Protein AF-A0A812IMM0-F1 (afdb_monomer_lite)

Structure (mmCIF, N/CA/C/O backbone):
data_AF-A0A812IMM0-F1
#
_entry.id   AF-A0A812IMM0-F1
#
loop_
_atom_site.group_PDB
_atom_site.id
_atom_site.type_symbol
_atom_site.label_atom_id
_atom_site.label_alt_id
_atom_site.label_comp_id
_atom_site.label_asym_id
_atom_site.label_entity_id
_atom_site.label_seq_id
_atom_site.pdbx_PDB_ins_code
_atom_site.Cartn_x
_atom_site.Cartn_y
_atom_site.Cartn_z
_atom_site.occupancy
_atom_site.B_iso_or_equiv
_atom_site.auth_seq_id
_atom_site.auth_comp_id
_atom_site.auth_asym_id
_atom_site.auth_atom_id
_atom_site.pdbx_PDB_model_num
ATOM 1 N N . MET A 1 1 ? 25.796 10.098 -51.592 1.00 72.19 1 MET A N 1
ATOM 2 C CA . MET A 1 1 ? 24.935 9.170 -50.837 1.00 72.19 1 MET A CA 1
ATOM 3 C C . MET A 1 1 ? 23.496 9.506 -51.171 1.00 72.19 1 MET A C 1
ATOM 5 O O . MET A 1 1 ? 23.123 10.668 -51.051 1.00 72.19 1 MET A O 1
ATOM 9 N N . THR A 1 2 ? 22.726 8.546 -51.673 1.00 90.00 2 THR A N 1
ATOM 10 C CA . THR A 1 2 ? 21.289 8.733 -51.929 1.00 90.00 2 THR A CA 1
ATOM 11 C C . THR A 1 2 ? 20.511 8.791 -50.611 1.00 90.00 2 THR A C 1
ATOM 13 O O . THR A 1 2 ? 21.016 8.389 -49.563 1.00 90.00 2 THR A O 1
ATOM 16 N N . PHE A 1 3 ? 19.274 9.298 -50.639 1.00 85.31 3 PHE A N 1
ATOM 17 C CA . PHE A 1 3 ? 18.427 9.367 -49.441 1.00 85.31 3 PHE A CA 1
ATOM 18 C C . PHE A 1 3 ? 18.219 7.990 -48.796 1.00 85.31 3 PHE A C 1
ATOM 20 O O . PHE A 1 3 ? 18.297 7.862 -47.579 1.00 85.31 3 PHE A O 1
ATOM 27 N N . THR A 1 4 ? 17.992 6.953 -49.602 1.00 87.56 4 THR A N 1
ATOM 28 C CA . THR A 1 4 ? 17.782 5.581 -49.124 1.00 87.56 4 THR A CA 1
ATOM 29 C C . THR A 1 4 ? 19.040 5.009 -48.475 1.00 87.56 4 THR A C 1
ATOM 31 O O . THR A 1 4 ? 18.956 4.405 -47.409 1.00 87.56 4 THR A O 1
ATOM 34 N N . GLU A 1 5 ? 20.214 5.256 -49.057 1.00 86.12 5 GLU A N 1
ATOM 35 C CA . GLU A 1 5 ? 21.495 4.875 -48.455 1.00 86.12 5 GLU A CA 1
ATOM 36 C C . GLU A 1 5 ? 21.733 5.622 -47.138 1.00 86.12 5 GLU A C 1
ATOM 38 O O . GLU A 1 5 ? 22.094 5.010 -46.134 1.00 86.12 5 GLU A O 1
ATOM 43 N N . ALA A 1 6 ? 21.472 6.930 -47.103 1.00 84.06 6 ALA A N 1
ATOM 44 C CA . ALA A 1 6 ? 21.613 7.728 -45.891 1.00 84.06 6 ALA A CA 1
ATOM 45 C C . ALA A 1 6 ? 20.651 7.255 -44.789 1.00 84.06 6 ALA A C 1
ATOM 47 O O . ALA A 1 6 ? 21.061 7.114 -43.641 1.00 84.06 6 ALA A O 1
ATOM 48 N N . ALA A 1 7 ? 19.395 6.958 -45.129 1.00 86.62 7 ALA A N 1
ATOM 49 C CA . ALA A 1 7 ? 18.362 6.576 -44.172 1.00 86.62 7 ALA A CA 1
ATOM 50 C C . ALA A 1 7 ? 18.505 5.139 -43.647 1.00 86.62 7 ALA A C 1
ATOM 52 O O . ALA A 1 7 ? 18.203 4.900 -42.483 1.00 86.62 7 ALA A O 1
ATOM 53 N N . PHE A 1 8 ? 18.953 4.185 -44.470 1.00 91.19 8 PHE A N 1
ATOM 54 C CA . PHE A 1 8 ? 18.904 2.760 -44.110 1.00 91.19 8 PHE A CA 1
ATOM 55 C C . PHE A 1 8 ? 20.266 2.070 -44.024 1.00 91.19 8 PHE A C 1
ATOM 57 O O . PHE A 1 8 ? 20.361 1.035 -43.369 1.00 91.19 8 PHE A O 1
ATOM 64 N N . LEU A 1 9 ? 21.319 2.624 -44.634 1.00 89.88 9 LEU A N 1
ATOM 65 C CA . LEU A 1 9 ? 22.666 2.036 -44.593 1.00 89.88 9 LEU A CA 1
ATOM 66 C C . LEU A 1 9 ? 23.604 2.752 -43.623 1.00 89.88 9 LEU A C 1
ATOM 68 O O . LEU A 1 9 ? 24.684 2.242 -43.334 1.00 89.88 9 LEU A O 1
ATOM 72 N N . THR A 1 10 ? 23.210 3.915 -43.097 1.00 91.31 10 THR A N 1
ATOM 73 C CA . THR A 1 10 ? 23.996 4.609 -42.074 1.00 91.31 10 THR A CA 1
ATOM 74 C C . THR A 1 10 ? 23.416 4.406 -40.695 1.00 91.31 10 THR A C 1
ATOM 76 O O . THR A 1 10 ? 22.202 4.309 -40.505 1.00 91.31 10 THR A O 1
ATOM 79 N N . MET A 1 11 ? 24.305 4.370 -39.707 1.00 89.81 11 MET A N 1
ATOM 80 C CA . MET A 1 11 ? 23.899 4.184 -38.326 1.00 89.81 11 MET A CA 1
ATOM 81 C C . MET A 1 11 ? 22.997 5.334 -37.823 1.00 89.81 11 MET A C 1
ATOM 83 O O . MET A 1 11 ? 21.943 5.016 -37.266 1.00 89.81 11 MET A O 1
ATOM 87 N N . PRO A 1 12 ? 23.286 6.633 -38.077 1.00 90.62 12 PRO A N 1
ATOM 88 C CA . PRO A 1 12 ? 22.371 7.720 -37.715 1.00 90.62 12 PRO A CA 1
ATOM 89 C C . PRO A 1 12 ? 21.009 7.619 -38.415 1.00 90.62 12 PRO A C 1
ATOM 91 O O . PRO A 1 12 ? 19.980 7.802 -37.767 1.00 90.62 12 PRO A O 1
ATOM 94 N N . GLY A 1 13 ? 20.972 7.265 -39.704 1.00 91.88 13 GLY A N 1
ATOM 95 C CA . GLY A 1 13 ? 19.716 7.090 -40.438 1.00 91.88 13 GLY A CA 1
ATOM 96 C C . GLY A 1 13 ? 18.840 5.985 -39.847 1.00 91.88 13 GLY A C 1
ATOM 97 O O . GLY A 1 13 ? 17.700 6.235 -39.449 1.00 91.88 13 GLY A O 1
ATOM 98 N N . LEU A 1 14 ? 19.402 4.780 -39.706 1.00 94.06 14 LEU A N 1
ATOM 99 C CA . LEU A 1 14 ? 18.666 3.607 -39.234 1.00 94.06 14 LEU A CA 1
ATOM 100 C C . LEU A 1 14 ? 18.152 3.807 -37.803 1.00 94.06 14 LEU A C 1
ATOM 102 O O . LEU A 1 14 ? 16.984 3.553 -37.506 1.00 94.06 14 LEU A O 1
ATOM 106 N N . THR A 1 15 ? 19.014 4.296 -36.909 1.00 94.38 15 THR A N 1
ATOM 107 C CA . THR A 1 15 ? 18.635 4.582 -35.516 1.00 94.38 15 THR A CA 1
ATOM 108 C C . THR A 1 15 ? 17.613 5.710 -35.415 1.00 94.38 15 THR A C 1
ATOM 110 O O . THR A 1 15 ? 16.742 5.643 -34.551 1.00 94.38 15 THR A O 1
ATOM 113 N N . GLY A 1 16 ? 17.652 6.694 -36.320 1.00 93.44 16 GLY A N 1
ATOM 114 C CA . GLY A 1 16 ? 16.647 7.751 -36.426 1.00 93.44 16 GLY A CA 1
ATOM 115 C C . GLY A 1 16 ? 15.261 7.199 -36.761 1.00 93.44 16 GLY A C 1
ATOM 116 O O . GLY A 1 16 ? 14.302 7.483 -36.046 1.00 93.44 16 GLY A O 1
ATOM 117 N N . VAL A 1 17 ? 15.161 6.331 -37.775 1.00 94.88 17 VAL A N 1
ATOM 118 C CA . VAL A 1 17 ? 13.898 5.656 -38.136 1.00 94.88 17 VAL A CA 1
ATOM 119 C C . VAL A 1 17 ? 13.365 4.831 -36.961 1.00 94.88 17 VAL A C 1
ATOM 121 O O . VAL A 1 17 ? 12.186 4.927 -36.613 1.00 94.88 17 VAL A O 1
ATOM 124 N N . LEU A 1 18 ? 14.231 4.059 -36.298 1.00 95.56 18 LEU A N 1
ATOM 125 C CA . LEU A 1 18 ? 13.850 3.260 -35.130 1.00 95.56 18 LEU A CA 1
ATOM 126 C C . LEU A 1 18 ? 13.381 4.130 -33.952 1.00 95.56 18 LEU A C 1
ATOM 128 O O . LEU A 1 18 ? 12.381 3.801 -33.314 1.00 95.56 18 LEU A O 1
ATOM 132 N N . LEU A 1 19 ? 14.050 5.255 -33.678 1.00 94.81 19 LEU A N 1
ATOM 133 C CA . LEU A 1 19 ? 13.628 6.222 -32.658 1.00 94.81 19 LEU A CA 1
ATOM 134 C C . LEU A 1 19 ? 12.232 6.770 -32.947 1.00 94.81 19 LEU A C 1
ATOM 136 O O . LEU A 1 19 ? 11.401 6.825 -32.039 1.00 94.81 19 LEU A O 1
ATOM 140 N N . THR A 1 20 ? 11.953 7.137 -34.200 1.00 95.00 20 THR A N 1
ATOM 141 C CA . THR A 1 20 ? 10.629 7.617 -34.606 1.00 95.00 20 THR A CA 1
ATOM 142 C C . THR A 1 20 ? 9.564 6.547 -34.382 1.00 95.00 20 THR A C 1
ATOM 144 O O . THR A 1 20 ? 8.519 6.847 -33.807 1.00 95.00 20 THR A O 1
ATOM 147 N N . LEU A 1 21 ? 9.832 5.289 -34.746 1.00 95.69 21 LEU A N 1
ATOM 148 C CA . LEU A 1 21 ? 8.899 4.181 -34.510 1.00 95.69 21 LEU A CA 1
ATOM 149 C C . LEU A 1 21 ? 8.618 3.964 -33.017 1.00 95.69 21 LEU A C 1
ATOM 151 O O . LEU A 1 21 ? 7.460 3.800 -32.626 1.00 95.69 21 LEU A O 1
ATOM 155 N N . VAL A 1 22 ? 9.652 4.017 -32.170 1.00 95.69 22 VAL A N 1
ATOM 156 C CA . VAL A 1 22 ? 9.496 3.919 -30.710 1.00 95.69 22 VAL A CA 1
ATOM 157 C C . VAL A 1 22 ? 8.637 5.068 -30.178 1.00 95.69 22 VAL A C 1
ATOM 159 O O . VAL A 1 22 ? 7.705 4.826 -29.411 1.00 95.69 22 VAL A O 1
ATOM 162 N N . LEU A 1 23 ? 8.895 6.308 -30.604 1.00 94.88 23 LEU A N 1
ATOM 163 C CA . LEU A 1 23 ? 8.112 7.474 -30.180 1.00 94.88 23 LEU A CA 1
ATOM 164 C C . LEU A 1 23 ? 6.647 7.381 -30.617 1.00 94.88 23 LEU A C 1
ATOM 166 O O . LEU A 1 23 ? 5.758 7.670 -29.817 1.00 94.88 23 LEU A O 1
ATOM 170 N N . VAL A 1 24 ? 6.378 6.922 -31.842 1.00 96.31 24 VAL A N 1
ATOM 171 C CA . VAL A 1 24 ? 5.010 6.695 -32.331 1.00 96.31 24 VAL A CA 1
ATOM 172 C C . VAL A 1 24 ? 4.304 5.638 -31.478 1.00 96.31 24 VAL A C 1
ATOM 174 O O . VAL A 1 24 ? 3.179 5.864 -31.033 1.00 96.31 24 VAL A O 1
ATOM 177 N N . ALA A 1 25 ? 4.961 4.517 -31.172 1.00 95.62 25 ALA A N 1
ATOM 178 C CA . ALA A 1 25 ? 4.384 3.478 -30.320 1.00 95.62 25 ALA A CA 1
ATOM 179 C C . ALA A 1 25 ? 4.062 3.991 -28.902 1.00 95.62 25 ALA A C 1
ATOM 181 O O . ALA A 1 25 ? 2.980 3.715 -28.371 1.00 95.62 25 ALA A O 1
ATOM 182 N N . LEU A 1 26 ? 4.962 4.776 -28.299 1.00 95.62 26 LEU A N 1
ATOM 183 C CA . LEU A 1 26 ? 4.739 5.406 -26.993 1.00 95.62 26 LEU A CA 1
ATOM 184 C C . LEU A 1 26 ? 3.573 6.402 -27.038 1.00 95.62 26 LEU A C 1
ATOM 186 O O . LEU A 1 26 ? 2.707 6.374 -26.162 1.00 95.62 26 LEU A O 1
ATOM 190 N N . ALA A 1 27 ? 3.496 7.232 -28.080 1.00 95.31 27 ALA A N 1
ATOM 191 C CA . ALA A 1 27 ? 2.439 8.227 -28.241 1.00 95.31 27 ALA A CA 1
ATOM 192 C C . ALA A 1 27 ? 1.053 7.588 -28.432 1.00 95.31 27 ALA A C 1
ATOM 194 O O . ALA A 1 27 ? 0.083 8.007 -27.798 1.00 95.31 27 ALA A O 1
ATOM 195 N N . LEU A 1 28 ? 0.952 6.548 -29.266 1.00 95.19 28 LEU A N 1
ATOM 196 C CA . LEU A 1 28 ? -0.305 5.835 -29.515 1.00 95.19 28 LEU A CA 1
ATOM 197 C C . LEU A 1 28 ? -0.809 5.124 -28.256 1.00 95.19 28 LEU A C 1
ATOM 199 O O . LEU A 1 28 ? -1.995 5.183 -27.932 1.00 95.19 28 LEU A O 1
ATOM 203 N N . THR A 1 29 ? 0.092 4.478 -27.518 1.00 94.31 29 THR A N 1
ATOM 204 C CA . THR A 1 29 ? -0.278 3.735 -26.306 1.00 94.31 29 THR A CA 1
ATOM 205 C C . THR A 1 29 ? -0.533 4.645 -25.103 1.00 94.31 29 THR A C 1
ATOM 207 O O . THR A 1 29 ? -1.302 4.267 -24.220 1.00 94.31 29 THR A O 1
ATOM 210 N N . SER A 1 30 ? 0.029 5.859 -25.092 1.00 93.81 30 SER A N 1
ATOM 211 C CA . SER A 1 30 ? -0.238 6.902 -24.086 1.00 93.81 30 SER A CA 1
ATOM 212 C C . SER A 1 30 ? -1.626 7.535 -24.191 1.00 93.81 30 SER A C 1
ATOM 214 O O . SER A 1 30 ? -2.047 8.236 -23.270 1.00 93.81 30 SER A O 1
ATOM 216 N N . GLN A 1 31 ? -2.355 7.309 -25.290 1.00 94.12 31 GLN A N 1
ATOM 217 C CA . GLN A 1 31 ? -3.682 7.890 -25.479 1.00 94.12 31 GLN A CA 1
ATOM 218 C C . GLN A 1 31 ? -4.621 7.491 -24.325 1.00 94.12 31 GLN A C 1
ATOM 220 O O . GLN A 1 31 ? -4.726 6.298 -24.020 1.00 94.12 31 GLN A O 1
ATOM 225 N N . PRO A 1 32 ? -5.370 8.434 -23.713 1.00 91.12 32 PRO A N 1
ATOM 226 C CA . PRO A 1 32 ? -6.188 8.153 -22.530 1.00 91.12 32 PRO A CA 1
ATOM 227 C C . PRO A 1 32 ? -7.165 6.986 -22.720 1.00 91.12 32 PRO A C 1
ATOM 229 O O . PRO A 1 32 ? -7.335 6.163 -21.822 1.00 91.12 32 PRO A O 1
ATOM 232 N N . LYS A 1 33 ? -7.758 6.877 -23.918 1.00 90.81 33 LYS A N 1
ATOM 233 C CA . LYS A 1 33 ? -8.651 5.771 -24.293 1.00 90.81 33 LYS A CA 1
ATOM 234 C C . LYS A 1 33 ? -7.920 4.427 -24.296 1.00 90.81 33 LYS A C 1
ATOM 236 O O . LYS A 1 33 ? -8.429 3.454 -23.747 1.00 90.81 33 LYS A O 1
ATOM 241 N N . PHE A 1 34 ? -6.723 4.374 -24.882 1.00 89.44 34 PHE A N 1
ATOM 242 C CA . PHE A 1 34 ? -5.936 3.146 -24.970 1.00 89.44 34 PHE A CA 1
ATOM 243 C C . PHE A 1 34 ? -5.452 2.702 -23.590 1.00 89.44 34 PHE A C 1
ATOM 245 O O . PHE A 1 34 ? -5.649 1.549 -23.215 1.00 89.44 34 PHE A O 1
ATOM 252 N N . ARG A 1 35 ? -4.897 3.627 -22.799 1.00 86.06 35 ARG A N 1
ATOM 253 C CA . ARG A 1 35 ? -4.417 3.350 -21.441 1.00 86.06 35 ARG A CA 1
ATOM 254 C C . ARG A 1 35 ? -5.528 2.843 -20.518 1.00 86.06 35 ARG A C 1
ATOM 256 O O . ARG A 1 35 ? -5.285 1.933 -19.733 1.00 86.06 35 ARG A O 1
ATOM 263 N N . ALA A 1 36 ? -6.740 3.388 -20.637 1.00 79.81 36 ALA A N 1
ATOM 264 C CA . ALA A 1 36 ? -7.890 2.944 -19.850 1.00 79.81 36 ALA A CA 1
ATOM 265 C C . ALA A 1 36 ? -8.386 1.539 -20.238 1.00 79.81 36 ALA A C 1
ATOM 267 O O . ALA A 1 36 ? -8.867 0.807 -19.378 1.00 79.81 36 ALA A O 1
ATOM 268 N N . LEU A 1 37 ? -8.273 1.160 -21.517 1.00 85.31 37 LEU A N 1
ATOM 269 C CA . LEU A 1 37 ? -8.747 -0.131 -22.030 1.00 85.31 37 LEU A CA 1
ATOM 270 C C . LEU A 1 37 ? -7.700 -1.248 -21.920 1.00 85.31 37 LEU A C 1
ATOM 272 O O . LEU A 1 37 ? -8.049 -2.398 -21.673 1.00 85.31 37 LEU A O 1
ATOM 276 N N . ARG A 1 38 ? -6.422 -0.934 -22.158 1.00 86.88 38 ARG A N 1
ATOM 277 C CA . ARG A 1 38 ? -5.325 -1.905 -22.305 1.00 86.88 38 ARG A CA 1
ATOM 278 C C . ARG A 1 38 ? -4.072 -1.460 -21.550 1.00 86.88 38 ARG A C 1
ATOM 280 O O . ARG A 1 38 ? -2.991 -1.324 -22.128 1.00 86.88 38 ARG A O 1
ATOM 287 N N . PHE A 1 39 ? -4.220 -1.263 -20.242 1.00 81.69 39 PHE A N 1
ATOM 288 C CA . PHE A 1 39 ? -3.143 -0.792 -19.368 1.00 81.69 39 PHE A CA 1
ATOM 289 C C . PHE A 1 39 ? -1.893 -1.691 -19.395 1.00 81.69 39 PHE A C 1
ATOM 291 O O . PHE A 1 39 ? -0.775 -1.187 -19.434 1.00 81.69 39 PHE A O 1
ATOM 298 N N . GLU A 1 40 ? -2.064 -3.013 -19.459 1.00 83.38 40 GLU A N 1
ATOM 299 C CA . GLU A 1 40 ? -0.945 -3.968 -19.512 1.00 83.38 40 GLU A CA 1
ATOM 300 C C . GLU A 1 40 ? -0.052 -3.769 -20.746 1.00 83.38 40 GLU A C 1
ATOM 302 O O . GLU A 1 40 ? 1.176 -3.778 -20.647 1.00 83.38 40 GLU A O 1
ATOM 307 N N . ILE A 1 41 ? -0.656 -3.541 -21.917 1.00 88.38 41 ILE A N 1
ATOM 308 C CA . ILE A 1 41 ? 0.090 -3.286 -23.158 1.00 88.38 41 ILE A CA 1
ATOM 309 C C . ILE A 1 41 ? 0.809 -1.941 -23.067 1.00 88.38 41 ILE A C 1
ATOM 311 O O . ILE A 1 41 ? 1.996 -1.860 -23.381 1.00 88.38 41 ILE A O 1
ATOM 315 N N . PHE A 1 42 ? 0.107 -0.909 -22.587 1.00 89.38 42 PHE A N 1
ATOM 316 C CA . PHE A 1 42 ? 0.691 0.402 -22.315 1.00 89.38 42 PHE A CA 1
ATOM 317 C C . PHE A 1 42 ? 1.938 0.278 -21.425 1.00 89.38 42 PHE A C 1
ATOM 319 O O . PHE A 1 42 ? 3.014 0.732 -21.815 1.00 89.38 42 PHE A O 1
ATOM 326 N N . SER A 1 43 ? 1.824 -0.408 -20.284 1.00 85.56 43 SER A N 1
ATOM 327 C CA . SER A 1 43 ? 2.911 -0.564 -19.316 1.00 85.56 43 SER A CA 1
ATOM 328 C C . SER A 1 43 ? 4.111 -1.303 -19.908 1.00 85.56 43 SER A C 1
ATOM 330 O O . SER A 1 43 ? 5.252 -0.893 -19.688 1.00 85.56 43 SER A O 1
ATOM 332 N N . LYS A 1 44 ? 3.881 -2.376 -20.677 1.00 89.12 44 LYS A N 1
ATOM 333 C CA . LYS A 1 44 ? 4.956 -3.147 -21.323 1.00 89.12 44 LYS A CA 1
ATOM 334 C C . LYS A 1 44 ? 5.697 -2.312 -22.366 1.00 89.12 44 LYS A C 1
ATOM 336 O O . LYS A 1 44 ? 6.920 -2.225 -22.300 1.00 89.12 44 LYS A O 1
ATOM 341 N N . ILE A 1 45 ? 4.974 -1.644 -23.269 1.00 93.00 45 ILE A N 1
ATOM 342 C CA . ILE A 1 45 ? 5.581 -0.821 -24.330 1.00 93.00 45 ILE A CA 1
ATOM 343 C C . ILE A 1 45 ? 6.374 0.348 -23.733 1.00 93.00 45 ILE A C 1
ATOM 345 O O . ILE A 1 45 ? 7.495 0.603 -24.164 1.00 93.00 45 ILE A O 1
ATOM 349 N N . HIS A 1 46 ? 5.864 0.996 -22.684 1.00 91.62 46 HIS A N 1
ATOM 350 C CA . HIS A 1 46 ? 6.574 2.086 -22.006 1.00 91.62 46 HIS A CA 1
ATOM 351 C C . HIS A 1 46 ? 7.807 1.613 -21.232 1.00 91.62 46 HIS A C 1
ATOM 353 O O . HIS A 1 46 ? 8.829 2.297 -21.223 1.00 91.62 46 HIS A O 1
ATOM 359 N N . THR A 1 47 ? 7.740 0.431 -20.614 1.00 88.06 47 THR A N 1
ATOM 360 C CA . THR A 1 47 ? 8.890 -0.164 -19.913 1.00 88.06 47 THR A CA 1
ATOM 361 C C . THR A 1 47 ? 9.991 -0.579 -20.886 1.00 88.06 47 THR A C 1
ATOM 363 O O . THR A 1 47 ? 11.166 -0.452 -20.562 1.00 88.06 47 THR A O 1
ATOM 366 N N . VAL A 1 48 ? 9.646 -1.044 -22.088 1.00 91.38 48 VAL A N 1
ATOM 367 C CA . VAL A 1 48 ? 10.645 -1.280 -23.139 1.00 91.38 48 VAL A CA 1
ATOM 368 C C . VAL A 1 48 ? 11.189 0.057 -23.646 1.00 91.38 48 VAL A C 1
ATOM 370 O O . VAL A 1 48 ? 12.402 0.242 -23.685 1.00 91.38 48 VAL A O 1
ATOM 373 N N . GLY A 1 49 ? 10.309 1.022 -23.930 1.00 92.00 49 GLY A N 1
ATOM 374 C CA . GLY A 1 49 ? 10.676 2.336 -24.459 1.00 92.00 49 GLY A CA 1
ATOM 375 C C . GLY A 1 49 ? 11.646 3.120 -23.574 1.00 92.00 49 GLY A C 1
ATOM 376 O O . GLY A 1 49 ? 12.590 3.703 -24.095 1.00 92.00 49 GLY A O 1
ATOM 377 N N . ILE A 1 50 ? 11.484 3.089 -22.245 1.00 87.81 50 ILE A N 1
ATOM 378 C CA . ILE A 1 50 ? 12.396 3.793 -21.322 1.00 87.81 50 ILE A CA 1
ATOM 379 C C . ILE A 1 50 ? 13.831 3.244 -21.362 1.00 87.81 50 ILE A C 1
ATOM 381 O O . ILE A 1 50 ? 14.762 3.954 -20.992 1.00 87.81 50 ILE A O 1
ATOM 385 N N . VAL A 1 51 ? 14.017 1.996 -21.806 1.00 88.50 51 VAL A N 1
ATOM 386 C CA . VAL A 1 51 ? 15.334 1.362 -21.961 1.00 88.50 51 VAL A CA 1
ATOM 387 C C . VAL A 1 51 ? 15.846 1.520 -23.389 1.00 88.50 51 VAL A C 1
ATOM 389 O O . VAL A 1 51 ? 16.994 1.907 -23.589 1.00 88.50 51 VAL A O 1
ATOM 392 N N . THR A 1 52 ? 15.011 1.250 -24.393 1.00 91.94 52 THR A N 1
ATOM 393 C CA . THR A 1 52 ? 15.436 1.260 -25.799 1.00 91.94 52 THR A CA 1
ATOM 394 C C . THR A 1 52 ? 15.660 2.670 -26.336 1.00 91.94 52 THR A C 1
ATOM 396 O O . THR A 1 52 ? 16.580 2.869 -27.124 1.00 91.94 52 THR A O 1
ATOM 399 N N . TRP A 1 53 ? 14.865 3.661 -25.913 1.00 91.25 53 TRP A N 1
ATOM 400 C CA . TRP A 1 53 ? 14.961 5.030 -26.429 1.00 91.25 53 TRP A CA 1
ATOM 401 C C . TRP A 1 53 ? 16.307 5.706 -26.102 1.00 91.25 53 TRP A C 1
ATOM 403 O O . TRP A 1 53 ? 16.944 6.179 -27.043 1.00 91.25 53 TRP A O 1
ATOM 413 N N . PRO A 1 54 ? 16.827 5.694 -24.852 1.00 88.75 54 PRO A N 1
ATOM 414 C CA . PRO A 1 54 ? 18.150 6.255 -24.566 1.00 88.75 54 PRO A CA 1
ATOM 415 C C . PRO A 1 54 ? 19.291 5.561 -25.319 1.00 88.75 54 PRO A C 1
ATOM 417 O O . PRO A 1 54 ? 20.227 6.227 -25.756 1.00 88.75 54 PRO A O 1
ATOM 420 N N . ILE A 1 55 ? 19.211 4.235 -25.496 1.00 90.19 55 ILE A N 1
ATOM 421 C CA . ILE A 1 55 ? 20.224 3.454 -26.224 1.00 90.19 55 ILE A CA 1
ATOM 422 C C . ILE A 1 55 ? 20.247 3.861 -27.698 1.00 90.19 55 ILE A C 1
ATOM 424 O O . ILE A 1 55 ? 21.308 4.168 -28.238 1.00 90.19 55 ILE A O 1
ATOM 428 N N . LEU A 1 56 ? 19.080 3.908 -28.348 1.00 92.50 56 LEU A N 1
ATOM 429 C CA . LEU A 1 56 ? 18.985 4.320 -29.747 1.00 92.50 56 LEU A CA 1
ATOM 430 C C . LEU A 1 56 ? 19.406 5.780 -29.938 1.00 92.50 56 LEU A C 1
ATOM 432 O O . LEU A 1 56 ? 20.050 6.086 -30.934 1.00 92.50 56 LEU A O 1
ATOM 436 N N . LEU A 1 57 ? 19.100 6.663 -28.983 1.00 89.94 57 LEU A N 1
ATOM 437 C CA . LEU A 1 57 ? 19.511 8.066 -29.027 1.00 89.94 57 LEU A CA 1
ATOM 438 C C . LEU A 1 57 ? 21.031 8.231 -28.881 1.00 89.94 57 LEU A C 1
ATOM 440 O O . LEU A 1 57 ? 21.627 9.066 -29.561 1.00 89.94 57 LEU A O 1
ATOM 444 N N . PHE A 1 58 ? 21.667 7.411 -28.038 1.00 89.69 58 PHE A N 1
ATOM 445 C CA . PHE A 1 58 ? 23.126 7.336 -27.939 1.00 89.69 58 PHE A CA 1
ATOM 446 C C . PHE A 1 58 ? 23.769 6.890 -29.245 1.00 89.69 58 PHE A C 1
ATOM 448 O O . PHE A 1 58 ? 24.684 7.560 -29.722 1.00 89.69 58 PHE A O 1
ATOM 455 N N . LEU A 1 59 ? 23.264 5.809 -29.844 1.00 90.88 59 LEU A N 1
ATOM 456 C CA . LEU A 1 59 ? 23.749 5.340 -31.136 1.00 90.88 59 LEU A CA 1
ATOM 457 C C . LEU A 1 59 ? 23.541 6.424 -32.202 1.00 90.88 59 LEU A C 1
ATOM 459 O O . LEU A 1 59 ? 24.506 6.841 -32.823 1.00 90.88 59 LEU A O 1
ATOM 463 N N . HIS A 1 60 ? 22.343 6.993 -32.327 1.00 90.19 60 HIS A N 1
ATOM 464 C CA . HIS A 1 60 ? 22.035 8.027 -33.320 1.00 90.19 60 HIS A CA 1
ATOM 465 C C . HIS A 1 60 ? 23.039 9.191 -33.348 1.00 90.19 60 HIS A C 1
ATOM 467 O O . HIS A 1 60 ? 23.461 9.622 -34.421 1.00 90.19 60 HIS A O 1
ATOM 473 N N . GLY A 1 61 ? 23.477 9.663 -32.176 1.00 87.56 61 GLY A N 1
ATOM 474 C CA . GLY A 1 61 ? 24.467 10.737 -32.052 1.00 87.56 61 GLY A CA 1
ATOM 475 C C . GLY A 1 61 ? 25.937 10.297 -32.072 1.00 87.56 61 GLY A C 1
ATOM 476 O O . GLY A 1 61 ? 26.816 11.156 -32.023 1.00 87.56 61 GLY A O 1
ATOM 477 N N . SER A 1 62 ? 26.240 8.995 -32.122 1.00 86.81 62 SER A N 1
ATOM 478 C CA . SER A 1 62 ? 27.590 8.475 -31.859 1.00 86.81 62 SER A CA 1
ATOM 479 C C . SER A 1 62 ? 28.602 8.726 -32.980 1.00 86.81 62 SER A C 1
ATOM 481 O O . SER A 1 62 ? 29.800 8.687 -32.722 1.00 86.81 62 SER A O 1
ATOM 483 N N . GLN A 1 63 ? 28.140 8.960 -34.213 1.00 85.69 63 GLN A N 1
ATOM 484 C CA . GLN A 1 63 ? 29.011 9.207 -35.373 1.00 85.69 63 GLN A CA 1
ATOM 485 C C . GLN A 1 63 ? 29.398 10.684 -35.535 1.00 85.69 63 GLN A C 1
ATOM 487 O O . GLN A 1 63 ? 30.169 11.013 -36.429 1.00 85.69 63 GLN A O 1
ATOM 492 N N . GLY A 1 64 ? 28.848 11.586 -34.714 1.00 81.69 64 GLY A N 1
ATOM 493 C CA . GLY A 1 64 ? 29.291 12.981 -34.658 1.00 81.69 64 GLY A CA 1
ATOM 494 C C . GLY A 1 64 ? 29.085 13.810 -35.932 1.00 81.69 64 GLY A C 1
ATOM 495 O O . GLY A 1 64 ? 29.699 14.863 -36.041 1.00 81.69 64 GLY A O 1
ATOM 496 N N . TRP A 1 65 ? 28.217 13.396 -36.867 1.00 81.88 65 TRP A N 1
ATOM 497 C CA . TRP A 1 65 ? 28.032 14.057 -38.176 1.00 81.88 65 TRP A CA 1
ATOM 498 C C . TRP A 1 65 ? 27.776 15.572 -38.102 1.00 81.88 65 TRP A C 1
ATOM 500 O O . TRP A 1 65 ? 28.160 16.301 -39.008 1.00 81.88 65 TRP A O 1
ATOM 510 N N . VAL A 1 66 ? 27.111 16.036 -37.039 1.00 77.62 66 VAL A N 1
ATOM 511 C CA . VAL A 1 66 ? 26.725 17.447 -36.836 1.00 77.62 66 VAL A CA 1
ATOM 512 C C . VAL A 1 66 ? 27.162 17.945 -35.439 1.00 77.62 66 VAL A C 1
ATOM 514 O O . VAL A 1 66 ? 26.675 18.958 -34.953 1.00 77.62 66 VAL A O 1
ATOM 517 N N . GLY A 1 67 ? 28.054 17.224 -34.738 1.00 67.94 67 GLY A N 1
ATOM 518 C CA . GLY A 1 67 ? 28.328 17.433 -33.305 1.00 67.94 67 GLY A CA 1
ATOM 519 C C . GLY A 1 67 ? 29.802 17.624 -32.929 1.00 67.94 67 GLY A C 1
ATOM 520 O O . GLY A 1 67 ? 30.707 17.351 -33.707 1.00 67.94 67 GLY A O 1
ATOM 521 N N . ILE A 1 68 ? 30.044 18.046 -31.683 1.00 67.12 68 ILE A N 1
ATOM 522 C CA . ILE A 1 68 ? 31.364 18.389 -31.103 1.00 67.12 68 ILE A CA 1
ATOM 523 C C . ILE A 1 68 ? 32.147 17.118 -30.678 1.00 67.12 68 ILE A C 1
ATOM 525 O O . ILE A 1 68 ? 32.783 17.070 -29.631 1.00 67.12 68 ILE A O 1
ATOM 529 N N . GLY A 1 69 ? 32.039 16.022 -31.433 1.00 67.50 69 GLY A N 1
ATOM 530 C CA . GLY A 1 69 ? 32.730 14.748 -31.159 1.00 67.50 69 GLY A CA 1
ATOM 531 C C . GLY A 1 69 ? 32.206 13.912 -29.975 1.00 67.50 69 GLY A C 1
ATOM 532 O O . GLY A 1 69 ? 32.387 12.698 -29.980 1.00 67.50 69 GLY A O 1
ATOM 533 N N . ILE A 1 70 ? 31.510 14.503 -28.994 1.00 75.12 70 ILE A N 1
ATOM 534 C CA . ILE A 1 70 ? 30.845 13.779 -27.893 1.00 75.12 70 ILE A CA 1
ATOM 535 C C . ILE A 1 70 ? 29.330 13.723 -28.152 1.00 75.12 70 ILE A C 1
ATOM 537 O O . ILE A 1 70 ? 28.728 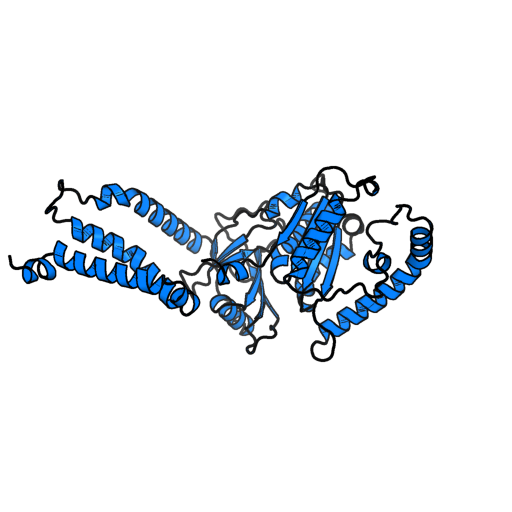14.763 -28.438 1.00 75.12 70 ILE A O 1
ATOM 541 N N . PRO A 1 71 ? 28.669 12.556 -28.005 1.00 79.12 71 PRO A N 1
ATOM 542 C CA . PRO A 1 71 ? 27.216 12.467 -28.121 1.00 79.12 71 PRO A CA 1
ATOM 543 C C . PRO A 1 71 ? 26.527 13.352 -27.074 1.00 79.12 71 PRO A C 1
ATOM 545 O O . PRO A 1 71 ? 26.600 13.077 -25.875 1.00 79.12 71 PRO A O 1
ATOM 548 N N . LEU A 1 72 ? 25.817 14.395 -27.520 1.00 80.31 72 LEU A N 1
ATOM 549 C CA . LEU A 1 72 ? 25.154 15.388 -26.655 1.00 80.31 72 LEU A CA 1
ATOM 550 C C . LEU A 1 72 ? 24.221 14.752 -25.608 1.00 80.31 72 LEU A C 1
ATOM 552 O O . LEU A 1 72 ? 24.069 15.265 -24.501 1.00 80.31 72 LEU A O 1
ATOM 556 N N . VAL A 1 73 ? 23.639 13.595 -25.931 1.00 81.25 73 VAL A N 1
ATOM 557 C CA . VAL A 1 73 ? 22.793 12.816 -25.018 1.00 81.25 73 VAL A CA 1
ATOM 558 C C . VAL A 1 73 ? 23.512 12.407 -23.729 1.00 81.25 73 VAL A C 1
ATOM 560 O O . VAL A 1 73 ? 22.873 12.358 -22.682 1.00 81.25 73 VAL A O 1
ATOM 563 N N . LEU A 1 74 ? 24.829 12.169 -23.751 1.00 82.00 74 LEU A N 1
ATOM 564 C CA . LEU A 1 74 ? 25.581 11.859 -22.531 1.00 82.00 74 LEU A CA 1
ATOM 565 C C . LEU A 1 74 ? 25.637 13.061 -21.586 1.00 82.00 74 LEU A C 1
ATOM 567 O O . LEU A 1 74 ? 25.524 12.892 -20.376 1.00 82.00 74 LEU A O 1
ATOM 571 N N . VAL A 1 75 ? 25.763 14.269 -22.134 1.00 83.12 75 VAL A N 1
ATOM 572 C CA . VAL A 1 75 ? 25.830 15.506 -21.347 1.00 83.12 75 VAL A CA 1
ATOM 573 C C . VAL A 1 75 ? 24.449 15.869 -20.801 1.00 83.12 75 VAL A C 1
ATOM 575 O O . VAL A 1 75 ? 24.305 16.140 -19.613 1.00 83.12 75 VAL A O 1
ATOM 578 N N . VAL A 1 76 ? 23.418 15.833 -21.650 1.00 84.44 76 VAL A N 1
ATOM 579 C CA . VAL A 1 76 ? 22.067 16.294 -21.286 1.00 84.44 76 VAL A CA 1
ATOM 580 C C . VAL A 1 76 ? 21.290 15.237 -20.497 1.00 84.44 76 VAL A C 1
ATOM 582 O O . VAL A 1 76 ? 20.626 15.553 -19.511 1.00 84.44 76 VAL A O 1
ATOM 585 N N . CYS A 1 77 ? 21.360 13.971 -20.910 1.00 85.44 77 CYS A N 1
ATOM 586 C CA . CYS A 1 77 ? 20.567 12.892 -20.321 1.00 85.44 77 CYS A CA 1
ATOM 587 C C . CYS A 1 77 ? 21.365 12.010 -19.352 1.00 85.44 77 CYS A C 1
ATOM 589 O O . CYS A 1 77 ? 20.749 11.233 -18.623 1.00 85.44 77 CYS A O 1
ATOM 591 N N . GLY A 1 78 ? 22.697 12.131 -19.293 1.00 87.50 78 GLY A N 1
ATOM 592 C CA . GLY A 1 78 ? 23.548 11.276 -18.459 1.00 87.50 78 GLY A CA 1
ATOM 593 C C . GLY A 1 78 ? 23.182 11.312 -16.977 1.00 87.50 78 GLY A C 1
ATOM 594 O O . GLY A 1 78 ? 22.937 10.261 -16.387 1.00 87.50 78 GLY A O 1
ATOM 595 N N . LEU A 1 79 ? 23.064 12.505 -16.382 1.00 90.69 79 LEU A N 1
ATOM 596 C CA . LEU A 1 79 ? 22.684 12.647 -14.971 1.00 90.69 79 LEU A CA 1
ATOM 597 C C . LEU A 1 79 ? 21.262 12.108 -14.688 1.00 90.69 79 LEU A C 1
ATOM 599 O O . LEU A 1 79 ? 21.130 11.278 -13.785 1.00 90.69 79 LEU A O 1
ATOM 603 N N . PRO A 1 80 ? 20.204 12.480 -15.445 1.00 90.38 80 PRO A N 1
ATOM 604 C CA . PRO A 1 80 ? 18.879 11.877 -15.284 1.00 90.38 80 PRO A CA 1
ATOM 605 C C . PRO A 1 80 ? 18.865 10.347 -15.401 1.00 90.38 80 PRO A C 1
ATOM 607 O O . PRO A 1 80 ? 18.232 9.676 -14.584 1.00 90.38 80 PRO A O 1
ATOM 610 N N . ILE A 1 81 ? 19.579 9.781 -16.382 1.00 88.81 81 ILE A N 1
ATOM 611 C CA . ILE A 1 81 ? 19.667 8.327 -16.579 1.00 88.81 81 ILE A CA 1
ATOM 612 C C . ILE A 1 81 ? 20.381 7.678 -15.392 1.00 88.81 81 ILE A C 1
ATOM 614 O O . ILE A 1 81 ? 19.884 6.689 -14.858 1.00 88.81 81 ILE A O 1
ATOM 618 N N . LEU A 1 82 ? 21.495 8.246 -14.927 1.00 90.69 82 LEU A N 1
ATOM 619 C CA . LEU A 1 82 ? 22.235 7.740 -13.771 1.00 90.69 82 LEU A CA 1
ATOM 620 C C . LEU A 1 82 ? 21.376 7.755 -12.497 1.00 90.69 82 LEU A C 1
ATOM 622 O O . LEU A 1 82 ? 21.318 6.757 -11.775 1.00 90.69 82 LEU A O 1
ATOM 626 N N . LEU A 1 83 ? 20.657 8.850 -12.234 1.00 92.19 83 LEU A N 1
ATOM 627 C CA . LEU A 1 83 ? 19.726 8.957 -11.104 1.00 92.19 83 LEU A CA 1
ATOM 628 C C . LEU A 1 83 ? 18.579 7.942 -11.209 1.00 92.19 83 LEU A C 1
ATOM 630 O O . LEU A 1 83 ? 18.212 7.299 -10.225 1.00 92.19 83 LEU A O 1
ATOM 634 N N . TYR A 1 84 ? 18.031 7.738 -12.407 1.00 89.06 84 TYR A N 1
ATOM 635 C CA . TYR A 1 84 ? 17.001 6.729 -12.630 1.00 89.06 84 TYR A CA 1
ATOM 636 C C . TYR A 1 84 ? 17.528 5.304 -12.402 1.00 89.06 84 TYR A C 1
ATOM 638 O O . TYR A 1 84 ? 16.920 4.535 -11.653 1.00 89.06 84 TYR A O 1
ATOM 646 N N . VAL A 1 85 ? 18.667 4.952 -13.007 1.00 88.44 85 VAL A N 1
ATOM 647 C CA . VAL A 1 85 ? 19.288 3.623 -12.901 1.00 88.44 85 VAL A CA 1
ATOM 648 C C . VAL A 1 85 ? 19.687 3.326 -11.460 1.00 88.44 85 VAL A C 1
ATOM 650 O O . VAL A 1 85 ? 19.345 2.260 -10.953 1.00 88.44 85 VAL A O 1
ATOM 653 N N . SER A 1 86 ? 20.317 4.269 -10.758 1.00 90.81 86 SER A N 1
ATOM 654 C CA . SER A 1 86 ? 20.651 4.123 -9.334 1.00 90.81 86 SER A CA 1
ATOM 655 C C . SER A 1 86 ? 19.406 3.915 -8.465 1.00 90.81 86 SER A C 1
ATOM 657 O O . SER A 1 86 ? 19.385 3.005 -7.636 1.00 90.81 86 SER A O 1
ATOM 659 N N . ALA A 1 87 ? 18.317 4.654 -8.700 1.00 86.62 87 ALA A N 1
ATOM 660 C CA . ALA A 1 87 ? 17.054 4.447 -7.990 1.00 86.62 87 ALA A CA 1
ATOM 661 C C . ALA A 1 87 ? 16.401 3.085 -8.300 1.00 86.62 87 ALA A C 1
ATOM 663 O O . ALA A 1 87 ? 15.700 2.518 -7.453 1.00 86.62 87 ALA A O 1
ATOM 664 N N . ARG A 1 88 ? 16.586 2.548 -9.514 1.00 84.69 88 ARG A N 1
ATOM 665 C CA . ARG A 1 88 ? 16.122 1.201 -9.889 1.00 84.69 88 ARG A CA 1
ATOM 666 C C . ARG A 1 88 ? 16.990 0.108 -9.275 1.00 84.69 88 ARG A C 1
ATOM 668 O O . ARG A 1 88 ? 16.435 -0.828 -8.705 1.00 84.69 88 ARG A O 1
ATOM 675 N N . LEU A 1 89 ? 18.310 0.265 -9.298 1.00 86.69 89 LEU A N 1
ATOM 676 C CA . LEU A 1 89 ? 19.251 -0.655 -8.667 1.00 86.69 89 LEU A CA 1
ATOM 677 C C . LEU A 1 89 ? 19.044 -0.705 -7.151 1.00 86.69 89 LEU A C 1
ATOM 679 O O . LEU A 1 89 ? 18.983 -1.787 -6.579 1.00 86.69 89 LEU A O 1
ATOM 683 N N . ALA A 1 90 ? 18.827 0.443 -6.505 1.00 83.88 90 ALA A N 1
ATOM 684 C CA . ALA A 1 90 ? 18.519 0.504 -5.080 1.00 83.88 90 ALA A CA 1
ATOM 685 C C . ALA A 1 90 ? 17.220 -0.248 -4.734 1.00 83.88 90 ALA A C 1
ATOM 687 O O . ALA A 1 90 ? 17.158 -0.925 -3.709 1.00 83.88 90 ALA A O 1
ATOM 688 N N . ARG A 1 91 ? 16.191 -0.179 -5.593 1.00 79.75 91 ARG A N 1
ATOM 689 C CA . ARG A 1 91 ? 14.958 -0.975 -5.442 1.00 79.75 91 ARG A CA 1
ATOM 690 C C . ARG A 1 91 ? 15.206 -2.472 -5.620 1.00 79.75 91 ARG A C 1
ATOM 692 O O . ARG A 1 91 ? 14.698 -3.260 -4.830 1.00 79.75 91 ARG A O 1
ATOM 699 N N . LEU A 1 92 ? 16.007 -2.860 -6.613 1.00 81.44 92 LEU A N 1
ATOM 700 C CA . LEU A 1 92 ? 16.387 -4.258 -6.832 1.00 81.44 92 LEU A CA 1
ATOM 701 C C . LEU A 1 92 ? 17.206 -4.817 -5.657 1.00 81.44 92 LEU A C 1
ATOM 703 O O . LEU A 1 92 ? 16.986 -5.943 -5.226 1.00 81.44 92 LEU A O 1
ATOM 707 N N . LEU A 1 93 ? 18.111 -4.021 -5.093 1.00 82.56 93 LEU A N 1
ATOM 708 C CA . LEU A 1 93 ? 18.872 -4.406 -3.910 1.00 82.56 93 LEU A CA 1
ATOM 709 C C . LEU A 1 93 ? 17.940 -4.615 -2.709 1.00 82.56 93 LEU A C 1
ATOM 711 O O . LEU A 1 93 ? 17.996 -5.656 -2.058 1.00 82.56 93 LEU A O 1
ATOM 715 N N . ARG A 1 94 ? 17.027 -3.667 -2.451 1.00 75.94 94 ARG A N 1
ATOM 716 C CA . ARG A 1 94 ? 16.029 -3.804 -1.377 1.00 75.94 94 ARG A CA 1
ATOM 717 C C . ARG A 1 94 ? 15.125 -5.017 -1.573 1.00 75.94 94 ARG A C 1
ATOM 719 O O . ARG A 1 94 ? 14.809 -5.671 -0.590 1.00 75.94 94 ARG A O 1
ATOM 726 N N . TYR A 1 95 ? 14.779 -5.373 -2.810 1.00 75.00 95 TYR A N 1
ATOM 727 C CA . TYR A 1 95 ? 14.054 -6.610 -3.112 1.00 75.00 95 TYR A CA 1
ATOM 728 C C . TYR A 1 95 ? 14.761 -7.860 -2.573 1.00 75.00 95 TYR A C 1
ATOM 730 O O . TYR A 1 95 ? 14.146 -8.634 -1.839 1.00 75.00 95 TYR A O 1
ATOM 738 N N . TYR A 1 96 ? 16.045 -8.046 -2.897 1.00 73.50 96 TYR A N 1
ATOM 739 C CA . TYR A 1 96 ? 16.791 -9.230 -2.458 1.00 73.50 96 TYR A CA 1
ATOM 740 C C . TYR A 1 96 ? 17.021 -9.241 -0.945 1.00 73.50 96 TYR A C 1
ATOM 742 O O . TYR A 1 96 ? 16.963 -10.299 -0.317 1.00 73.50 96 TYR A O 1
ATOM 750 N N . LEU A 1 97 ? 17.233 -8.068 -0.347 1.00 77.44 97 LEU A N 1
ATOM 751 C CA . LEU A 1 97 ? 17.479 -7.938 1.089 1.00 77.44 97 LEU A CA 1
ATOM 752 C C . LEU A 1 97 ? 16.201 -8.077 1.939 1.00 77.44 97 LEU A C 1
ATOM 754 O O . LEU A 1 97 ? 16.273 -8.558 3.070 1.00 77.44 97 LEU A O 1
ATOM 758 N N . ASN A 1 98 ? 15.034 -7.707 1.398 1.00 79.19 98 ASN A N 1
ATOM 759 C CA . ASN A 1 98 ? 13.763 -7.619 2.130 1.00 79.19 98 ASN A CA 1
ATOM 760 C C . ASN A 1 98 ? 12.704 -8.600 1.612 1.00 79.19 98 ASN A C 1
ATOM 762 O O . ASN A 1 98 ? 11.506 -8.294 1.588 1.00 79.19 98 ASN A O 1
ATOM 766 N N . SER A 1 99 ? 13.134 -9.795 1.209 1.00 85.19 99 SER A N 1
ATOM 767 C CA . SER A 1 99 ? 12.199 -10.898 0.992 1.00 85.19 99 SER A CA 1
ATOM 768 C C . SER A 1 99 ? 11.559 -11.316 2.321 1.00 85.19 99 SER A C 1
ATOM 770 O O . SER A 1 99 ? 12.226 -11.443 3.352 1.00 85.19 99 SER A O 1
ATOM 772 N N . VAL A 1 100 ? 10.243 -11.503 2.308 1.00 89.31 100 VAL A N 1
ATOM 773 C CA . VAL A 1 100 ? 9.444 -11.864 3.479 1.00 89.31 100 VAL A CA 1
ATOM 774 C C . VAL A 1 100 ? 8.614 -13.108 3.204 1.00 89.31 100 VAL A C 1
ATOM 776 O O . VAL A 1 100 ? 8.172 -13.378 2.083 1.00 89.31 100 VAL A O 1
ATOM 779 N N . ARG A 1 101 ? 8.395 -13.889 4.261 1.00 91.06 101 ARG A N 1
ATOM 780 C CA . ARG A 1 101 ? 7.533 -15.065 4.227 1.00 91.06 101 ARG A CA 1
ATOM 781 C C . ARG A 1 101 ? 6.142 -14.683 4.713 1.00 91.06 101 ARG A C 1
ATOM 783 O O . ARG A 1 101 ? 6.007 -14.007 5.732 1.00 91.06 101 ARG A O 1
ATOM 790 N N . VAL A 1 102 ? 5.119 -15.166 4.016 1.00 93.81 102 VAL A N 1
ATOM 791 C CA . VAL A 1 102 ? 3.744 -15.134 4.516 1.00 93.81 102 VAL A CA 1
ATOM 792 C C . VAL A 1 102 ? 3.629 -16.183 5.621 1.00 93.81 102 VAL A C 1
ATOM 794 O O . VAL A 1 102 ? 3.814 -17.371 5.368 1.00 93.81 102 VAL A O 1
ATOM 797 N N . LEU A 1 103 ? 3.387 -15.739 6.851 1.00 93.25 103 LEU A N 1
ATOM 798 C CA . LEU A 1 103 ? 3.190 -16.609 8.012 1.00 93.25 103 LEU A CA 1
ATOM 799 C C . LEU A 1 103 ? 1.758 -17.136 8.047 1.00 93.25 103 LEU A C 1
ATOM 801 O O . LEU A 1 103 ? 1.532 -18.314 8.305 1.00 93.25 103 LEU A O 1
ATOM 805 N N . ARG A 1 104 ? 0.795 -16.256 7.762 1.00 92.75 104 ARG A N 1
ATOM 806 C CA . ARG A 1 104 ? -0.627 -16.587 7.732 1.00 92.75 104 ARG A CA 1
ATOM 807 C C . ARG A 1 104 ? -1.338 -15.732 6.693 1.00 92.75 104 ARG A C 1
ATOM 809 O O . ARG A 1 104 ? -1.038 -14.550 6.543 1.00 92.75 104 ARG A O 1
ATOM 816 N N . ALA A 1 105 ? -2.291 -16.330 5.988 1.00 93.06 105 ALA A N 1
ATOM 817 C CA . ALA A 1 105 ? -3.204 -15.613 5.112 1.00 93.06 105 ALA A CA 1
ATOM 818 C C . ALA A 1 105 ? -4.635 -16.028 5.444 1.00 93.06 105 ALA A C 1
ATOM 820 O O . ALA A 1 105 ? -4.940 -17.217 5.508 1.00 93.06 105 ALA A O 1
ATOM 821 N N . VAL A 1 106 ? -5.508 -15.050 5.670 1.00 90.50 106 VAL A N 1
ATOM 822 C CA . VAL A 1 106 ? -6.944 -15.278 5.846 1.00 90.50 106 VAL A CA 1
ATOM 823 C C . VAL A 1 106 ? -7.651 -14.602 4.688 1.00 90.50 106 VAL A C 1
ATOM 825 O O . VAL A 1 106 ? -7.607 -13.379 4.565 1.00 90.50 106 VAL A O 1
ATOM 828 N N . VAL A 1 10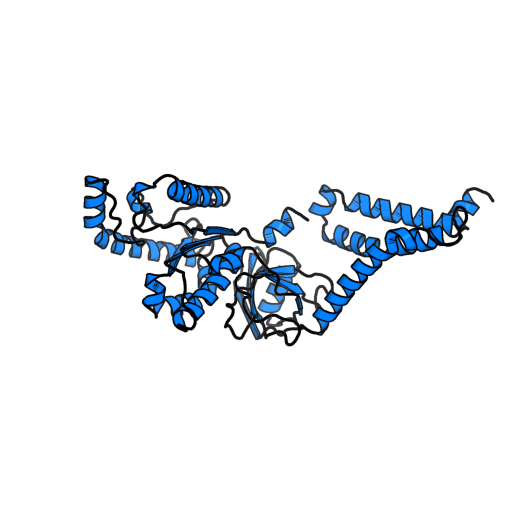7 ? -8.292 -15.399 3.838 1.00 90.31 107 VAL A N 1
ATOM 829 C CA . VAL A 1 107 ? -9.062 -14.892 2.703 1.00 90.31 107 VAL A CA 1
ATOM 830 C C . VAL A 1 107 ? -10.541 -14.916 3.052 1.00 90.31 107 VAL A C 1
ATOM 832 O O . VAL A 1 107 ? -11.061 -15.905 3.568 1.00 90.31 107 VAL A O 1
ATOM 835 N N . ARG A 1 108 ? -11.223 -13.811 2.770 1.00 86.00 108 ARG A N 1
ATOM 836 C CA . ARG A 1 108 ? -12.679 -13.717 2.788 1.00 86.00 108 ARG A CA 1
ATOM 837 C C . ARG A 1 108 ? -13.162 -13.557 1.348 1.00 86.00 108 ARG A C 1
ATOM 839 O O . ARG A 1 108 ? -12.757 -12.578 0.718 1.00 86.00 108 ARG A O 1
ATOM 846 N N . PRO A 1 109 ? -13.972 -14.495 0.825 1.00 81.44 109 PRO A N 1
ATOM 847 C CA . PRO A 1 109 ? -14.532 -14.379 -0.515 1.00 81.44 109 PRO A CA 1
ATOM 848 C C . PRO A 1 109 ? -15.340 -13.090 -0.654 1.00 81.44 109 PRO A C 1
ATOM 850 O O . PRO A 1 109 ? -16.049 -12.691 0.271 1.00 81.44 109 PRO A O 1
ATOM 853 N N . GLY A 1 110 ? -15.197 -12.432 -1.799 1.00 76.25 110 GLY A N 1
ATOM 854 C CA . GLY A 1 110 ? -15.956 -11.232 -2.124 1.00 76.25 110 GLY A CA 1
ATOM 855 C C . GLY A 1 110 ? -17.281 -11.550 -2.817 1.00 76.25 110 GLY A C 1
ATOM 856 O O . GLY A 1 110 ? -17.535 -12.694 -3.182 1.00 76.25 110 GLY A O 1
ATOM 857 N N . PRO A 1 111 ? -18.110 -10.528 -3.082 1.00 68.50 111 PRO A N 1
ATOM 858 C CA . PRO A 1 111 ? -19.348 -10.670 -3.852 1.00 68.50 111 PRO A CA 1
ATOM 859 C C . PRO A 1 111 ? -19.118 -10.819 -5.372 1.00 68.50 111 PRO A C 1
ATOM 861 O O . PRO A 1 111 ? -20.065 -10.684 -6.145 1.00 68.50 111 PRO A O 1
ATOM 864 N N . GLY A 1 112 ? -17.870 -10.993 -5.824 1.00 67.81 112 GLY A N 1
ATOM 865 C CA . GLY A 1 112 ? -17.529 -11.126 -7.240 1.00 67.81 112 GLY A CA 1
ATOM 866 C C . GLY A 1 112 ? -17.986 -12.454 -7.846 1.00 67.81 112 GLY A C 1
ATOM 867 O O . GLY A 1 112 ? -18.439 -13.358 -7.149 1.00 67.81 112 GLY A O 1
ATOM 868 N N . LYS A 1 113 ? -17.859 -12.586 -9.173 1.00 64.88 113 LYS A N 1
ATOM 869 C CA . LYS A 1 113 ? -18.255 -13.819 -9.883 1.00 64.88 113 LYS A CA 1
ATOM 870 C C . LYS A 1 113 ? -17.301 -14.980 -9.611 1.00 64.88 113 LYS A C 1
ATOM 872 O O . LYS A 1 113 ? -17.671 -16.135 -9.787 1.00 64.88 113 LYS A O 1
ATOM 877 N N . THR A 1 114 ? -16.068 -14.665 -9.226 1.00 74.50 114 THR A N 1
ATOM 878 C CA . THR A 1 114 ? -15.047 -15.640 -8.835 1.00 74.50 114 THR A CA 1
ATOM 879 C C . THR A 1 114 ? -14.695 -15.451 -7.366 1.00 74.50 114 THR A C 1
ATOM 881 O O . THR A 1 114 ? -14.747 -14.330 -6.865 1.00 74.50 114 THR A O 1
ATOM 884 N N . GLU A 1 115 ? -14.265 -16.517 -6.689 1.00 75.25 115 GLU A N 1
ATOM 885 C CA . GLU A 1 115 ? -13.898 -16.474 -5.261 1.00 75.25 115 GLU A CA 1
ATOM 886 C C . GLU A 1 115 ? -12.793 -15.455 -4.934 1.00 75.25 115 GLU A C 1
ATOM 888 O O . GLU A 1 115 ? -12.686 -15.000 -3.798 1.00 75.25 115 GLU A O 1
ATOM 893 N N . ALA A 1 116 ? -11.984 -15.080 -5.928 1.00 78.00 116 ALA A N 1
ATOM 894 C CA . ALA A 1 116 ? -10.909 -14.103 -5.801 1.00 78.00 116 ALA A CA 1
ATOM 895 C C . ALA A 1 116 ? -11.344 -12.658 -6.096 1.00 78.00 116 ALA A C 1
ATOM 897 O O . ALA A 1 116 ? -10.690 -11.710 -5.655 1.00 78.00 116 ALA A O 1
ATOM 898 N N . GLU A 1 117 ? -12.424 -12.465 -6.852 1.00 82.00 117 GLU A N 1
ATOM 899 C CA . GLU A 1 117 ? -12.893 -11.141 -7.245 1.00 82.00 117 GLU A CA 1
ATOM 900 C C . GLU A 1 117 ? -13.615 -10.462 -6.077 1.00 82.00 117 GLU A C 1
ATOM 902 O O . GLU A 1 117 ? -14.603 -10.953 -5.533 1.00 82.00 117 GLU A O 1
ATOM 907 N N . GLY A 1 118 ? -13.098 -9.305 -5.667 1.00 80.06 118 GLY A N 1
ATOM 908 C CA . GLY A 1 118 ? -13.589 -8.588 -4.493 1.00 80.06 118 GLY A CA 1
ATOM 909 C C . GLY A 1 118 ? -13.232 -9.254 -3.162 1.00 80.06 118 GLY A C 1
ATOM 910 O O . GLY A 1 118 ? -13.693 -8.779 -2.127 1.00 80.06 118 GLY A O 1
ATOM 911 N N . ALA A 1 119 ? -12.427 -10.322 -3.170 1.00 87.00 119 ALA A N 1
ATOM 912 C CA . ALA A 1 119 ? -11.982 -10.988 -1.954 1.00 87.00 119 ALA A CA 1
ATOM 913 C C . ALA A 1 119 ? -11.101 -10.072 -1.103 1.00 87.00 119 ALA A C 1
ATOM 915 O O . ALA A 1 119 ? -10.331 -9.265 -1.627 1.00 87.00 119 ALA A O 1
ATOM 916 N N . LEU A 1 120 ? -11.175 -10.225 0.214 1.00 89.62 120 LEU A N 1
ATOM 917 C CA . LEU A 1 120 ? -10.308 -9.527 1.156 1.00 89.62 120 LEU A CA 1
ATOM 918 C C . LEU A 1 120 ? -9.308 -10.506 1.750 1.00 89.62 120 LEU A C 1
ATOM 920 O O . LEU A 1 120 ? -9.678 -11.474 2.411 1.00 89.62 120 LEU A O 1
ATOM 924 N N . VAL A 1 121 ? -8.031 -10.238 1.510 1.00 92.44 121 VAL A N 1
ATOM 925 C CA . VAL A 1 121 ? -6.907 -11.052 1.958 1.00 92.44 121 VAL A CA 1
ATOM 926 C C . VAL A 1 121 ? -6.209 -10.320 3.092 1.00 92.44 121 VAL A C 1
ATOM 928 O O . VAL A 1 121 ? -5.570 -9.289 2.878 1.00 92.44 121 VAL A O 1
ATOM 931 N N . GLN A 1 122 ? -6.311 -10.858 4.303 1.00 92.69 122 GLN A N 1
ATOM 932 C CA . GLN A 1 122 ? -5.471 -10.446 5.418 1.00 92.69 122 GLN A CA 1
ATOM 933 C C . GLN A 1 122 ? -4.175 -11.251 5.371 1.00 92.69 122 GLN A C 1
ATOM 935 O O . GLN A 1 122 ? -4.187 -12.467 5.565 1.00 92.69 122 GLN A O 1
ATOM 940 N N . LEU A 1 123 ? -3.066 -10.569 5.112 1.00 94.56 123 LEU A N 1
ATOM 941 C CA . LEU A 1 123 ? -1.727 -11.137 5.114 1.00 94.56 123 LEU A CA 1
ATOM 942 C C . LEU A 1 123 ? -1.024 -10.814 6.423 1.00 94.56 123 LEU A C 1
ATOM 944 O O . LEU A 1 123 ? -1.018 -9.665 6.859 1.00 94.56 123 LEU A O 1
ATOM 948 N N . GLU A 1 124 ? -0.376 -11.820 6.988 1.00 93.94 124 GLU A N 1
ATOM 949 C CA . GLU A 1 124 ? 0.517 -11.705 8.129 1.00 93.94 124 GLU A CA 1
ATOM 950 C C . GLU A 1 124 ? 1.914 -12.129 7.690 1.00 93.94 124 GLU A C 1
ATOM 952 O O . GLU A 1 124 ? 2.151 -13.294 7.357 1.00 93.94 124 GLU A O 1
ATOM 957 N N . LEU A 1 125 ? 2.829 -11.162 7.610 1.00 93.19 125 LEU A N 1
ATOM 958 C CA . LEU A 1 125 ? 4.167 -11.361 7.062 1.00 93.19 125 LEU A CA 1
ATOM 959 C C . LEU A 1 125 ? 5.221 -11.344 8.165 1.00 93.19 125 LEU A C 1
ATOM 961 O O . LEU A 1 125 ? 5.138 -10.590 9.139 1.00 93.19 125 LEU A O 1
ATOM 965 N N . SER A 1 126 ? 6.261 -12.151 7.971 1.00 91.31 126 SER A N 1
ATOM 966 C CA . SER A 1 126 ? 7.458 -12.108 8.803 1.00 91.31 126 SER A CA 1
ATOM 967 C C . SER A 1 126 ? 8.150 -10.753 8.690 1.00 91.31 126 SER A C 1
ATOM 969 O O . SER A 1 126 ? 8.168 -10.145 7.618 1.00 91.31 126 SER A O 1
ATOM 971 N N . ARG A 1 127 ? 8.819 -10.333 9.760 1.00 85.69 127 ARG A N 1
ATOM 972 C CA . ARG A 1 127 ? 9.605 -9.102 9.768 1.00 85.69 127 ARG A CA 1
ATOM 973 C C . ARG A 1 127 ? 10.731 -9.115 8.713 1.00 85.69 127 ARG A C 1
ATOM 975 O O . ARG A 1 127 ? 11.535 -10.050 8.741 1.00 85.69 127 ARG A O 1
ATOM 982 N N . PRO A 1 128 ? 10.840 -8.114 7.810 1.00 81.88 128 PRO A N 1
ATOM 983 C CA . PRO A 1 128 ? 12.032 -7.948 6.980 1.00 81.88 128 PRO A CA 1
ATOM 984 C C . PRO A 1 128 ? 13.280 -7.742 7.847 1.00 81.88 128 PRO A C 1
ATOM 986 O O . PRO A 1 128 ? 13.239 -7.082 8.887 1.00 81.88 128 PRO A O 1
ATOM 989 N N . ARG A 1 129 ? 14.394 -8.344 7.425 1.00 72.38 129 ARG A N 1
ATOM 990 C CA . ARG A 1 129 ? 15.628 -8.427 8.223 1.00 72.38 129 ARG A CA 1
ATOM 991 C C . ARG A 1 129 ? 16.491 -7.168 8.147 1.00 72.38 129 ARG A C 1
ATOM 993 O O . ARG A 1 129 ? 17.153 -6.836 9.124 1.00 72.38 129 ARG A O 1
ATOM 1000 N N . CYS A 1 130 ? 16.489 -6.473 7.012 1.00 70.69 130 CYS A N 1
ATOM 1001 C CA . CYS A 1 130 ? 17.382 -5.348 6.738 1.00 70.69 130 CYS A CA 1
ATOM 1002 C C . CYS A 1 130 ? 16.585 -4.095 6.346 1.00 70.69 130 CYS A C 1
ATOM 1004 O O . CYS A 1 130 ? 15.461 -4.192 5.869 1.00 70.69 130 CYS A O 1
ATOM 1006 N N . LEU A 1 131 ? 17.163 -2.903 6.549 1.00 68.75 131 LEU A N 1
ATOM 1007 C CA . LEU A 1 131 ? 16.688 -1.615 6.000 1.00 68.75 131 LEU A CA 1
ATOM 1008 C C . LEU A 1 131 ? 15.234 -1.199 6.322 1.00 68.75 131 LEU A C 1
ATOM 1010 O O . LEU A 1 131 ? 14.764 -0.188 5.806 1.00 68.75 131 LEU A O 1
ATOM 1014 N N . TRP A 1 132 ? 14.531 -1.927 7.191 1.00 74.56 132 TRP A N 1
ATOM 1015 C CA . TRP A 1 132 ? 13.161 -1.629 7.593 1.00 74.56 132 TRP A CA 1
ATOM 1016 C C . TRP A 1 132 ? 13.132 -0.926 8.947 1.00 74.56 132 TRP A C 1
ATOM 1018 O O . TRP A 1 132 ? 13.612 -1.451 9.956 1.00 74.56 132 TRP A O 1
ATOM 1028 N N . ARG A 1 133 ? 12.533 0.267 8.992 1.00 73.50 133 ARG A N 1
ATOM 1029 C CA . ARG A 1 133 ? 12.371 1.015 10.242 1.00 73.50 133 ARG A CA 1
ATOM 1030 C C . ARG A 1 133 ? 11.156 0.500 11.015 1.00 73.50 133 ARG A C 1
ATOM 1032 O O . ARG A 1 133 ? 10.017 0.769 10.658 1.00 73.50 133 ARG A O 1
ATOM 1039 N N . TRP A 1 134 ? 11.421 -0.202 12.113 1.00 71.00 134 TRP A N 1
ATOM 1040 C CA . TRP A 1 134 ? 10.399 -0.823 12.966 1.00 71.00 134 TRP A CA 1
ATOM 1041 C C . TRP A 1 134 ? 9.620 0.145 13.852 1.00 71.00 134 TRP A C 1
ATOM 1043 O O . TRP A 1 134 ? 8.478 -0.118 14.203 1.00 71.00 134 TRP A O 1
ATOM 1053 N N . LYS A 1 135 ? 10.216 1.276 14.228 1.00 69.06 135 LYS A N 1
ATOM 1054 C CA . LYS A 1 135 ? 9.554 2.237 15.115 1.00 69.06 135 LYS A CA 1
ATOM 1055 C C . LYS A 1 135 ? 8.767 3.267 14.311 1.00 69.06 135 LYS A C 1
ATOM 1057 O O . LYS A 1 135 ? 9.336 3.910 13.428 1.00 69.06 135 LYS A O 1
ATOM 1062 N N . GLY A 1 136 ? 7.503 3.469 14.688 1.00 67.19 136 GLY A N 1
ATOM 1063 C CA . GLY A 1 136 ? 6.664 4.563 14.196 1.00 67.19 136 GLY A CA 1
ATOM 1064 C C . GLY A 1 136 ? 6.017 4.318 12.834 1.00 67.19 136 GLY A C 1
ATOM 1065 O O . GLY A 1 136 ? 5.655 5.279 12.167 1.00 67.19 136 GLY A O 1
ATOM 1066 N N . HIS A 1 137 ? 5.856 3.063 12.403 1.00 75.25 137 HIS A N 1
ATOM 1067 C CA . HIS A 1 137 ? 5.230 2.745 11.113 1.00 75.25 137 HIS A CA 1
ATOM 1068 C C . HIS A 1 137 ? 3.691 2.784 11.133 1.00 75.25 137 HIS A C 1
ATOM 1070 O O . HIS A 1 137 ? 3.041 2.338 10.186 1.00 75.25 137 HIS A O 1
ATOM 1076 N N . ALA A 1 138 ? 3.087 3.286 12.209 1.00 81.25 138 ALA A N 1
ATOM 1077 C CA . ALA A 1 138 ? 1.642 3.370 12.339 1.00 81.25 138 ALA A CA 1
ATOM 1078 C C . ALA A 1 138 ? 1.039 4.235 11.220 1.00 81.25 138 ALA A C 1
ATOM 1080 O O . ALA A 1 138 ? 1.441 5.381 11.012 1.00 81.25 138 ALA A O 1
ATOM 1081 N N . GLY A 1 139 ? 0.095 3.674 10.467 1.00 80.50 139 GLY A N 1
ATOM 1082 C CA . GLY A 1 139 ? -0.523 4.351 9.326 1.00 80.50 139 GLY A CA 1
ATOM 1083 C C . GLY A 1 139 ? 0.397 4.557 8.113 1.00 80.50 139 GLY A C 1
ATOM 1084 O O . GLY A 1 139 ? -0.021 5.218 7.165 1.00 80.50 139 GLY A O 1
ATOM 1085 N N . MET A 1 140 ? 1.623 4.012 8.109 1.00 89.50 140 MET A N 1
ATOM 1086 C CA . MET A 1 140 ? 2.491 3.961 6.923 1.00 89.50 140 MET A CA 1
ATOM 1087 C C . MET A 1 140 ? 1.959 2.985 5.874 1.00 89.50 140 MET A C 1
ATOM 1089 O O . MET A 1 140 ? 1.151 2.098 6.151 1.00 89.50 140 MET A O 1
ATOM 1093 N N . TYR A 1 141 ? 2.467 3.116 4.655 1.00 91.25 141 TYR A N 1
ATOM 1094 C CA . TYR A 1 141 ? 2.267 2.128 3.603 1.00 91.25 141 TYR A CA 1
ATOM 1095 C C . TYR A 1 141 ? 3.608 1.562 3.145 1.00 91.25 141 TYR A C 1
ATOM 1097 O O . TYR A 1 141 ? 4.666 2.125 3.411 1.00 91.25 141 TYR A O 1
ATOM 1105 N N . ALA A 1 142 ? 3.574 0.430 2.464 1.00 91.38 142 ALA A N 1
ATOM 1106 C CA . ALA A 1 142 ? 4.737 -0.190 1.858 1.00 91.38 142 ALA A CA 1
ATOM 1107 C C . ALA A 1 142 ? 4.364 -0.720 0.482 1.00 91.38 142 ALA A C 1
ATOM 1109 O O . ALA A 1 142 ? 3.197 -1.001 0.208 1.00 91.38 142 ALA A O 1
ATOM 1110 N N . PHE A 1 143 ? 5.346 -0.852 -0.395 1.00 91.25 143 PHE A N 1
ATOM 1111 C CA . PHE A 1 143 ? 5.137 -1.528 -1.660 1.00 91.25 143 PHE A CA 1
ATOM 1112 C C . PHE A 1 143 ? 5.371 -3.023 -1.485 1.00 91.25 143 PHE A C 1
ATOM 1114 O O . PHE A 1 143 ? 6.385 -3.441 -0.928 1.00 91.25 143 PHE A O 1
ATOM 1121 N N . ILE A 1 144 ? 4.435 -3.816 -1.994 1.00 91.56 144 ILE A N 1
ATOM 1122 C CA . ILE A 1 144 ? 4.505 -5.274 -2.007 1.00 91.56 144 ILE A CA 1
ATOM 1123 C C . ILE A 1 144 ? 4.752 -5.735 -3.440 1.00 91.56 144 ILE A C 1
ATOM 1125 O O . ILE A 1 144 ? 4.108 -5.251 -4.373 1.00 91.56 144 ILE A O 1
ATOM 1129 N N . CYS A 1 145 ? 5.663 -6.689 -3.603 1.00 90.25 145 CYS A N 1
ATOM 1130 C CA . CYS A 1 145 ? 5.909 -7.388 -4.859 1.00 90.25 145 CYS A CA 1
ATOM 1131 C C . CYS A 1 145 ? 5.727 -8.902 -4.672 1.00 90.25 145 CYS A C 1
ATOM 1133 O O . CYS A 1 145 ? 6.125 -9.460 -3.647 1.00 90.25 145 CYS A O 1
ATOM 1135 N N . MET A 1 146 ? 5.128 -9.554 -5.674 1.00 91.31 146 MET A N 1
ATOM 1136 C CA . MET A 1 146 ? 4.962 -11.008 -5.767 1.00 91.31 146 MET A CA 1
ATOM 1137 C C . MET A 1 146 ? 5.770 -11.504 -6.974 1.00 91.31 146 MET A C 1
ATOM 1139 O O . MET A 1 146 ? 5.230 -11.589 -8.083 1.00 91.31 146 MET A O 1
ATOM 1143 N N . PRO A 1 147 ? 7.068 -11.807 -6.791 1.00 84.38 147 PRO A N 1
ATOM 1144 C CA . PRO A 1 147 ? 7.985 -12.095 -7.893 1.00 84.38 147 PRO A CA 1
ATOM 1145 C C . PRO A 1 147 ? 7.593 -13.328 -8.712 1.00 84.38 147 PRO A C 1
ATOM 1147 O O . PRO A 1 147 ? 7.810 -13.355 -9.917 1.00 84.38 147 PRO A O 1
ATOM 1150 N N . GLU A 1 148 ? 6.957 -14.319 -8.084 1.00 87.44 148 GLU A N 1
ATOM 1151 C CA . GLU A 1 148 ? 6.465 -15.532 -8.753 1.00 87.44 148 GLU A CA 1
ATOM 1152 C C . GLU A 1 148 ? 5.339 -15.278 -9.775 1.00 87.44 148 GLU A C 1
ATOM 1154 O O . GLU A 1 148 ? 4.924 -16.206 -10.468 1.00 87.44 148 GLU A O 1
ATOM 1159 N N . TYR A 1 149 ? 4.781 -14.068 -9.816 1.00 87.75 149 TYR A N 1
ATOM 1160 C CA . TYR A 1 149 ? 3.766 -13.669 -10.791 1.00 87.75 149 TYR A CA 1
ATOM 1161 C C . TYR A 1 149 ? 4.237 -12.482 -11.628 1.00 87.75 149 TYR A C 1
ATOM 1163 O O . TYR A 1 149 ? 4.194 -12.534 -12.854 1.00 87.75 149 TYR A O 1
ATOM 1171 N N . ALA A 1 150 ? 4.727 -11.426 -10.974 1.00 84.50 150 ALA A N 1
ATOM 1172 C CA . ALA A 1 150 ? 5.170 -10.213 -11.644 1.00 84.50 150 ALA A CA 1
ATOM 1173 C C . ALA A 1 150 ? 6.386 -9.598 -10.934 1.00 84.50 150 ALA A C 1
ATOM 1175 O O . ALA A 1 150 ? 6.249 -8.831 -9.984 1.00 84.50 150 ALA A O 1
ATOM 1176 N N . LEU A 1 151 ? 7.586 -9.903 -11.442 1.00 80.50 151 LEU A N 1
ATOM 1177 C CA . LEU A 1 151 ? 8.881 -9.466 -10.887 1.00 80.50 151 LEU A CA 1
ATOM 1178 C C . LEU A 1 151 ? 9.027 -7.943 -10.743 1.00 80.50 151 LEU A C 1
ATOM 1180 O O . LEU A 1 151 ? 9.690 -7.458 -9.828 1.00 80.50 151 LEU A O 1
ATOM 1184 N N . TRP A 1 152 ? 8.418 -7.187 -11.655 1.00 74.94 152 TRP A N 1
ATOM 1185 C CA . TRP A 1 152 ? 8.615 -5.740 -11.767 1.00 74.94 152 TRP A CA 1
ATOM 1186 C C . TRP A 1 152 ? 7.431 -4.916 -11.251 1.00 74.94 152 TRP A C 1
ATOM 1188 O O . TRP A 1 152 ? 7.503 -3.686 -11.249 1.00 74.94 152 TRP A O 1
ATOM 1198 N N . GLN A 1 153 ? 6.347 -5.567 -10.815 1.00 82.81 153 GLN A N 1
ATOM 1199 C CA . GLN A 1 153 ? 5.138 -4.888 -10.356 1.00 82.81 153 GLN A CA 1
ATOM 1200 C C . GLN A 1 153 ? 5.151 -4.738 -8.833 1.00 82.81 153 GLN A C 1
ATOM 1202 O O . GLN A 1 153 ? 5.083 -5.709 -8.081 1.00 82.81 153 GLN A O 1
ATOM 1207 N N . TRP A 1 154 ? 5.236 -3.485 -8.393 1.00 86.88 154 TRP A N 1
ATOM 1208 C CA . TRP A 1 154 ? 5.208 -3.093 -6.989 1.00 86.88 154 TRP A CA 1
ATOM 1209 C C . TRP A 1 154 ? 3.896 -2.378 -6.698 1.00 86.88 154 TRP A C 1
ATOM 1211 O O . TRP A 1 154 ? 3.591 -1.365 -7.328 1.00 86.88 154 TRP A O 1
ATOM 1221 N N . HIS A 1 155 ? 3.140 -2.873 -5.722 1.00 88.88 155 HIS A N 1
ATOM 1222 C CA . HIS A 1 155 ? 1.831 -2.328 -5.382 1.00 88.88 155 HIS A CA 1
ATOM 1223 C C . HIS A 1 155 ? 1.852 -1.670 -4.002 1.00 88.88 155 HIS A C 1
ATOM 1225 O O . HIS A 1 155 ? 2.209 -2.338 -3.029 1.00 88.88 155 HIS A O 1
ATOM 1231 N N . PRO A 1 156 ? 1.467 -0.387 -3.882 1.00 91.88 156 PRO A N 1
ATOM 1232 C CA . PRO A 1 156 ? 1.406 0.283 -2.593 1.00 91.88 156 PRO A CA 1
ATOM 1233 C C . PRO A 1 156 ? 0.230 -0.257 -1.779 1.00 91.88 156 PRO A C 1
ATOM 1235 O O . PRO A 1 156 ? -0.913 -0.255 -2.239 1.00 91.88 156 PRO A O 1
ATOM 1238 N N . MET A 1 157 ? 0.515 -0.695 -0.558 1.00 92.69 157 MET A N 1
ATOM 1239 C CA . MET A 1 157 ? -0.454 -1.246 0.381 1.00 92.69 157 MET A CA 1
ATOM 1240 C C . MET A 1 157 ? -0.211 -0.664 1.767 1.00 92.69 157 MET A C 1
ATOM 1242 O O . MET A 1 157 ? 0.924 -0.560 2.231 1.00 92.69 157 MET A O 1
ATOM 1246 N N . THR A 1 158 ? -1.284 -0.273 2.443 1.00 91.62 158 THR A N 1
ATOM 1247 C CA . THR A 1 158 ? -1.193 0.278 3.794 1.00 91.62 158 THR A CA 1
ATOM 1248 C C . THR A 1 158 ? -0.929 -0.830 4.805 1.00 91.62 158 THR A C 1
ATOM 1250 O O . THR A 1 158 ? -1.593 -1.868 4.784 1.00 91.62 158 THR A O 1
ATOM 1253 N N . ILE A 1 159 ? 0.033 -0.597 5.695 1.00 92.25 159 ILE A N 1
ATOM 1254 C CA . ILE A 1 159 ? 0.348 -1.514 6.788 1.00 92.25 159 ILE A CA 1
ATOM 1255 C C . ILE A 1 159 ? -0.800 -1.438 7.794 1.00 92.25 159 ILE A C 1
ATOM 1257 O O . ILE A 1 159 ? -1.216 -0.347 8.177 1.00 92.25 159 ILE A O 1
ATOM 1261 N N . THR A 1 160 ? -1.319 -2.588 8.217 1.00 91.50 160 THR A N 1
ATOM 1262 C CA . THR A 1 160 ? -2.408 -2.683 9.200 1.00 91.50 160 THR A CA 1
ATOM 1263 C C . THR A 1 160 ? -1.920 -3.061 10.594 1.00 91.50 160 THR A C 1
ATOM 1265 O O . THR A 1 160 ? -2.679 -2.915 11.547 1.00 91.50 160 THR A O 1
ATOM 1268 N N . SER A 1 161 ? -0.687 -3.553 10.737 1.00 90.12 161 SER A N 1
ATOM 1269 C CA . SER A 1 161 ? -0.098 -3.824 12.052 1.00 90.12 161 SER A CA 1
ATOM 1270 C C . SER A 1 161 ? 0.313 -2.535 12.772 1.00 90.12 161 SER A C 1
ATOM 1272 O O . SER A 1 161 ? 0.620 -1.513 12.147 1.00 90.12 161 SER A O 1
ATOM 1274 N N . GLY A 1 162 ? 0.274 -2.574 14.101 1.00 85.19 162 GLY A N 1
ATOM 1275 C CA . GLY A 1 162 ? 0.753 -1.510 14.979 1.00 85.19 162 GLY A CA 1
ATOM 1276 C C . GLY A 1 162 ? 2.268 -1.559 15.171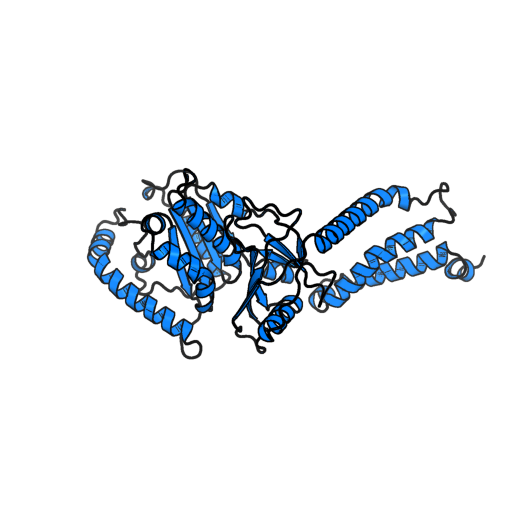 1.00 85.19 162 GLY A C 1
ATOM 1277 O O . GLY A 1 162 ? 2.910 -2.557 14.855 1.00 85.19 162 GLY A O 1
ATOM 1278 N N . SER A 1 163 ? 2.844 -0.480 15.709 1.00 78.94 163 SER A N 1
ATOM 1279 C CA . SER A 1 163 ? 4.310 -0.332 15.843 1.00 78.94 163 SER A CA 1
ATOM 1280 C C . SER A 1 163 ? 4.980 -1.371 16.757 1.00 78.94 163 SER A C 1
ATOM 1282 O O . SER A 1 163 ? 6.190 -1.571 16.675 1.00 78.94 163 SER A O 1
ATOM 1284 N N . GLU A 1 164 ? 4.217 -2.015 17.641 1.00 80.06 164 GLU A N 1
ATOM 1285 C CA . GLU A 1 164 ? 4.725 -3.016 18.588 1.00 80.06 164 GLU A CA 1
ATOM 1286 C C . GLU A 1 164 ? 4.477 -4.463 18.134 1.00 80.06 164 GLU A C 1
ATOM 1288 O O . GLU A 1 164 ? 4.998 -5.402 18.736 1.00 80.06 164 GLU A O 1
ATOM 1293 N N . ASP A 1 165 ? 3.728 -4.664 17.048 1.00 83.88 165 ASP A N 1
ATOM 1294 C CA . ASP A 1 165 ? 3.344 -5.997 16.589 1.00 83.88 165 ASP A CA 1
ATOM 1295 C C . ASP A 1 165 ? 4.552 -6.762 16.026 1.00 83.88 165 ASP A C 1
ATOM 1297 O O . ASP A 1 165 ? 5.392 -6.219 15.302 1.00 83.88 165 ASP A O 1
ATOM 1301 N N . SER A 1 166 ? 4.644 -8.061 16.329 1.00 85.31 166 SER A N 1
ATOM 1302 C CA . SER A 1 166 ? 5.736 -8.945 15.887 1.00 85.31 166 SER A CA 1
ATOM 1303 C C . SER A 1 166 ? 5.735 -9.240 14.384 1.00 85.31 166 SER A C 1
ATOM 1305 O O . SER A 1 166 ? 6.715 -9.783 13.877 1.00 85.31 166 SER A O 1
ATOM 1307 N N . THR A 1 167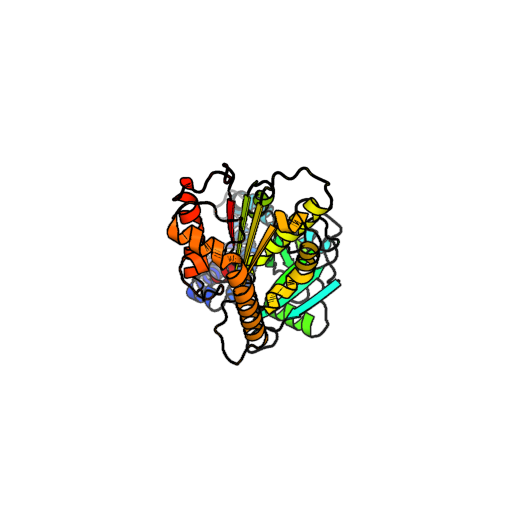 ? 4.686 -8.855 13.658 1.00 90.44 167 THR A N 1
ATOM 1308 C CA . THR A 1 167 ? 4.469 -9.146 12.236 1.00 90.44 167 THR A CA 1
ATOM 1309 C C . THR A 1 167 ? 4.091 -7.888 11.451 1.00 90.44 167 THR A C 1
ATOM 1311 O O . THR A 1 167 ? 3.640 -6.883 12.010 1.00 90.44 167 THR A O 1
ATOM 1314 N N . VAL A 1 168 ? 4.311 -7.915 10.132 1.00 91.19 168 VAL A N 1
ATOM 1315 C CA . VAL A 1 168 ? 3.861 -6.844 9.229 1.00 91.19 168 VAL A CA 1
ATOM 1316 C C . VAL A 1 168 ? 2.603 -7.316 8.529 1.00 91.19 168 VAL A C 1
ATOM 1318 O O . VAL A 1 168 ? 2.651 -8.230 7.705 1.00 91.19 168 VAL A O 1
ATOM 1321 N N . ASN A 1 169 ? 1.481 -6.688 8.868 1.00 92.81 169 ASN A N 1
ATOM 1322 C CA . ASN A 1 169 ? 0.179 -7.122 8.387 1.00 92.81 169 ASN A CA 1
ATOM 1323 C C . ASN A 1 169 ? -0.332 -6.199 7.287 1.00 92.81 169 ASN A C 1
ATOM 1325 O O . ASN A 1 169 ? -0.120 -4.986 7.337 1.00 92.81 169 ASN A O 1
ATOM 1329 N N . PHE A 1 170 ? -1.036 -6.779 6.321 1.00 93.94 170 PHE A N 1
ATOM 1330 C CA . PHE A 1 170 ? -1.701 -6.054 5.244 1.00 93.94 170 PHE A CA 1
ATOM 1331 C C . PHE A 1 170 ? -3.116 -6.585 5.053 1.00 93.94 170 PHE A C 1
ATOM 1333 O O . PHE A 1 170 ? -3.369 -7.776 5.223 1.00 93.94 170 PHE A O 1
ATOM 1340 N N . LEU A 1 171 ? -4.028 -5.710 4.640 1.00 92.19 171 LEU A N 1
ATOM 1341 C CA . LEU A 1 171 ? -5.361 -6.090 4.183 1.00 92.19 171 LEU A CA 1
ATOM 1342 C C . LEU A 1 171 ? -5.505 -5.661 2.723 1.00 92.19 171 LEU A C 1
ATOM 1344 O O . LEU A 1 171 ? -5.561 -4.470 2.417 1.00 92.19 171 LEU A O 1
ATOM 1348 N N . VAL A 1 172 ? -5.527 -6.643 1.826 1.00 92.19 172 VAL A N 1
ATOM 1349 C CA . VAL A 1 172 ? -5.496 -6.445 0.374 1.00 92.19 172 VAL A CA 1
ATOM 1350 C C . VAL A 1 172 ? -6.832 -6.862 -0.228 1.00 92.19 172 VAL A C 1
ATOM 1352 O O . VAL A 1 172 ? -7.333 -7.944 0.057 1.00 92.19 172 VAL A O 1
ATOM 1355 N N . ALA A 1 173 ? -7.400 -6.015 -1.083 1.00 89.81 173 ALA A N 1
ATOM 1356 C CA . ALA A 1 173 ? -8.641 -6.311 -1.792 1.00 89.81 173 ALA A CA 1
ATOM 1357 C C . ALA A 1 173 ? -8.379 -6.770 -3.229 1.00 89.81 173 ALA A C 1
ATOM 1359 O O . ALA A 1 173 ? -7.652 -6.101 -3.965 1.00 89.81 173 ALA A O 1
ATOM 1360 N N . GLY A 1 174 ? -9.023 -7.865 -3.633 1.00 88.12 174 GLY A N 1
ATOM 1361 C CA . GLY A 1 174 ? -8.952 -8.501 -4.951 1.00 88.12 174 GLY A CA 1
ATOM 1362 C C . GLY A 1 174 ? -9.665 -7.712 -6.052 1.00 88.12 174 GLY A C 1
ATOM 1363 O O . GLY A 1 174 ? -10.641 -8.182 -6.630 1.00 88.12 174 GLY A O 1
ATOM 1364 N N . ILE A 1 175 ? -9.210 -6.490 -6.337 1.00 85.50 175 ILE A N 1
ATOM 1365 C CA . ILE A 1 175 ? -9.849 -5.573 -7.302 1.00 85.50 175 ILE A CA 1
ATOM 1366 C C . ILE A 1 175 ? -9.197 -5.642 -8.692 1.00 85.50 175 ILE A C 1
ATOM 1368 O O . ILE A 1 175 ? -9.870 -5.406 -9.696 1.00 85.50 175 ILE A O 1
ATOM 1372 N N . GLY A 1 176 ? -7.897 -5.928 -8.757 1.00 84.75 176 GLY A N 1
ATOM 1373 C CA . GLY A 1 176 ? -7.134 -6.047 -10.004 1.00 84.75 176 GLY A CA 1
ATOM 1374 C C . GLY A 1 176 ? -6.404 -7.380 -10.123 1.00 84.75 176 GLY A C 1
ATOM 1375 O O . GLY A 1 176 ? -6.296 -8.117 -9.142 1.00 84.75 176 GLY A O 1
ATOM 1376 N N . ASP A 1 177 ? -5.868 -7.652 -11.308 1.00 86.25 177 ASP A N 1
ATOM 1377 C CA . ASP A 1 177 ? -5.308 -8.952 -11.698 1.00 86.25 177 ASP A CA 1
ATOM 1378 C C . ASP A 1 177 ? -4.262 -9.467 -10.702 1.00 86.25 177 ASP A C 1
ATOM 1380 O O . ASP A 1 177 ? -4.381 -10.581 -10.199 1.00 86.25 177 ASP A O 1
ATOM 1384 N N . TRP A 1 178 ? -3.301 -8.619 -10.314 1.00 90.25 178 TRP A N 1
ATOM 1385 C CA . TRP A 1 178 ? -2.276 -8.969 -9.322 1.00 90.25 178 TRP A CA 1
ATOM 1386 C C . TRP A 1 178 ? -2.872 -9.331 -7.952 1.00 90.25 178 TRP A C 1
ATOM 1388 O O . TRP A 1 178 ? -2.502 -10.330 -7.340 1.00 90.25 178 TRP A O 1
ATOM 1398 N N . THR A 1 179 ? -3.830 -8.535 -7.462 1.00 91.81 179 THR A N 1
ATOM 1399 C CA . THR A 1 179 ? -4.462 -8.756 -6.148 1.00 91.81 179 THR A CA 1
ATOM 1400 C C . THR A 1 179 ? -5.403 -9.959 -6.141 1.00 91.81 179 THR A C 1
ATOM 1402 O O . THR A 1 179 ? -5.528 -10.630 -5.120 1.00 91.81 179 THR A O 1
ATOM 1405 N N . GLN A 1 180 ? -6.054 -10.246 -7.270 1.00 91.56 180 GLN A N 1
ATOM 1406 C CA . GLN A 1 180 ? -6.885 -11.435 -7.426 1.00 91.56 180 GLN A CA 1
ATOM 1407 C C . GLN A 1 180 ? -6.016 -12.687 -7.503 1.00 91.56 180 GLN A C 1
ATOM 1409 O O . GLN A 1 180 ? -6.341 -13.682 -6.870 1.00 91.56 180 GLN A O 1
ATOM 1414 N N . GLU A 1 181 ? -4.890 -12.639 -8.212 1.00 91.56 181 GLU A N 1
ATOM 1415 C CA . GLU A 1 181 ? -3.938 -13.748 -8.248 1.00 91.56 181 GLU A CA 1
ATOM 1416 C C . GLU A 1 181 ? -3.366 -14.052 -6.858 1.00 91.56 181 GLU A C 1
ATOM 1418 O O . GLU A 1 181 ? -3.311 -15.211 -6.445 1.00 91.56 181 GLU A O 1
ATOM 1423 N N . LEU A 1 182 ? -3.020 -13.015 -6.090 1.00 92.94 182 LEU A N 1
ATOM 1424 C CA . LEU A 1 182 ? -2.637 -13.167 -4.687 1.00 92.94 182 LEU A CA 1
ATOM 1425 C C . LEU A 1 182 ? -3.739 -13.882 -3.884 1.00 92.94 182 LEU A C 1
ATOM 1427 O O . LEU A 1 182 ? -3.447 -14.834 -3.161 1.00 92.94 182 LEU A O 1
ATOM 1431 N N . ALA A 1 183 ? -5.002 -13.467 -4.038 1.00 92.81 183 ALA A N 1
ATOM 1432 C CA . ALA A 1 183 ? -6.132 -14.110 -3.370 1.00 92.81 183 ALA A CA 1
ATOM 1433 C C . ALA A 1 183 ? -6.299 -15.581 -3.785 1.00 92.81 183 ALA A C 1
ATOM 1435 O O . ALA A 1 183 ? -6.449 -16.433 -2.913 1.00 92.81 183 ALA A O 1
ATOM 1436 N N . LYS A 1 184 ? -6.197 -15.898 -5.084 1.00 92.81 184 LYS A N 1
ATOM 1437 C CA . LYS A 1 184 ? -6.272 -17.275 -5.609 1.00 92.81 184 LYS A CA 1
ATOM 1438 C C . LYS A 1 184 ? -5.207 -18.176 -4.993 1.00 92.81 184 LYS A C 1
ATOM 1440 O O . LYS A 1 184 ? -5.529 -19.262 -4.521 1.00 92.81 184 LYS A O 1
ATOM 1445 N N . ARG A 1 185 ? -3.953 -17.719 -4.947 1.00 92.75 185 ARG A N 1
ATOM 1446 C CA . ARG A 1 185 ? -2.839 -18.486 -4.363 1.00 92.75 185 ARG A CA 1
ATOM 1447 C C . ARG A 1 185 ? -3.014 -18.716 -2.864 1.00 92.75 185 ARG A C 1
ATOM 1449 O O . ARG A 1 185 ? -2.739 -19.806 -2.365 1.00 92.75 185 ARG A O 1
ATOM 1456 N N . CYS A 1 186 ? -3.513 -17.712 -2.144 1.00 92.00 186 CYS A N 1
ATOM 1457 C CA . CYS A 1 186 ? -3.843 -17.863 -0.730 1.00 92.00 186 CYS A CA 1
ATOM 1458 C C . CYS A 1 186 ? -5.007 -18.844 -0.507 1.00 92.00 186 CYS A C 1
ATOM 1460 O O . CYS A 1 186 ? -4.922 -19.659 0.409 1.00 92.00 186 CYS A O 1
ATOM 1462 N N . LEU A 1 187 ? -6.050 -18.812 -1.345 1.00 90.44 187 LEU A N 1
ATOM 1463 C CA . LEU A 1 187 ? -7.172 -19.762 -1.293 1.00 90.44 187 LEU A CA 1
ATOM 1464 C C . LEU A 1 187 ? -6.727 -21.196 -1.598 1.00 90.44 187 LEU A C 1
ATOM 1466 O O . LEU A 1 187 ? -7.175 -22.128 -0.940 1.00 90.44 187 LEU A O 1
ATOM 1470 N N . SER A 1 188 ? -5.793 -21.378 -2.533 1.00 90.31 188 SER A N 1
ATOM 1471 C CA . SER A 1 188 ? -5.250 -22.695 -2.882 1.00 90.31 188 SER A CA 1
ATOM 1472 C C . SER A 1 188 ? -4.239 -23.242 -1.861 1.00 90.31 188 SER A C 1
ATOM 1474 O O . SER A 1 188 ? -3.593 -24.253 -2.129 1.00 90.31 188 SER A O 1
ATOM 1476 N N . GLY A 1 189 ? -4.005 -22.545 -0.742 1.00 87.75 189 GLY A N 1
ATOM 1477 C CA . GLY A 1 189 ? -3.015 -22.918 0.275 1.00 87.75 189 GLY A CA 1
ATOM 1478 C C . GLY A 1 189 ? -1.550 -22.719 -0.140 1.00 87.75 189 GLY A C 1
ATOM 1479 O O . GLY A 1 189 ? -0.643 -23.002 0.642 1.00 87.75 189 GLY A O 1
ATOM 1480 N N . ARG A 1 190 ? -1.284 -22.194 -1.343 1.00 89.81 190 ARG A N 1
ATOM 1481 C CA . ARG A 1 190 ? 0.072 -21.939 -1.843 1.00 89.81 190 ARG A CA 1
ATOM 1482 C C . ARG A 1 190 ? 0.482 -20.510 -1.507 1.00 89.81 190 ARG A C 1
ATOM 1484 O O . ARG A 1 190 ? 0.376 -19.607 -2.332 1.00 89.81 190 ARG A O 1
ATOM 1491 N N . LEU A 1 191 ? 0.973 -20.304 -0.290 1.00 92.06 191 LEU A N 1
ATOM 1492 C CA . LEU A 1 191 ? 1.427 -18.988 0.161 1.00 92.06 191 LEU A CA 1
ATOM 1493 C C . LEU A 1 191 ? 2.647 -18.512 -0.658 1.00 92.06 191 LEU A C 1
ATOM 1495 O O . LEU A 1 191 ? 3.703 -19.147 -0.583 1.00 92.06 191 LEU A O 1
ATOM 1499 N N . PRO A 1 192 ? 2.536 -17.416 -1.436 1.00 90.81 192 PRO A N 1
ATOM 1500 C CA . PRO A 1 192 ? 3.631 -16.948 -2.278 1.00 90.81 192 PRO A CA 1
ATOM 1501 C C . PRO A 1 192 ? 4.731 -16.289 -1.443 1.00 90.81 192 PRO A C 1
ATOM 1503 O O . PRO A 1 192 ? 4.478 -15.735 -0.368 1.00 90.81 192 PRO A O 1
ATOM 1506 N N . ARG A 1 193 ? 5.963 -16.279 -1.960 1.00 90.06 193 ARG A N 1
ATOM 1507 C CA . ARG A 1 193 ? 6.999 -15.387 -1.421 1.00 90.06 193 ARG A CA 1
ATOM 1508 C C . ARG A 1 193 ? 6.701 -13.952 -1.835 1.00 90.06 193 ARG A C 1
ATOM 1510 O O . ARG A 1 193 ? 6.380 -13.696 -2.994 1.00 90.06 193 ARG A O 1
ATOM 1517 N N . LEU A 1 194 ? 6.840 -13.022 -0.894 1.00 91.88 194 LEU A N 1
ATOM 1518 C CA . LEU A 1 194 ? 6.629 -11.598 -1.135 1.00 91.88 194 LEU A CA 1
ATOM 1519 C C . LEU A 1 194 ? 7.909 -10.820 -0.834 1.00 91.88 194 LEU A C 1
ATOM 1521 O O . LEU A 1 194 ? 8.749 -11.260 -0.051 1.00 91.88 194 LEU A O 1
ATOM 1525 N N . ALA A 1 195 ? 8.056 -9.653 -1.444 1.00 89.81 195 ALA A N 1
ATOM 1526 C CA . ALA A 1 195 ? 9.098 -8.689 -1.109 1.00 89.81 195 ALA A CA 1
ATOM 1527 C C . ALA A 1 195 ? 8.462 -7.363 -0.691 1.00 89.81 195 ALA A C 1
ATOM 1529 O O . ALA A 1 195 ? 7.436 -6.968 -1.254 1.00 89.81 195 ALA A O 1
ATOM 1530 N N . LEU A 1 196 ? 9.071 -6.689 0.288 1.00 89.69 196 LEU A N 1
ATOM 1531 C CA . LEU A 1 196 ? 8.596 -5.406 0.808 1.00 89.69 196 LEU A CA 1
ATOM 1532 C C . LEU A 1 196 ? 9.607 -4.289 0.535 1.00 89.69 196 LEU A C 1
ATOM 1534 O O . LEU A 1 196 ? 10.791 -4.422 0.841 1.00 89.69 196 LEU A O 1
ATOM 1538 N N . ASP A 1 197 ? 9.116 -3.161 0.028 1.00 87.44 197 ASP A N 1
ATOM 1539 C CA . ASP A 1 197 ? 9.849 -1.893 -0.019 1.00 87.44 197 ASP A CA 1
ATOM 1540 C C . ASP A 1 197 ? 9.124 -0.873 0.865 1.00 87.44 197 ASP A C 1
ATOM 1542 O O . ASP A 1 197 ? 7.918 -0.661 0.723 1.00 87.44 197 ASP A O 1
ATOM 1546 N N . GLY A 1 198 ? 9.841 -0.258 1.801 1.00 85.31 198 GLY A N 1
ATOM 1547 C CA . GLY A 1 198 ? 9.271 0.650 2.791 1.00 85.31 198 GLY A CA 1
ATOM 1548 C C . GLY A 1 198 ? 9.902 0.502 4.180 1.00 85.31 198 GLY A C 1
ATOM 1549 O O . GLY A 1 198 ? 10.996 -0.055 4.302 1.00 85.31 198 GLY A O 1
ATOM 1550 N N . PRO A 1 199 ? 9.228 1.002 5.230 1.00 89.12 199 PRO A N 1
ATOM 1551 C CA . PRO A 1 199 ? 7.910 1.641 5.203 1.00 89.12 199 PRO A CA 1
ATOM 1552 C C . PRO A 1 199 ? 7.986 3.104 4.719 1.00 89.12 199 PRO A C 1
ATOM 1554 O O . PRO A 1 199 ? 8.949 3.815 4.998 1.00 89.12 199 PRO A O 1
ATOM 1557 N N . PHE A 1 200 ? 6.968 3.556 3.984 1.00 88.31 200 PHE A N 1
ATOM 1558 C CA . PHE A 1 200 ? 6.849 4.915 3.450 1.00 88.31 200 PHE A CA 1
ATOM 1559 C C . PHE A 1 200 ? 5.878 5.756 4.271 1.00 88.31 200 PHE A C 1
ATOM 1561 O O . PHE A 1 200 ? 4.840 5.279 4.744 1.00 88.31 200 PHE A O 1
ATOM 1568 N N . THR A 1 201 ? 6.216 7.035 4.430 1.00 87.19 201 THR A N 1
ATOM 1569 C CA . THR A 1 201 ? 5.448 7.950 5.266 1.00 87.19 201 THR A CA 1
ATOM 1570 C C . THR A 1 201 ? 4.083 8.271 4.668 1.00 87.19 201 THR A C 1
ATOM 1572 O O . THR A 1 201 ? 3.914 8.355 3.453 1.00 87.19 201 THR A O 1
ATOM 1575 N N . ALA A 1 202 ? 3.096 8.465 5.540 1.00 82.12 202 ALA A N 1
ATOM 1576 C CA . ALA A 1 202 ? 1.751 8.872 5.161 1.00 82.12 202 ALA A CA 1
ATOM 1577 C C . ALA A 1 202 ? 1.261 9.991 6.091 1.00 82.12 202 ALA A C 1
ATOM 1579 O O . ALA A 1 202 ? 1.648 10.010 7.265 1.00 82.12 202 ALA A O 1
ATOM 1580 N N . PRO A 1 203 ? 0.362 10.879 5.623 1.00 75.25 203 PRO A N 1
ATOM 1581 C CA . PRO A 1 203 ? -0.181 11.970 6.440 1.00 75.25 203 PRO A CA 1
ATOM 1582 C C . PRO A 1 203 ? -0.802 11.495 7.761 1.00 75.25 203 PRO A C 1
ATOM 1584 O O . PRO A 1 203 ? -0.777 12.206 8.765 1.00 75.25 203 PRO A O 1
ATOM 1587 N N . THR A 1 204 ? -1.312 10.263 7.772 1.00 76.75 204 THR A N 1
ATOM 1588 C CA . THR A 1 204 ? -1.976 9.614 8.902 1.00 76.75 204 THR A CA 1
ATOM 1589 C C . THR A 1 204 ? -1.082 9.439 10.136 1.00 76.75 204 THR A C 1
ATOM 1591 O O . THR A 1 204 ? -1.611 9.312 11.231 1.00 76.75 204 THR A O 1
ATOM 1594 N N . GLN A 1 205 ? 0.248 9.508 10.015 1.00 77.88 205 GLN A N 1
ATOM 1595 C CA . GLN A 1 205 ? 1.152 9.458 11.179 1.00 77.88 205 GLN A CA 1
ATOM 1596 C C . GLN A 1 205 ? 0.990 10.640 12.123 1.00 77.88 205 GLN A C 1
ATOM 1598 O O . GLN A 1 205 ? 1.020 10.469 13.338 1.00 77.88 205 GLN A O 1
ATOM 1603 N N . SER A 1 206 ? 0.769 11.832 11.565 1.00 77.00 206 SER A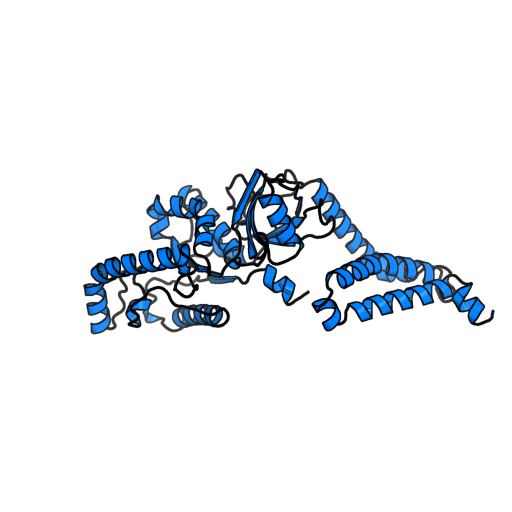 N 1
ATOM 1604 C CA . SER A 1 206 ? 0.600 13.060 12.352 1.00 77.00 206 SER A CA 1
ATOM 1605 C C . SER A 1 206 ? -0.630 13.026 13.269 1.00 77.00 206 SER A C 1
ATOM 1607 O O . SER A 1 206 ? -0.780 13.886 14.135 1.00 77.00 206 SER A O 1
ATOM 1609 N N . ALA A 1 207 ? -1.508 12.034 13.084 1.00 77.31 207 ALA A N 1
ATOM 1610 C CA . ALA A 1 207 ? -2.690 11.788 13.894 1.00 77.31 207 ALA A CA 1
ATOM 1611 C C . ALA A 1 207 ? -2.364 11.375 15.335 1.00 77.31 207 ALA A C 1
ATOM 1613 O O . ALA A 1 207 ? -3.134 11.697 16.235 1.00 77.31 207 ALA A O 1
ATOM 1614 N N . LEU A 1 208 ? -1.247 10.668 15.552 1.00 76.44 208 LEU A N 1
ATOM 1615 C CA . LEU A 1 208 ? -0.876 10.145 16.873 1.00 76.44 208 LEU A CA 1
ATOM 1616 C C . LEU A 1 208 ? -0.514 11.255 17.868 1.00 76.44 208 LEU A C 1
ATOM 1618 O O . LEU A 1 208 ? -0.717 11.097 19.068 1.00 76.44 208 LEU A O 1
ATOM 1622 N N . ASP A 1 209 ? -0.043 12.399 17.372 1.00 77.56 209 ASP A N 1
ATOM 1623 C CA . ASP A 1 209 ? 0.360 13.535 18.208 1.00 77.56 209 ASP A CA 1
ATOM 1624 C C . ASP A 1 209 ? -0.818 14.440 18.613 1.00 77.56 209 ASP A C 1
ATOM 1626 O O . ASP A 1 209 ? -0.638 15.444 19.314 1.00 77.56 209 ASP A O 1
ATOM 1630 N N . LYS A 1 210 ? -2.035 14.134 18.145 1.00 79.19 210 LYS A N 1
ATOM 1631 C CA . LYS A 1 210 ? -3.223 14.970 18.357 1.00 79.19 210 LYS A CA 1
ATOM 1632 C C . LYS A 1 210 ? -3.909 14.640 19.677 1.00 79.19 210 LYS A C 1
ATOM 1634 O O . LYS A 1 210 ? -3.940 13.498 20.122 1.00 79.19 210 LYS A O 1
ATOM 1639 N N . ARG A 1 211 ? -4.489 15.672 20.301 1.00 78.38 211 ARG A N 1
ATOM 1640 C CA . ARG A 1 211 ? -5.260 15.518 21.546 1.00 78.38 211 ARG A CA 1
ATOM 1641 C C . ARG A 1 211 ? -6.622 14.888 21.299 1.00 78.38 211 ARG A C 1
ATOM 1643 O O . ARG A 1 211 ? -7.076 14.111 22.127 1.00 78.38 211 ARG A O 1
ATOM 1650 N N . VAL A 1 212 ? -7.249 15.221 20.174 1.00 77.69 212 VAL A N 1
ATOM 1651 C CA . VAL A 1 212 ? -8.510 14.617 19.754 1.00 77.69 212 VAL A CA 1
ATOM 1652 C C . VAL A 1 212 ? -8.384 14.121 18.323 1.00 77.69 212 VAL A C 1
ATOM 1654 O O . VAL A 1 212 ? -7.977 14.876 17.433 1.00 77.69 212 VAL A O 1
ATOM 1657 N N . LEU A 1 213 ? -8.725 12.851 18.113 1.00 78.31 213 LEU A N 1
ATOM 1658 C CA . LEU A 1 213 ? -8.627 12.174 16.824 1.00 78.31 213 LEU A CA 1
ATOM 1659 C C . LEU A 1 213 ? -10.014 11.771 16.325 1.00 78.31 213 LEU A C 1
ATOM 1661 O O . LEU A 1 213 ? -10.732 11.058 17.014 1.00 78.31 213 LEU A O 1
ATOM 1665 N N . VAL A 1 214 ? -10.364 12.141 15.092 1.00 78.56 214 VAL A N 1
ATOM 1666 C CA . VAL A 1 214 ? -11.537 11.580 14.406 1.00 78.56 214 VAL A CA 1
ATOM 1667 C C . VAL A 1 214 ? -11.094 10.914 13.112 1.00 78.56 214 VAL A C 1
ATOM 1669 O O . VAL A 1 214 ? -10.632 11.568 12.177 1.00 78.56 214 VAL A O 1
ATOM 1672 N N . ALA A 1 215 ? -11.236 9.596 13.060 1.00 78.62 215 ALA A N 1
ATOM 1673 C CA . ALA A 1 215 ? -10.867 8.760 11.932 1.00 78.62 215 ALA A CA 1
ATOM 1674 C C . ALA A 1 215 ? -12.124 8.224 11.244 1.00 78.62 215 ALA A C 1
ATOM 1676 O O . ALA A 1 215 ? -12.946 7.571 11.879 1.00 78.62 215 ALA A O 1
ATOM 1677 N N . VAL A 1 216 ? -12.270 8.472 9.942 1.00 80.12 216 VAL A N 1
ATOM 1678 C CA . VAL A 1 216 ? -13.415 8.013 9.144 1.00 80.12 216 VAL A CA 1
ATOM 1679 C C . VAL A 1 216 ? -12.917 7.135 7.999 1.00 80.12 216 VAL A C 1
ATOM 1681 O O . VAL A 1 216 ? -12.324 7.620 7.032 1.00 80.12 216 VAL A O 1
ATOM 1684 N N . GLY A 1 217 ? -13.157 5.829 8.109 1.00 80.69 217 GLY A N 1
ATOM 1685 C CA . GLY A 1 217 ? -12.750 4.810 7.145 1.00 80.69 217 GLY A CA 1
ATOM 1686 C C . GLY A 1 217 ? -13.941 4.152 6.455 1.00 80.69 217 GLY A C 1
ATOM 1687 O O . GLY A 1 217 ? -14.908 3.762 7.107 1.00 80.69 217 GLY A O 1
ATOM 1688 N N . ALA A 1 218 ? -13.852 3.994 5.132 1.00 80.81 218 ALA A N 1
ATOM 1689 C CA . ALA A 1 218 ? -14.847 3.279 4.336 1.00 80.81 218 ALA A CA 1
ATOM 1690 C C . ALA A 1 218 ? -14.212 2.109 3.566 1.00 80.81 218 ALA A C 1
ATOM 1692 O O . ALA A 1 218 ? -13.261 2.310 2.801 1.00 80.81 218 ALA A O 1
ATOM 1693 N N . GLY A 1 219 ? -14.746 0.896 3.753 1.00 79.88 219 GLY A N 1
ATOM 1694 C CA . GLY A 1 219 ? -14.196 -0.343 3.187 1.00 79.88 219 GLY A CA 1
ATOM 1695 C C . GLY A 1 219 ? -12.696 -0.488 3.477 1.00 79.88 219 GLY A C 1
ATOM 1696 O O . GLY A 1 219 ? -12.237 -0.183 4.574 1.00 79.88 219 GLY A O 1
ATOM 1697 N N . VAL A 1 220 ? -11.899 -0.839 2.462 1.00 80.88 220 VAL A N 1
ATOM 1698 C CA . VAL A 1 220 ? -10.425 -0.989 2.558 1.00 80.88 220 VAL A CA 1
ATOM 1699 C C . VAL A 1 220 ? -9.710 0.307 2.973 1.00 80.88 220 VAL A C 1
ATOM 1701 O O . VAL A 1 220 ? -8.601 0.263 3.504 1.00 80.88 220 VAL A O 1
ATOM 1704 N N . GLY A 1 221 ? -10.342 1.473 2.798 1.00 81.56 221 GLY A N 1
ATOM 1705 C CA . GLY A 1 221 ? -9.814 2.754 3.280 1.00 81.56 221 GLY A CA 1
ATOM 1706 C C . GLY A 1 221 ? -9.687 2.840 4.807 1.00 81.56 221 GLY A C 1
ATOM 1707 O O . GLY A 1 221 ? -9.111 3.796 5.311 1.00 81.56 221 GLY A O 1
ATOM 1708 N N . VAL A 1 222 ? -10.189 1.853 5.557 1.00 84.62 222 VAL A N 1
ATOM 1709 C CA . VAL A 1 222 ? -10.001 1.754 7.012 1.00 84.62 222 VAL A CA 1
ATOM 1710 C C . VAL A 1 222 ? -8.597 1.289 7.425 1.00 84.62 222 VAL A C 1
ATOM 1712 O O . VAL A 1 222 ? -8.183 1.499 8.561 1.00 84.62 222 VAL A O 1
ATOM 1715 N N . THR A 1 223 ? -7.836 0.676 6.517 1.00 89.62 223 THR A N 1
ATOM 1716 C CA . THR A 1 223 ? -6.528 0.059 6.804 1.00 89.62 223 THR A CA 1
ATOM 1717 C C . THR A 1 223 ? -5.526 0.924 7.586 1.00 89.62 223 THR A C 1
ATOM 1719 O O . THR A 1 223 ? -4.994 0.412 8.575 1.00 89.62 223 THR A O 1
ATOM 1722 N N . PRO A 1 224 ? -5.289 2.216 7.267 1.00 87.38 224 PRO A N 1
ATOM 1723 C CA . PRO A 1 224 ? -4.378 3.036 8.070 1.00 87.38 224 PRO A CA 1
ATOM 1724 C C . PRO A 1 224 ? -4.906 3.271 9.489 1.00 87.38 224 PRO A C 1
ATOM 1726 O O . PRO A 1 224 ? -4.122 3.378 10.430 1.00 87.38 224 PRO A O 1
ATOM 1729 N N . PHE A 1 225 ? -6.228 3.318 9.663 1.00 87.25 225 PHE A N 1
ATOM 1730 C CA . PHE A 1 225 ? -6.860 3.508 10.965 1.00 87.25 225 PHE A CA 1
ATOM 1731 C C . PHE A 1 225 ? -6.791 2.254 11.828 1.00 87.25 225 PHE A C 1
ATOM 1733 O O . PHE A 1 225 ? -6.665 2.384 13.037 1.00 87.25 225 PHE A O 1
ATOM 1740 N N . ILE A 1 226 ? -6.790 1.057 11.231 1.00 89.69 226 ILE A N 1
ATOM 1741 C CA . ILE A 1 226 ? -6.526 -0.191 11.965 1.00 89.69 226 ILE A CA 1
ATOM 1742 C C . ILE A 1 226 ? -5.112 -0.163 12.563 1.00 89.69 226 ILE A C 1
ATOM 1744 O O . ILE A 1 226 ? -4.940 -0.475 13.739 1.00 89.69 226 ILE A O 1
ATOM 1748 N N . SER A 1 227 ? -4.112 0.273 11.790 1.00 90.69 227 SER A N 1
ATOM 1749 C CA . SER A 1 227 ? -2.727 0.397 12.271 1.00 90.69 227 SER A CA 1
ATOM 1750 C C . SER A 1 227 ? -2.566 1.471 13.352 1.00 90.69 227 SER A C 1
ATOM 1752 O O . SER A 1 227 ? -1.887 1.242 14.360 1.00 90.69 227 SER A O 1
ATOM 1754 N N . LEU A 1 228 ? -3.230 2.622 13.185 1.00 88.25 228 LEU A N 1
ATOM 1755 C CA . LEU A 1 228 ? -3.289 3.653 14.222 1.00 88.25 228 LEU A CA 1
ATOM 1756 C C . LEU A 1 228 ? -3.955 3.137 15.496 1.00 88.25 228 LEU A C 1
ATOM 1758 O O . LEU A 1 228 ? -3.400 3.313 16.573 1.00 88.25 228 LEU A O 1
ATOM 1762 N N . LEU A 1 229 ? -5.110 2.481 15.377 1.00 89.12 229 LEU A N 1
ATOM 1763 C CA . LEU A 1 229 ? -5.846 1.934 16.510 1.00 89.12 229 LEU A CA 1
ATOM 1764 C C . LEU A 1 229 ? -5.015 0.881 17.249 1.00 89.12 229 LEU A C 1
ATOM 1766 O O . LEU A 1 229 ? -4.936 0.939 18.469 1.00 89.12 229 LEU A O 1
ATOM 1770 N N . SER A 1 230 ? -4.355 -0.035 16.528 1.00 90.12 230 SER A N 1
ATOM 1771 C CA . SER A 1 230 ? -3.456 -1.027 17.136 1.00 90.12 230 SER A CA 1
ATOM 1772 C C . SER A 1 230 ? -2.334 -0.346 17.926 1.00 90.12 230 SER A C 1
ATOM 1774 O O . SER A 1 230 ? -2.089 -0.687 19.079 1.00 90.12 230 SER A O 1
ATOM 1776 N N . THR A 1 231 ? -1.708 0.682 17.341 1.00 89.25 231 THR A N 1
ATOM 1777 C CA . THR A 1 231 ? -0.634 1.437 18.003 1.00 89.25 231 THR A CA 1
ATOM 1778 C C . THR A 1 231 ? -1.148 2.178 19.239 1.00 89.25 231 THR A C 1
ATOM 1780 O O . THR A 1 231 ? -0.580 2.009 20.308 1.00 89.25 231 THR A O 1
ATOM 1783 N N . LEU A 1 232 ? -2.256 2.918 19.136 1.00 87.75 232 LEU A N 1
ATOM 1784 C CA . LEU A 1 232 ? -2.847 3.639 20.269 1.00 87.75 232 LEU A CA 1
ATOM 1785 C C . LEU A 1 232 ? -3.260 2.701 21.405 1.00 87.75 232 LEU A C 1
ATOM 1787 O O . LEU A 1 232 ? -3.034 3.017 22.566 1.00 87.75 232 LEU A O 1
ATOM 1791 N N . VAL A 1 233 ? -3.848 1.547 21.083 1.00 89.00 233 VAL A N 1
ATOM 1792 C CA . VAL A 1 233 ? -4.224 0.542 22.083 1.00 89.00 233 VAL A CA 1
ATOM 1793 C C . VAL A 1 233 ? -2.988 0.029 22.819 1.00 89.00 233 VAL A C 1
ATOM 1795 O O . VAL A 1 233 ? -3.005 -0.031 24.044 1.00 89.00 233 VAL A O 1
ATOM 1798 N N . SER A 1 234 ? -1.913 -0.305 22.105 1.00 87.19 234 SER A N 1
ATOM 1799 C CA . SER A 1 234 ? -0.681 -0.791 22.734 1.00 87.19 234 SER A CA 1
ATOM 1800 C C . SER A 1 234 ? 0.027 0.286 23.562 1.00 87.19 234 SER A C 1
ATOM 1802 O O . SER A 1 234 ? 0.451 0.015 24.685 1.00 87.19 234 SER A O 1
ATOM 1804 N N . GLU A 1 235 ? 0.110 1.523 23.067 1.00 85.50 235 GLU A N 1
ATOM 1805 C CA . GLU A 1 235 ? 0.769 2.603 23.808 1.00 85.50 235 GLU A CA 1
ATOM 1806 C C . GLU A 1 235 ? -0.035 3.025 25.060 1.00 85.50 235 GLU A C 1
ATOM 1808 O O . GLU A 1 235 ? 0.553 3.283 26.109 1.00 85.50 235 GLU A O 1
ATOM 1813 N N . LEU A 1 236 ? -1.376 3.006 25.005 1.00 85.69 236 LEU A N 1
ATOM 1814 C CA . LEU A 1 236 ? -2.227 3.283 26.172 1.00 85.69 236 LEU A CA 1
ATOM 1815 C C . LEU A 1 236 ? -2.204 2.161 27.219 1.00 85.69 236 LEU A C 1
ATOM 1817 O O . LEU A 1 236 ? -2.303 2.458 28.404 1.00 85.69 236 LEU A O 1
ATOM 1821 N N . VAL A 1 237 ? -2.099 0.894 26.803 1.00 85.00 237 VAL A N 1
ATOM 1822 C CA . VAL A 1 237 ? -2.033 -0.254 27.731 1.00 85.00 237 VAL A CA 1
ATOM 1823 C C . VAL A 1 237 ? -0.655 -0.390 28.368 1.00 85.00 237 VAL A C 1
ATOM 1825 O O . VAL A 1 237 ? -0.557 -0.780 29.525 1.00 85.00 237 VAL A O 1
ATOM 1828 N N . SER A 1 238 ? 0.413 -0.088 27.628 1.00 80.62 238 SER A N 1
ATOM 1829 C CA . SER A 1 238 ? 1.782 -0.206 28.142 1.00 80.62 238 SER A CA 1
ATOM 1830 C C . SER A 1 238 ? 2.163 0.890 29.141 1.00 80.62 238 SER A C 1
ATOM 1832 O O . SER A 1 238 ? 3.248 0.804 29.709 1.00 80.62 238 SER A O 1
ATOM 1834 N N . GLU A 1 239 ? 1.332 1.932 29.308 1.00 68.50 239 GLU A N 1
ATOM 1835 C CA . GLU A 1 239 ? 1.618 3.164 30.075 1.00 68.50 239 GLU A CA 1
ATOM 1836 C C . GLU A 1 239 ? 2.996 3.785 29.769 1.00 68.50 239 GLU A C 1
ATOM 1838 O O . GLU A 1 239 ? 3.502 4.642 30.491 1.00 68.50 239 GLU A O 1
ATOM 1843 N N . SER A 1 240 ? 3.613 3.379 28.657 1.00 59.88 240 SER A N 1
ATOM 1844 C CA . SER A 1 240 ? 5.023 3.632 28.371 1.00 59.88 240 SER A CA 1
ATOM 1845 C C . SER A 1 240 ? 5.285 5.086 27.982 1.00 59.88 240 SER A C 1
ATOM 1847 O O . SER A 1 240 ? 6.427 5.550 28.016 1.00 59.88 240 SER A O 1
ATOM 1849 N N . LYS A 1 241 ? 4.228 5.818 27.610 1.00 61.91 241 LYS A N 1
ATOM 1850 C CA . LYS A 1 241 ? 4.275 7.222 27.208 1.00 61.91 241 LYS A CA 1
ATOM 1851 C C . LYS A 1 241 ? 3.108 8.005 27.788 1.00 61.91 241 LYS A C 1
ATOM 1853 O O . LYS A 1 241 ? 1.958 7.571 27.791 1.00 61.91 241 LYS A O 1
ATOM 1858 N N . GLN A 1 242 ? 3.393 9.242 28.181 1.00 58.16 242 GLN A N 1
ATOM 1859 C CA . GLN A 1 242 ? 2.364 10.194 28.569 1.00 58.16 242 GLN A CA 1
ATOM 1860 C C . GLN A 1 242 ? 1.614 10.675 27.319 1.00 58.16 242 GLN A C 1
ATOM 1862 O O . GLN A 1 242 ? 2.062 11.566 26.593 1.00 58.16 242 GLN A O 1
ATOM 1867 N N . HIS A 1 243 ? 0.474 10.046 27.035 1.00 67.19 243 HIS A N 1
ATOM 1868 C CA . HIS A 1 243 ? -0.331 10.379 25.866 1.00 67.19 243 HIS A CA 1
ATOM 1869 C C . HIS A 1 243 ? -1.083 11.690 26.053 1.00 67.19 243 HIS A C 1
ATOM 1871 O O . HIS A 1 243 ? -1.860 11.861 26.989 1.00 67.19 243 HIS A O 1
ATOM 1877 N N . ARG A 1 244 ? -0.912 12.593 25.083 1.00 72.06 244 ARG A N 1
ATOM 1878 C CA . ARG A 1 244 ? -1.710 13.821 24.957 1.00 72.06 244 ARG A CA 1
ATOM 1879 C C . ARG A 1 244 ? -3.145 13.553 24.493 1.00 72.06 244 ARG A C 1
ATOM 1881 O O . ARG A 1 244 ? -3.949 14.482 24.496 1.00 72.06 244 ARG A O 1
ATOM 1888 N N . LEU A 1 245 ? -3.441 12.320 24.072 1.00 79.62 245 LEU A N 1
ATOM 1889 C CA . LEU A 1 245 ? -4.754 11.908 23.598 1.00 79.62 245 LEU A CA 1
ATOM 1890 C C . LEU A 1 245 ? -5.773 11.968 24.743 1.00 79.62 245 LEU A C 1
ATOM 1892 O O . LEU A 1 245 ? -5.659 11.257 25.747 1.00 79.62 245 LEU A O 1
ATOM 1896 N N . VAL A 1 246 ? -6.765 12.827 24.548 1.00 76.81 246 VAL A N 1
ATOM 1897 C CA . VAL A 1 246 ? -7.961 12.972 25.371 1.00 76.81 246 VAL A CA 1
ATOM 1898 C C . VAL A 1 246 ? -9.005 11.969 24.894 1.00 76.81 246 VAL A C 1
ATOM 1900 O O . VAL A 1 246 ? -9.447 11.142 25.684 1.00 76.81 246 VAL A O 1
ATOM 1903 N N . GLU A 1 247 ? -9.330 11.989 23.598 1.00 78.25 247 GLU A N 1
ATOM 1904 C CA . GLU A 1 247 ? -10.331 11.100 23.005 1.00 78.25 247 GLU A CA 1
ATOM 1905 C C . GLU A 1 247 ? -10.042 10.790 21.523 1.00 78.25 247 GLU A C 1
ATOM 1907 O O . GLU A 1 247 ? -9.451 11.594 20.796 1.00 78.25 247 GLU A O 1
ATOM 1912 N N . ALA A 1 248 ? -10.462 9.615 21.060 1.00 80.00 248 ALA A N 1
ATOM 1913 C CA . ALA A 1 248 ? -10.351 9.186 19.673 1.00 80.00 248 ALA A CA 1
ATOM 1914 C C . ALA A 1 248 ? -11.640 8.511 19.198 1.00 80.00 248 ALA A C 1
ATOM 1916 O O . ALA A 1 248 ? -12.074 7.527 19.787 1.00 80.00 248 ALA A O 1
ATOM 1917 N N . HIS A 1 249 ? -12.209 8.980 18.092 1.00 79.25 249 HIS A N 1
ATOM 1918 C CA . HIS A 1 249 ? -13.410 8.421 17.480 1.00 79.25 249 HIS A CA 1
ATOM 1919 C C . HIS A 1 249 ? -13.082 7.762 16.142 1.00 79.25 249 HIS A C 1
ATOM 1921 O O . HIS A 1 249 ? -12.627 8.418 15.205 1.00 79.25 249 HIS A O 1
ATOM 1927 N N . PHE A 1 250 ? -13.360 6.467 16.032 1.00 82.06 250 PHE A N 1
ATOM 1928 C CA . PHE A 1 250 ? -13.157 5.670 14.829 1.00 82.06 250 PHE A CA 1
ATOM 1929 C C . PHE A 1 250 ? -14.501 5.312 14.208 1.00 82.06 250 PHE A C 1
ATOM 1931 O O . PHE A 1 250 ? -15.232 4.477 14.727 1.00 82.06 250 PHE A O 1
ATOM 1938 N N . TYR A 1 251 ? -14.813 5.917 13.072 1.00 80.50 251 TYR A N 1
ATOM 1939 C CA . TYR A 1 251 ? -15.990 5.622 12.269 1.00 80.50 251 TYR A CA 1
ATOM 1940 C C . TYR A 1 251 ? -15.597 4.660 11.150 1.00 80.50 251 TYR A C 1
ATOM 1942 O O . TYR A 1 251 ? -14.919 5.053 10.199 1.00 80.50 251 TYR A O 1
ATOM 1950 N N . TRP A 1 252 ? -16.021 3.402 11.248 1.00 83.75 252 TRP A N 1
ATOM 1951 C CA . TRP A 1 252 ? -15.800 2.400 10.208 1.00 83.75 252 TRP A CA 1
ATOM 1952 C C . TRP A 1 252 ? -17.112 2.063 9.519 1.00 83.75 252 TRP A C 1
ATOM 1954 O O . TRP A 1 252 ? -18.025 1.492 10.110 1.00 83.75 252 TRP A O 1
ATOM 1964 N N . MET A 1 253 ? -17.185 2.407 8.239 1.00 81.25 253 MET A N 1
ATOM 1965 C CA . MET A 1 253 ? -18.318 2.116 7.374 1.00 81.25 253 MET A CA 1
ATOM 1966 C C . MET A 1 253 ? -17.950 1.032 6.362 1.00 81.25 253 MET A C 1
ATOM 1968 O O . MET A 1 253 ? -16.939 1.129 5.666 1.00 81.25 253 MET A O 1
ATOM 1972 N N . THR A 1 254 ? -18.777 0.004 6.233 1.00 80.06 254 THR A N 1
ATOM 1973 C CA . THR A 1 254 ? -18.578 -1.047 5.227 1.00 80.06 254 THR A CA 1
ATOM 1974 C C . THR A 1 254 ? -19.903 -1.536 4.653 1.00 80.06 254 THR A C 1
ATOM 1976 O O . THR A 1 254 ? -20.974 -1.227 5.169 1.00 80.06 254 THR A O 1
ATOM 1979 N N . ARG A 1 255 ? -19.853 -2.252 3.530 1.00 76.75 255 ARG A N 1
ATOM 1980 C CA . ARG A 1 255 ? -21.005 -2.987 2.997 1.00 76.75 255 ARG A CA 1
ATOM 1981 C C . ARG A 1 255 ? -21.088 -4.385 3.599 1.00 76.75 255 ARG A C 1
ATOM 1983 O O . ARG A 1 255 ? -22.192 -4.865 3.804 1.00 76.75 255 ARG A O 1
ATOM 1990 N N . ASP A 1 256 ? -19.960 -5.006 3.931 1.00 79.31 256 ASP A N 1
ATOM 1991 C CA . ASP A 1 256 ? -19.930 -6.344 4.516 1.00 79.31 256 ASP A CA 1
ATOM 1992 C C . ASP A 1 256 ? -19.467 -6.287 5.982 1.00 79.31 256 ASP A C 1
ATOM 1994 O O . ASP A 1 256 ? -18.293 -6.015 6.242 1.00 79.31 256 ASP A O 1
ATOM 1998 N N . PRO A 1 257 ? -20.348 -6.546 6.968 1.00 79.19 257 PRO A N 1
ATOM 1999 C CA . PRO A 1 257 ? -19.955 -6.536 8.376 1.00 79.19 257 PRO A CA 1
ATOM 2000 C C . PRO A 1 257 ? -18.882 -7.561 8.736 1.00 79.19 257 PRO A C 1
ATOM 2002 O O . PRO A 1 257 ? -18.234 -7.413 9.772 1.00 79.19 257 PRO A O 1
ATOM 2005 N N . MET A 1 258 ? -18.663 -8.588 7.909 1.00 81.31 258 MET A N 1
ATOM 2006 C CA . MET A 1 258 ? -17.584 -9.548 8.142 1.00 81.31 258 MET A CA 1
ATOM 2007 C C . MET A 1 258 ? -16.198 -8.902 8.075 1.00 81.31 258 MET A C 1
ATOM 2009 O O . MET A 1 258 ? -15.259 -9.422 8.678 1.00 81.31 258 MET A O 1
ATOM 2013 N N . GLU A 1 259 ? -16.062 -7.736 7.437 1.00 83.06 259 GLU A N 1
ATOM 2014 C CA . GLU A 1 259 ? -14.820 -6.964 7.453 1.00 83.06 259 GLU A CA 1
ATOM 2015 C C . GLU A 1 259 ? -14.422 -6.521 8.871 1.00 83.06 259 GLU A C 1
ATOM 2017 O O . GLU A 1 259 ? -13.231 -6.468 9.182 1.00 83.06 259 GLU A O 1
ATOM 2022 N N . PHE A 1 260 ? -15.384 -6.279 9.771 1.00 84.88 260 PHE A N 1
ATOM 2023 C CA . PHE A 1 260 ? -15.096 -5.884 11.157 1.00 84.88 260 PHE A CA 1
ATOM 2024 C C . PHE A 1 260 ? -14.313 -6.953 11.927 1.00 84.88 260 PHE A C 1
ATOM 2026 O O . PHE A 1 260 ? -13.558 -6.640 12.851 1.00 84.88 260 PHE A O 1
ATOM 2033 N N . VAL A 1 261 ? -14.426 -8.218 11.510 1.00 84.75 261 VAL A N 1
ATOM 2034 C CA . VAL A 1 261 ? -13.708 -9.343 12.119 1.00 84.75 261 VAL A CA 1
ATOM 2035 C C . VAL A 1 261 ? -12.191 -9.192 11.962 1.00 84.75 261 VAL A C 1
ATOM 2037 O O . VAL A 1 261 ? -11.443 -9.673 12.813 1.00 84.75 261 VAL A O 1
ATOM 2040 N N . PHE A 1 262 ? -11.705 -8.471 10.947 1.00 83.56 262 PHE A N 1
ATOM 2041 C CA . PHE A 1 262 ? -10.267 -8.234 10.779 1.00 83.56 262 PHE A CA 1
ATOM 2042 C C . PHE A 1 262 ? -9.651 -7.432 11.932 1.00 83.56 262 PHE A C 1
ATOM 2044 O O . PHE A 1 262 ? -8.480 -7.630 12.250 1.00 83.56 262 PHE A O 1
ATOM 2051 N N . ALA A 1 263 ? -10.437 -6.585 12.604 1.00 84.62 263 ALA A N 1
ATOM 2052 C CA . ALA A 1 263 ? -10.000 -5.867 13.799 1.00 84.62 263 ALA A CA 1
ATOM 2053 C C . ALA A 1 263 ? -10.394 -6.574 15.105 1.00 84.62 263 ALA A C 1
ATOM 2055 O O . ALA A 1 263 ? -10.181 -6.018 16.180 1.00 84.62 263 ALA A O 1
ATOM 2056 N N . TRP A 1 264 ? -10.939 -7.795 15.056 1.00 86.12 264 TRP A N 1
ATOM 2057 C CA . TRP A 1 264 ? -11.477 -8.482 16.235 1.00 86.12 264 TRP A CA 1
ATOM 2058 C C . TRP A 1 264 ? -10.468 -8.606 17.378 1.00 86.12 264 TRP A C 1
ATOM 2060 O O . TRP A 1 264 ? -10.818 -8.410 18.537 1.00 86.12 264 TRP A O 1
ATOM 2070 N N . GLN A 1 265 ? -9.197 -8.876 17.071 1.00 85.19 265 GLN A N 1
ATOM 2071 C CA . GLN A 1 265 ? -8.150 -8.950 18.095 1.00 85.19 265 GLN A CA 1
ATOM 2072 C C . GLN A 1 265 ? -7.964 -7.615 18.831 1.00 85.19 265 GLN A C 1
ATOM 2074 O O . GLN A 1 265 ? -7.793 -7.606 20.048 1.00 85.19 265 GLN A O 1
ATOM 2079 N N . ILE A 1 266 ? -8.051 -6.496 18.110 1.00 88.12 266 ILE A N 1
ATOM 2080 C CA . ILE A 1 266 ? -7.947 -5.145 18.669 1.00 88.12 266 ILE A CA 1
ATOM 2081 C C . ILE A 1 266 ? -9.215 -4.812 19.465 1.00 88.12 266 ILE A C 1
ATOM 2083 O O . ILE A 1 266 ? -9.122 -4.357 20.601 1.00 88.12 266 ILE A O 1
ATOM 2087 N N . LEU A 1 267 ? -10.395 -5.127 18.918 1.00 86.31 267 LEU A N 1
ATOM 2088 C CA . LEU A 1 267 ? -11.685 -4.924 19.585 1.00 86.31 267 LEU A CA 1
ATOM 2089 C C . LEU A 1 267 ? -11.784 -5.708 20.898 1.00 86.31 267 LEU A C 1
ATOM 2091 O O . LEU A 1 267 ? -12.256 -5.174 21.894 1.00 86.31 267 LEU A O 1
ATOM 2095 N N . ARG A 1 268 ? -11.289 -6.951 20.945 1.00 88.25 268 ARG A N 1
ATOM 2096 C CA . ARG A 1 268 ? -11.238 -7.740 22.186 1.00 88.25 268 ARG A CA 1
ATOM 2097 C C . ARG A 1 268 ? -10.327 -7.121 23.239 1.00 88.25 268 ARG A C 1
ATOM 2099 O O . ARG A 1 268 ? -10.666 -7.189 24.414 1.00 88.25 268 ARG A O 1
ATOM 2106 N N . LYS A 1 269 ? -9.177 -6.564 22.841 1.00 87.25 269 LYS A N 1
ATOM 2107 C CA . LYS A 1 269 ? -8.297 -5.833 23.766 1.00 87.25 269 LYS A CA 1
ATOM 2108 C C . LYS A 1 269 ? -9.015 -4.593 24.299 1.00 87.25 269 LYS A C 1
ATOM 2110 O O . LYS A 1 269 ? -9.072 -4.403 25.506 1.00 87.25 269 LYS A O 1
ATOM 2115 N N . TRP A 1 270 ? -9.641 -3.819 23.415 1.00 87.00 270 TRP A N 1
ATOM 2116 C CA . TRP A 1 270 ? -10.443 -2.648 23.776 1.00 87.00 270 TRP A CA 1
ATOM 2117 C C . TRP A 1 270 ? -11.584 -2.983 24.757 1.00 87.00 270 TRP A C 1
ATOM 2119 O O . TRP A 1 270 ? -11.723 -2.327 25.782 1.00 87.00 270 TRP A O 1
ATOM 2129 N N . LEU A 1 271 ? -12.325 -4.072 24.525 1.00 83.56 271 LEU A N 1
ATOM 2130 C CA . LEU A 1 271 ? -13.408 -4.533 25.408 1.00 83.56 271 LEU A CA 1
ATOM 2131 C C . LEU A 1 271 ? -12.949 -4.954 26.814 1.00 83.56 271 LEU A C 1
ATOM 2133 O O . LEU A 1 271 ? -13.774 -5.024 27.716 1.00 83.56 271 LEU A O 1
ATOM 2137 N N . ARG A 1 272 ? -11.666 -5.273 27.011 1.00 86.69 272 ARG A N 1
ATOM 2138 C CA . ARG A 1 272 ? -11.138 -5.759 28.299 1.00 86.69 272 ARG A CA 1
ATOM 2139 C C . ARG A 1 272 ? -10.551 -4.666 29.187 1.00 86.69 272 ARG A C 1
ATOM 2141 O O . ARG A 1 272 ? -10.290 -4.943 30.350 1.00 86.69 272 ARG A O 1
ATOM 2148 N N . HIS A 1 273 ? -10.294 -3.477 28.647 1.00 83.62 273 HIS A N 1
ATOM 2149 C CA . HIS A 1 273 ? -9.628 -2.402 29.379 1.00 83.62 273 HIS A CA 1
ATOM 2150 C C . HIS A 1 273 ? -10.506 -1.154 29.431 1.00 83.62 273 HIS A C 1
ATOM 2152 O O . HIS A 1 273 ? -10.701 -0.480 28.418 1.00 83.62 273 HIS A O 1
ATOM 2158 N N . ASP A 1 274 ? -10.949 -0.789 30.631 1.00 81.38 274 ASP A N 1
ATOM 2159 C CA . ASP A 1 274 ? -11.825 0.369 30.858 1.00 81.38 274 ASP A CA 1
ATOM 2160 C C . ASP A 1 274 ? -11.165 1.693 30.442 1.00 81.38 274 ASP A C 1
ATOM 2162 O O . ASP A 1 274 ? -11.812 2.584 29.888 1.00 81.38 274 ASP A O 1
ATOM 2166 N N . ILE A 1 275 ? -9.839 1.798 30.604 1.00 83.38 275 ILE A N 1
ATOM 2167 C CA . ILE A 1 275 ? -9.053 2.960 30.160 1.00 83.38 275 ILE A CA 1
ATOM 2168 C C . ILE A 1 275 ? -9.226 3.176 28.651 1.00 83.38 275 ILE A C 1
ATOM 2170 O O . ILE A 1 275 ? -9.430 4.308 28.207 1.00 83.38 275 ILE A O 1
ATOM 2174 N N . LEU A 1 276 ? -9.204 2.099 27.858 1.00 84.38 276 LEU A N 1
ATOM 2175 C CA . LEU A 1 276 ? -9.377 2.185 26.409 1.00 84.38 276 LEU A CA 1
ATOM 2176 C C . LEU A 1 276 ? -10.805 2.585 26.040 1.00 84.38 276 LEU A C 1
ATOM 2178 O O . LEU A 1 276 ? -10.985 3.363 25.109 1.00 84.38 276 LEU A O 1
ATOM 2182 N N . GLN A 1 277 ? -11.806 2.108 26.778 1.00 78.81 277 GLN A N 1
ATOM 2183 C CA . GLN A 1 277 ? -13.209 2.462 26.545 1.00 78.81 277 GLN A CA 1
ATOM 2184 C C . GLN A 1 277 ? -13.514 3.921 26.894 1.00 78.81 277 GLN A C 1
ATOM 2186 O O . GLN A 1 277 ? -14.353 4.542 26.247 1.00 78.81 277 GLN A O 1
ATOM 2191 N N . SER A 1 278 ? -12.809 4.490 27.876 1.00 76.06 278 SER A N 1
ATOM 2192 C CA . SER A 1 278 ? -12.971 5.902 28.246 1.00 76.06 278 SER A CA 1
ATOM 2193 C C . SER A 1 278 ? -12.370 6.881 27.230 1.00 76.06 278 SER A C 1
ATOM 2195 O O . SER A 1 278 ? -12.820 8.022 27.150 1.00 76.06 278 SER A O 1
ATOM 2197 N N . LYS A 1 279 ? -11.366 6.446 26.453 1.00 79.31 279 LYS A N 1
ATOM 2198 C CA . LYS A 1 279 ? -10.629 7.301 25.507 1.00 79.31 279 LYS A CA 1
ATOM 2199 C C . LYS A 1 279 ? -10.906 7.000 24.039 1.00 79.31 279 LYS A C 1
ATOM 2201 O O . LYS A 1 279 ? -10.783 7.894 23.211 1.00 79.31 279 LYS A O 1
ATOM 2206 N N . ILE A 1 280 ? -11.207 5.756 23.681 1.00 82.50 280 ILE A N 1
ATOM 2207 C CA . ILE A 1 280 ? -11.369 5.324 22.292 1.00 82.50 280 ILE A CA 1
ATOM 2208 C C . ILE A 1 280 ? -12.814 4.894 22.069 1.00 82.50 280 ILE A C 1
ATOM 2210 O O . ILE A 1 280 ? -13.284 3.920 22.653 1.00 82.50 280 ILE A O 1
ATOM 2214 N N . PHE A 1 281 ? -13.484 5.573 21.147 1.00 80.62 281 PHE A N 1
ATOM 2215 C CA . PHE A 1 281 ? -14.852 5.308 20.734 1.00 80.62 281 PHE A CA 1
ATOM 2216 C C . PHE A 1 281 ? -14.856 4.711 19.331 1.00 80.62 281 PHE A C 1
ATOM 2218 O O . PHE A 1 281 ? -14.364 5.315 18.376 1.00 80.62 281 PHE A O 1
ATOM 2225 N N . ILE A 1 282 ? -15.405 3.506 19.196 1.00 81.56 282 ILE A N 1
ATOM 2226 C CA . ILE A 1 282 ? -15.457 2.782 17.925 1.00 81.56 282 ILE A CA 1
ATOM 2227 C C . ILE A 1 282 ? -16.908 2.722 17.462 1.00 81.56 282 ILE A C 1
ATOM 2229 O O . ILE A 1 282 ? -17.766 2.143 18.122 1.00 81.56 282 ILE A O 1
ATOM 2233 N N . HIS A 1 283 ? -17.174 3.306 16.300 1.00 81.00 283 HIS A N 1
ATOM 2234 C CA . HIS A 1 283 ? -18.490 3.388 15.691 1.00 81.00 283 HIS A CA 1
ATOM 2235 C C . HIS A 1 283 ? -18.503 2.574 14.391 1.00 81.00 283 HIS A C 1
ATOM 2237 O O . HIS A 1 283 ? -17.867 2.941 13.400 1.00 81.00 283 HIS A O 1
ATOM 2243 N N . LEU A 1 284 ? -19.229 1.456 14.400 1.00 80.25 284 LEU A N 1
ATOM 2244 C CA . LEU A 1 284 ? -19.314 0.524 13.276 1.00 80.25 284 LEU A CA 1
ATOM 2245 C C . LEU A 1 284 ? -20.634 0.715 12.525 1.00 80.25 284 LEU A C 1
ATOM 2247 O O . LEU A 1 284 ? -21.708 0.636 13.116 1.00 80.25 284 LEU A O 1
ATOM 2251 N N . TYR A 1 285 ? -20.556 0.921 11.212 1.00 78.44 285 TYR A N 1
ATOM 2252 C CA . TYR A 1 285 ? -21.715 1.137 10.351 1.00 78.44 285 TYR A CA 1
ATOM 2253 C C . TYR A 1 285 ? -21.702 0.174 9.175 1.00 78.44 285 TYR A C 1
ATOM 2255 O O . TYR A 1 285 ? -20.714 0.061 8.445 1.00 78.44 285 TYR A O 1
ATOM 2263 N N . THR A 1 286 ? -22.840 -0.470 8.938 1.00 77.19 286 THR A N 1
ATOM 2264 C CA . THR A 1 286 ? -23.078 -1.200 7.697 1.00 77.19 286 THR A CA 1
ATOM 2265 C C . THR A 1 286 ? -23.951 -0.372 6.760 1.00 77.19 286 THR A C 1
ATOM 2267 O O . THR A 1 286 ? -24.898 0.288 7.179 1.00 77.19 286 THR A O 1
ATOM 2270 N N . THR A 1 287 ? -23.599 -0.382 5.481 1.00 76.00 287 THR A N 1
ATOM 2271 C CA . THR A 1 287 ? -24.311 0.316 4.402 1.00 76.00 287 THR A CA 1
ATOM 2272 C C . THR A 1 287 ? -25.032 -0.657 3.472 1.00 76.00 287 THR A C 1
ATOM 2274 O O . THR A 1 287 ? -25.647 -0.222 2.498 1.00 76.00 287 THR A O 1
ATOM 2277 N N . ALA A 1 288 ? -24.959 -1.967 3.740 1.00 71.25 288 ALA A N 1
ATOM 2278 C CA . ALA A 1 288 ? -25.695 -2.950 2.960 1.00 71.25 288 ALA A CA 1
ATOM 2279 C C . ALA A 1 288 ? -27.208 -2.776 3.168 1.00 71.25 288 ALA A C 1
ATOM 2281 O O . ALA A 1 288 ? -27.662 -2.737 4.315 1.00 71.25 288 ALA A O 1
ATOM 2282 N N . PRO A 1 289 ? -28.000 -2.703 2.084 1.00 66.31 289 PRO A N 1
ATOM 2283 C CA . PRO A 1 289 ? -29.448 -2.740 2.200 1.00 66.31 289 PRO A CA 1
ATOM 2284 C C . PRO A 1 289 ? -29.873 -4.108 2.753 1.00 66.31 289 PRO A C 1
ATOM 2286 O O . PRO A 1 289 ? -29.432 -5.151 2.274 1.00 66.31 289 PRO A O 1
ATOM 2289 N N . THR A 1 290 ? -30.727 -4.118 3.772 1.00 64.12 290 THR A N 1
ATOM 2290 C CA . THR A 1 290 ? -31.489 -5.317 4.169 1.00 64.12 290 THR A CA 1
ATOM 2291 C C . THR A 1 290 ? -32.652 -5.459 3.172 1.00 64.12 290 THR A C 1
ATOM 2293 O O . THR A 1 290 ? -33.275 -4.423 2.929 1.00 64.12 290 THR A O 1
ATOM 2296 N N . PRO A 1 291 ? -32.958 -6.629 2.541 1.00 49.53 291 PRO A N 1
ATOM 2297 C CA . PRO A 1 291 ? -33.074 -7.979 3.135 1.00 49.53 291 PRO A CA 1
ATOM 2298 C C . PRO A 1 291 ? -32.570 -9.191 2.277 1.00 49.53 291 PRO A C 1
ATOM 2300 O O . PRO A 1 291 ? -32.328 -9.092 1.077 1.00 49.53 291 PRO A O 1
ATOM 2303 N N . GLY A 1 292 ? -32.459 -10.377 2.902 1.00 56.78 292 GLY A N 1
ATOM 2304 C CA . GLY A 1 292 ? -32.473 -11.709 2.258 1.00 56.78 292 GLY A CA 1
ATOM 2305 C C . GLY A 1 292 ? -31.129 -12.396 1.972 1.00 56.78 292 GLY A C 1
ATOM 2306 O O . GLY A 1 292 ? -30.910 -13.513 2.428 1.00 56.78 292 GLY A O 1
ATOM 2307 N N . GLN A 1 293 ? -30.227 -11.764 1.217 1.00 62.47 293 GLN A N 1
ATOM 2308 C CA . GLN A 1 293 ? -29.079 -12.487 0.631 1.00 62.47 293 GLN A CA 1
ATOM 2309 C C . GLN A 1 293 ? -27.803 -12.498 1.490 1.00 62.47 293 GLN A C 1
ATOM 2311 O O . GLN A 1 293 ? -26.943 -13.351 1.291 1.00 62.47 293 GLN A O 1
ATOM 2316 N N . ASN A 1 294 ? -27.661 -11.580 2.452 1.00 71.44 294 ASN A N 1
ATOM 2317 C CA . ASN A 1 294 ? -26.470 -11.480 3.303 1.00 71.44 294 ASN A CA 1
ATOM 2318 C C . ASN A 1 294 ? -26.852 -11.624 4.787 1.00 71.44 294 ASN A C 1
ATOM 2320 O O . ASN A 1 294 ? -27.240 -10.656 5.448 1.00 71.44 294 ASN A O 1
ATOM 2324 N N . LEU A 1 295 ? -26.752 -12.856 5.299 1.00 79.44 295 LEU A N 1
ATOM 2325 C CA . LEU A 1 295 ? -27.050 -13.205 6.691 1.00 79.44 295 LEU A CA 1
ATOM 2326 C C . LEU A 1 295 ? -26.210 -12.396 7.705 1.00 79.44 295 LEU A C 1
ATOM 2328 O O . LEU A 1 295 ? -26.806 -11.849 8.634 1.00 79.44 295 LEU A O 1
ATOM 2332 N N . PRO A 1 296 ? -24.879 -12.236 7.542 1.00 76.62 296 PRO A N 1
ATOM 2333 C CA . PRO A 1 296 ? -24.084 -11.353 8.401 1.00 76.62 296 PRO A CA 1
ATOM 2334 C C . PRO A 1 296 ? -24.618 -9.919 8.490 1.00 76.62 296 PRO A C 1
ATOM 2336 O O . PRO A 1 296 ? -24.718 -9.365 9.585 1.00 76.62 296 PRO A O 1
ATOM 2339 N N . ALA A 1 297 ? -25.015 -9.326 7.359 1.00 74.88 297 ALA A N 1
ATOM 2340 C CA . ALA A 1 297 ? -25.637 -8.004 7.333 1.00 74.88 297 ALA A CA 1
ATOM 2341 C C . ALA A 1 297 ? -26.947 -7.971 8.118 1.00 74.88 297 ALA A C 1
ATOM 2343 O O . ALA A 1 297 ? -27.143 -7.064 8.926 1.00 74.88 297 ALA A O 1
ATOM 2344 N N . PHE A 1 298 ? -27.821 -8.958 7.932 1.00 80.56 298 PHE A N 1
ATOM 2345 C CA . PHE A 1 298 ? -29.072 -9.049 8.681 1.00 80.56 298 PHE A CA 1
ATOM 2346 C C . PHE A 1 298 ? -28.835 -9.158 10.195 1.00 80.56 298 PHE A C 1
ATOM 2348 O O . PHE A 1 298 ? -29.389 -8.369 10.961 1.00 80.56 298 PHE A O 1
ATOM 2355 N N . LEU A 1 299 ? -27.963 -10.077 10.620 1.00 81.06 299 LEU A N 1
ATOM 2356 C CA . LEU A 1 299 ? -27.636 -10.285 12.032 1.00 81.06 299 LEU A CA 1
ATOM 2357 C C . LEU A 1 299 ? -27.041 -9.029 12.671 1.00 81.06 299 LEU A C 1
ATOM 2359 O O . LEU A 1 299 ? -27.430 -8.666 13.779 1.00 81.06 299 LEU A O 1
ATOM 2363 N N . PHE A 1 300 ? -26.146 -8.335 11.963 1.00 78.19 300 PHE A N 1
ATOM 2364 C CA . PHE A 1 300 ? -25.570 -7.083 12.444 1.00 78.19 300 PHE A CA 1
ATOM 2365 C C . PHE A 1 300 ? -26.648 -6.009 12.649 1.00 78.19 300 PHE A C 1
ATOM 2367 O O . PHE A 1 300 ? -26.685 -5.366 13.696 1.00 78.19 300 PHE A O 1
ATOM 2374 N N . HIS A 1 301 ? -27.568 -5.842 11.694 1.00 74.50 301 HIS A N 1
ATOM 2375 C CA . HIS A 1 301 ? -28.671 -4.887 11.835 1.00 74.50 301 HIS A CA 1
ATOM 2376 C C . HIS A 1 301 ? -29.594 -5.233 13.008 1.00 74.50 301 HIS A C 1
ATOM 2378 O O . HIS A 1 301 ? -29.982 -4.334 13.752 1.00 74.50 301 HIS A O 1
ATOM 2384 N N . GLU A 1 302 ? -29.947 -6.507 13.192 1.00 79.31 302 GLU A N 1
ATOM 2385 C CA . GLU A 1 302 ? -30.788 -6.938 14.315 1.00 79.31 302 GLU A CA 1
ATOM 2386 C C . GLU A 1 302 ? -30.092 -6.750 15.666 1.00 79.31 302 GLU A C 1
ATOM 2388 O O . GLU A 1 302 ? -30.712 -6.263 16.613 1.00 79.31 302 GLU A O 1
ATOM 2393 N N . ALA A 1 303 ? -28.794 -7.044 15.753 1.00 75.25 303 ALA A N 1
ATOM 2394 C CA . ALA A 1 303 ? -28.004 -6.775 16.950 1.00 75.25 303 ALA A CA 1
ATOM 2395 C C . ALA A 1 303 ? -27.991 -5.275 17.290 1.00 75.25 303 ALA A C 1
ATOM 2397 O O . ALA A 1 303 ? -28.290 -4.900 18.423 1.00 75.25 303 ALA A O 1
ATOM 2398 N N . VAL A 1 304 ? -27.738 -4.409 16.301 1.00 72.50 304 VAL A N 1
ATOM 2399 C CA . VAL A 1 304 ? -27.743 -2.950 16.494 1.00 72.50 304 VAL A CA 1
ATOM 2400 C C . VAL A 1 304 ? -29.127 -2.441 16.895 1.00 72.50 304 VAL A C 1
ATOM 2402 O O . VAL A 1 304 ? -29.225 -1.617 17.798 1.00 72.50 304 VAL A O 1
ATOM 2405 N N . LYS A 1 305 ? -30.213 -2.941 16.289 1.00 72.38 305 LYS A N 1
ATOM 2406 C CA . LYS A 1 305 ? -31.584 -2.578 16.691 1.00 72.38 305 LYS A CA 1
ATOM 2407 C C . LYS A 1 305 ? -31.863 -2.948 18.145 1.00 72.38 305 LYS A C 1
ATOM 2409 O O . LYS A 1 305 ? -32.400 -2.126 18.882 1.00 72.38 305 LYS A O 1
ATOM 2414 N N . ARG A 1 306 ? -31.493 -4.163 18.565 1.00 73.62 306 ARG A N 1
ATOM 2415 C CA . ARG A 1 306 ? -31.664 -4.615 19.955 1.00 73.62 306 ARG A CA 1
ATOM 2416 C C . ARG A 1 306 ? -30.870 -3.742 20.921 1.00 73.62 306 ARG A C 1
ATOM 2418 O O . ARG A 1 306 ? -31.436 -3.299 21.915 1.00 73.62 306 ARG A O 1
ATOM 2425 N N . GLN A 1 307 ? -29.618 -3.433 20.589 1.00 70.50 307 GLN A N 1
ATOM 2426 C CA . GLN A 1 307 ? -28.788 -2.531 21.386 1.00 70.50 307 GLN A CA 1
ATOM 2427 C C . GLN A 1 307 ? -29.412 -1.131 21.478 1.00 70.50 307 GLN A C 1
ATOM 2429 O O . GLN A 1 307 ? -29.590 -0.606 22.571 1.00 70.50 307 GLN A O 1
ATOM 2434 N N . CYS A 1 308 ? -29.870 -0.570 20.354 1.00 66.69 308 CYS A N 1
ATOM 2435 C CA . CYS A 1 308 ? -30.553 0.724 20.325 1.00 66.69 308 CYS A CA 1
ATOM 2436 C C . CYS A 1 308 ? -31.807 0.758 21.207 1.00 66.69 308 CYS A C 1
ATOM 2438 O O . CYS A 1 308 ? -32.089 1.788 21.808 1.00 66.69 308 CYS A O 1
ATOM 2440 N N . LEU A 1 309 ? -32.576 -0.334 21.298 1.00 71.31 309 LEU A N 1
ATOM 2441 C CA . LEU A 1 309 ? -33.745 -0.398 22.183 1.00 71.31 309 LEU A CA 1
ATOM 2442 C C . LEU A 1 309 ? -33.350 -0.348 23.662 1.00 71.31 309 LEU A C 1
ATOM 2444 O O . LEU A 1 309 ? -34.028 0.320 24.444 1.00 71.31 309 LEU A O 1
ATOM 2448 N N . VAL A 1 310 ? -32.275 -1.043 24.041 1.00 72.94 310 VAL A N 1
ATOM 2449 C CA . VAL A 1 310 ? -31.728 -1.017 25.406 1.00 72.94 310 VAL A CA 1
ATOM 2450 C C . VAL A 1 310 ? -31.235 0.387 25.738 1.00 72.94 310 VAL A C 1
ATOM 2452 O O . VAL A 1 310 ? -31.690 0.988 26.712 1.00 72.94 310 VAL A O 1
ATOM 2455 N N . ASP A 1 311 ? -30.393 0.947 24.875 1.00 65.94 311 ASP A N 1
ATOM 2456 C CA . ASP A 1 311 ? -29.794 2.257 25.094 1.00 65.94 311 ASP A CA 1
ATOM 2457 C C . ASP A 1 311 ? -30.876 3.361 25.096 1.00 65.94 311 ASP A C 1
ATOM 2459 O O . ASP A 1 311 ? -30.852 4.262 25.931 1.00 65.94 311 ASP A O 1
ATOM 2463 N N . ARG A 1 312 ? -31.901 3.282 24.232 1.00 67.06 312 ARG A N 1
ATOM 2464 C CA . ARG A 1 312 ? -33.001 4.266 24.205 1.00 67.06 312 ARG A CA 1
ATOM 2465 C C . ARG A 1 312 ? -33.827 4.234 25.484 1.00 67.06 312 ARG A C 1
ATOM 2467 O O . ARG A 1 312 ? -34.283 5.286 25.920 1.00 67.06 312 ARG A O 1
ATOM 2474 N N . ARG A 1 313 ? -34.032 3.061 26.097 1.00 75.50 313 ARG A N 1
ATOM 2475 C CA . ARG A 1 313 ? -34.690 2.966 27.413 1.00 75.50 313 ARG A CA 1
ATOM 2476 C C . ARG A 1 313 ? -33.852 3.649 28.487 1.00 75.50 313 ARG A C 1
ATOM 2478 O O . ARG A 1 313 ? -34.410 4.405 29.274 1.00 75.50 313 ARG A O 1
ATOM 2485 N N . TYR A 1 314 ? -32.538 3.435 28.467 1.00 70.69 314 TYR A N 1
ATOM 2486 C CA . TYR A 1 314 ? -31.600 4.063 29.395 1.00 70.69 314 TYR A CA 1
ATOM 2487 C C . TYR A 1 314 ? -31.569 5.597 29.247 1.00 70.69 314 TYR A C 1
ATOM 2489 O O . TYR A 1 314 ? -31.693 6.335 30.223 1.00 70.69 314 TYR A O 1
ATOM 2497 N N . PHE A 1 315 ? -31.491 6.100 28.012 1.00 65.88 315 PHE A N 1
ATOM 2498 C CA . PHE A 1 315 ? -31.394 7.535 27.729 1.00 65.88 315 PHE A CA 1
ATOM 2499 C C . PHE A 1 315 ? -32.745 8.258 27.614 1.00 65.88 315 PHE A C 1
ATOM 2501 O O . PHE A 1 315 ? -32.750 9.469 27.417 1.00 65.88 315 PHE A O 1
ATOM 2508 N N . LYS A 1 316 ? -33.894 7.578 27.759 1.00 71.50 316 LYS A N 1
ATOM 2509 C CA . LYS A 1 316 ? -35.229 8.180 27.556 1.00 71.50 316 LYS A CA 1
ATOM 2510 C C . LYS A 1 316 ? -35.459 9.428 28.417 1.00 71.50 316 LYS A C 1
ATOM 2512 O O . LYS A 1 316 ? -35.941 10.432 27.901 1.00 71.50 316 LYS A O 1
ATOM 2517 N N . GLY A 1 317 ? -35.095 9.369 29.701 1.00 67.88 317 GLY A N 1
ATOM 2518 C CA . GLY A 1 317 ? -35.219 10.506 30.624 1.00 67.88 317 GLY A CA 1
ATOM 2519 C C . GLY A 1 317 ? -34.288 11.664 30.257 1.00 67.88 317 GLY A C 1
ATOM 2520 O O . GLY A 1 317 ? -34.718 12.811 30.201 1.00 67.88 317 GLY A O 1
ATOM 2521 N N . HIS A 1 318 ? -33.043 11.348 29.893 1.00 66.06 318 HIS A N 1
ATOM 2522 C CA . HIS A 1 318 ? -32.051 12.330 29.451 1.00 66.06 318 HIS A CA 1
ATOM 2523 C C . HIS A 1 318 ? -32.450 13.012 28.130 1.00 66.06 318 HIS A C 1
ATOM 2525 O O . HIS A 1 318 ? -32.254 14.212 27.970 1.00 66.06 318 HIS A O 1
ATOM 2531 N N . LEU A 1 319 ? -33.039 12.266 27.186 1.00 63.81 319 LEU A N 1
ATOM 2532 C CA . LEU A 1 319 ? -33.522 12.795 25.908 1.00 63.81 319 LEU A CA 1
ATOM 2533 C C . LEU A 1 319 ? -34.721 13.733 26.102 1.00 63.81 319 LEU A C 1
ATOM 2535 O O . LEU A 1 319 ? -34.782 14.761 25.437 1.00 63.81 319 LEU A O 1
ATOM 2539 N N . ALA A 1 320 ? -35.647 13.403 27.009 1.00 66.75 320 ALA A N 1
ATOM 2540 C CA . ALA A 1 320 ? -36.777 14.274 27.340 1.00 66.75 320 ALA A CA 1
ATOM 2541 C C . ALA A 1 320 ? -36.295 15.606 27.935 1.00 66.75 320 ALA A C 1
ATOM 2543 O O . ALA A 1 320 ? -36.662 16.670 27.444 1.00 66.75 320 ALA A O 1
ATOM 2544 N N . GLN A 1 321 ? -35.370 15.540 28.896 1.00 63.75 321 GLN A N 1
ATOM 2545 C CA . GLN A 1 321 ? -34.751 16.720 29.500 1.00 63.75 321 GLN A CA 1
ATOM 2546 C C . GLN A 1 321 ? -33.983 17.571 28.471 1.00 63.75 321 GLN A C 1
ATOM 2548 O O . GLN A 1 321 ? -34.068 18.799 28.488 1.00 63.75 321 GLN A O 1
ATOM 2553 N N . TRP A 1 322 ? -33.273 16.931 27.535 1.00 60.81 322 TRP A N 1
ATOM 2554 C CA . TRP A 1 322 ? -32.573 17.618 26.445 1.00 60.81 322 TRP A CA 1
ATOM 2555 C C . TRP A 1 322 ? -33.534 18.318 25.469 1.00 60.81 322 TRP A C 1
ATOM 2557 O O . TRP A 1 322 ? -33.298 19.470 25.101 1.00 60.81 322 TRP A O 1
ATOM 2567 N N . LEU A 1 323 ? -34.622 17.647 25.066 1.00 64.06 323 LEU A N 1
ATOM 2568 C CA . LEU A 1 323 ? -35.636 18.199 24.157 1.00 64.06 323 LEU A CA 1
ATOM 2569 C C . LEU A 1 323 ? -36.369 19.398 24.770 1.00 64.06 323 LEU A C 1
ATOM 2571 O O . LEU A 1 323 ? -36.630 20.370 24.062 1.00 64.06 323 LEU A O 1
ATOM 2575 N N . GLU A 1 324 ? -36.672 19.339 26.067 1.00 65.38 324 GLU A N 1
ATOM 2576 C CA . GLU A 1 324 ? -37.367 20.409 26.789 1.00 65.38 324 GLU A CA 1
ATOM 2577 C C . GLU A 1 324 ? -36.484 21.638 27.007 1.00 65.38 324 GLU A C 1
ATOM 2579 O O . GLU A 1 324 ? -36.933 22.766 26.814 1.00 65.38 324 GLU A O 1
ATOM 2584 N N . GLN A 1 325 ? -35.220 21.444 27.389 1.00 60.16 325 GLN A N 1
ATOM 2585 C CA . GLN A 1 325 ? -34.367 22.561 27.795 1.00 60.16 325 GLN A CA 1
ATOM 2586 C C . GLN A 1 325 ? -33.558 23.159 26.637 1.00 60.16 325 GLN A C 1
ATOM 2588 O O . GLN A 1 325 ? -33.020 24.255 26.788 1.00 60.16 325 GLN A O 1
ATOM 2593 N N . ARG A 1 326 ? -33.397 22.442 25.506 1.00 53.91 326 ARG A N 1
ATOM 2594 C CA . ARG A 1 326 ? -32.391 22.736 24.452 1.00 53.91 326 ARG A CA 1
ATOM 2595 C C . ARG A 1 326 ? -30.991 23.047 25.017 1.00 53.91 326 ARG A C 1
ATOM 2597 O O . ARG A 1 326 ? -30.141 23.615 24.330 1.00 53.91 326 ARG A O 1
ATOM 2604 N N . ALA A 1 327 ? -30.749 22.682 26.275 1.00 44.38 327 ALA A N 1
ATOM 2605 C CA . ALA A 1 327 ? -29.602 23.082 27.057 1.00 44.38 327 ALA A CA 1
ATOM 2606 C C . ALA A 1 327 ? -28.594 21.939 27.050 1.00 44.38 327 ALA A C 1
ATOM 2608 O O . ALA A 1 327 ? -28.891 20.778 27.336 1.00 44.38 327 ALA A O 1
ATOM 2609 N N . VAL A 1 328 ? -27.388 22.294 26.632 1.00 45.25 328 VAL A N 1
ATOM 2610 C CA . VAL A 1 328 ? -26.289 21.399 26.302 1.00 45.25 328 VAL A CA 1
ATOM 2611 C C . VAL A 1 328 ? -25.658 20.858 27.582 1.00 45.25 328 VAL A C 1
ATOM 2613 O O . VAL A 1 328 ? -24.684 21.401 28.092 1.00 45.25 328 VAL A O 1
ATOM 2616 N N . GLN A 1 329 ? -26.175 19.742 28.078 1.00 42.50 329 GLN A N 1
ATOM 2617 C CA . GLN A 1 329 ? -25.346 18.743 28.744 1.00 42.50 329 GLN A CA 1
ATOM 2618 C C . GLN A 1 329 ? -25.672 17.393 28.120 1.00 42.50 329 GLN A C 1
ATOM 2620 O O . GLN A 1 329 ? -26.484 16.623 28.621 1.00 42.50 329 GLN A O 1
ATOM 2625 N N . THR A 1 330 ? -25.063 17.114 26.966 1.00 40.69 330 THR A N 1
ATOM 2626 C CA . THR A 1 330 ? -25.009 15.740 26.463 1.00 40.69 330 THR A CA 1
ATOM 2627 C C . THR A 1 330 ? -24.338 14.891 27.544 1.00 40.69 330 THR A C 1
ATOM 2629 O O . THR A 1 330 ? -23.211 15.226 27.930 1.00 40.69 330 THR A O 1
ATOM 2632 N N . PRO A 1 331 ? -24.983 13.828 28.055 1.00 35.94 331 PRO A N 1
ATOM 2633 C CA . PRO A 1 331 ? -24.375 12.944 29.035 1.00 35.94 331 PRO A CA 1
ATOM 2634 C C . PRO A 1 331 ? -23.319 12.105 28.305 1.00 35.94 331 PRO A C 1
ATOM 2636 O O . PRO A 1 331 ? -23.564 10.997 27.841 1.00 35.94 331 PRO A O 1
ATOM 2639 N N . GLY A 1 332 ? -22.143 12.698 28.127 1.00 41.34 332 GLY A N 1
ATOM 2640 C CA . GLY A 1 332 ? -20.991 12.087 27.487 1.00 41.34 332 GLY A CA 1
ATOM 2641 C C . GLY A 1 332 ? -21.106 11.831 25.971 1.00 41.34 332 GLY A C 1
ATOM 2642 O O . GLY A 1 332 ? -22.153 12.021 25.349 1.00 41.34 332 GLY A O 1
ATOM 2643 N N . PRO A 1 333 ? -20.004 11.356 25.366 1.00 41.81 333 PRO A N 1
ATOM 2644 C CA . PRO A 1 333 ? -19.878 11.033 23.936 1.00 41.81 333 PRO A CA 1
ATOM 2645 C C . PRO A 1 333 ? -20.710 9.818 23.478 1.00 41.81 333 PRO A C 1
ATOM 2647 O O . PRO A 1 333 ? -20.615 9.397 22.326 1.00 41.81 333 PRO A O 1
ATOM 2650 N N . GLN A 1 334 ? -21.517 9.235 24.369 1.00 44.78 334 GLN A N 1
ATOM 2651 C CA . GLN A 1 334 ? -22.327 8.046 24.107 1.00 44.78 334 GLN A CA 1
ATOM 2652 C C . GLN A 1 334 ? -23.758 8.366 23.665 1.00 44.78 334 GLN A C 1
ATOM 2654 O O . GLN A 1 334 ? -24.467 7.447 23.266 1.00 44.78 334 GLN A O 1
ATOM 2659 N N . PHE A 1 335 ? -24.197 9.630 23.710 1.00 41.59 335 PHE A N 1
ATOM 2660 C CA . PHE A 1 335 ? -25.552 9.982 23.291 1.00 41.59 335 PHE A CA 1
ATOM 2661 C C . PHE A 1 335 ? -25.714 9.798 21.771 1.00 41.59 335 PHE A C 1
ATOM 2663 O O . PHE A 1 335 ? -25.052 10.500 20.998 1.00 41.59 335 PHE A O 1
ATOM 2670 N N . PRO A 1 336 ? -26.574 8.880 21.294 1.00 51.62 336 PRO A N 1
ATOM 2671 C CA . PRO A 1 336 ? -26.713 8.639 19.866 1.00 51.62 336 PRO A CA 1
ATOM 2672 C C . PRO A 1 336 ? -27.432 9.815 19.206 1.00 51.62 336 PRO A C 1
ATOM 2674 O O . PRO A 1 336 ? -28.653 9.940 19.256 1.00 51.62 336 PRO A O 1
ATOM 2677 N N . TRP A 1 337 ? -26.656 10.676 18.552 1.00 50.53 337 TRP A N 1
ATOM 2678 C CA . TRP A 1 337 ? -27.109 11.833 17.769 1.00 50.53 337 TRP A CA 1
ATOM 2679 C C . TRP A 1 337 ? -28.238 11.502 16.777 1.00 50.53 337 TRP A C 1
ATOM 2681 O O . TRP A 1 337 ? -29.106 12.334 16.528 1.00 50.53 337 TRP A O 1
ATOM 2691 N N . ALA A 1 338 ? -28.296 10.262 16.278 1.00 47.44 338 ALA A N 1
ATOM 2692 C CA . ALA A 1 338 ? -29.386 9.776 15.432 1.00 47.44 338 ALA A CA 1
ATOM 2693 C C . ALA A 1 338 ? -30.775 9.889 16.098 1.00 47.44 338 ALA A C 1
ATOM 2695 O O . ALA A 1 338 ? -31.766 10.116 15.407 1.00 47.44 338 ALA A O 1
ATOM 2696 N N . TRP A 1 339 ? -30.859 9.777 17.428 1.00 53.03 339 TRP A N 1
ATOM 2697 C CA . TRP A 1 339 ? -32.118 9.927 18.165 1.00 53.03 339 TRP A CA 1
ATOM 2698 C C . TRP A 1 339 ? -32.496 11.383 18.418 1.00 53.03 339 TRP A C 1
ATOM 2700 O O . TRP A 1 339 ? -33.684 11.685 18.492 1.00 53.03 339 TRP A O 1
ATOM 2710 N N . ALA A 1 340 ? -31.512 12.284 18.508 1.00 47.19 340 ALA A N 1
ATOM 2711 C CA . ALA A 1 340 ? -31.763 13.723 18.595 1.00 47.19 340 ALA A CA 1
ATOM 2712 C C . ALA A 1 340 ? -32.410 14.264 17.304 1.00 47.19 340 ALA A C 1
ATOM 2714 O O . ALA A 1 340 ? -33.218 15.184 17.358 1.00 47.19 340 ALA A O 1
ATOM 2715 N N . GLU A 1 341 ? -32.122 13.644 16.153 1.00 43.69 341 GLU A N 1
ATOM 2716 C CA . GLU A 1 341 ? -32.781 13.926 14.866 1.00 43.69 341 GLU A CA 1
ATOM 2717 C C . GLU A 1 341 ? -34.122 13.184 14.673 1.00 43.69 341 GLU A C 1
ATOM 2719 O O . GLU A 1 341 ? -34.690 13.209 13.581 1.00 43.69 341 GLU A O 1
ATOM 2724 N N . GLY A 1 342 ? -34.627 12.477 15.689 1.00 44.34 342 GLY A N 1
ATOM 2725 C CA . GLY A 1 342 ? -35.896 11.745 15.603 1.00 44.34 342 GLY A CA 1
ATOM 2726 C C . GLY A 1 342 ? -35.851 10.480 14.738 1.00 44.34 342 GLY A C 1
ATOM 2727 O O . GLY A 1 342 ? -36.901 9.958 14.365 1.00 44.34 342 GLY A O 1
ATOM 2728 N N . ARG A 1 343 ? -34.661 9.954 14.407 1.00 47.09 343 ARG A N 1
ATOM 2729 C CA . ARG A 1 343 ? -34.541 8.692 13.662 1.00 47.09 343 ARG A CA 1
ATOM 2730 C C . ARG A 1 343 ? -34.524 7.502 14.616 1.00 47.09 343 ARG A C 1
ATOM 2732 O O . ARG A 1 343 ? -33.716 7.428 15.536 1.00 47.09 343 ARG A O 1
ATOM 2739 N N . ASP A 1 344 ? -35.346 6.498 14.321 1.00 40.22 344 ASP A N 1
ATOM 2740 C CA . ASP A 1 344 ? -35.476 5.285 15.144 1.00 40.22 344 ASP A CA 1
ATOM 2741 C C . ASP A 1 344 ? -34.329 4.267 14.982 1.00 40.22 344 ASP A C 1
ATOM 2743 O O . ASP A 1 344 ? -34.354 3.197 15.593 1.00 40.22 344 ASP A O 1
ATOM 2747 N N . ARG A 1 345 ? -33.322 4.545 14.142 1.00 42.53 345 ARG A N 1
ATOM 2748 C CA . ARG A 1 345 ? -32.231 3.608 13.824 1.00 42.53 345 ARG A CA 1
ATOM 2749 C C . ARG A 1 345 ? -30.873 4.307 13.857 1.00 42.53 345 ARG A C 1
ATOM 2751 O O . ARG A 1 345 ? -30.717 5.368 13.265 1.00 42.53 345 ARG A O 1
ATOM 2758 N N . ALA A 1 346 ? -29.874 3.655 14.457 1.00 39.62 346 ALA A N 1
ATOM 2759 C CA . ALA A 1 346 ? -28.472 4.090 14.403 1.00 39.62 346 ALA A CA 1
ATOM 2760 C C . ALA A 1 346 ? -27.781 3.777 13.058 1.00 39.62 346 ALA A C 1
ATOM 2762 O O . ALA A 1 346 ? -26.686 4.266 12.790 1.00 39.62 346 ALA A O 1
ATOM 2763 N N . VAL A 1 347 ? -28.406 2.963 12.198 1.00 37.84 347 VAL A N 1
ATOM 2764 C CA . VAL A 1 347 ? -27.860 2.606 10.882 1.00 37.84 347 VAL A CA 1
ATOM 2765 C C . VAL A 1 347 ? -28.419 3.546 9.820 1.00 37.84 347 VAL A C 1
ATOM 2767 O O . VAL A 1 347 ? -29.608 3.491 9.502 1.00 37.84 347 VAL A O 1
ATOM 2770 N N . ILE A 1 348 ? -27.556 4.393 9.259 1.00 39.31 348 ILE A N 1
ATOM 2771 C CA . ILE A 1 348 ? -27.906 5.285 8.151 1.00 39.31 348 ILE A CA 1
ATOM 2772 C C . ILE A 1 348 ? -27.415 4.652 6.840 1.00 39.31 348 ILE A C 1
ATOM 2774 O O . ILE A 1 348 ? -26.205 4.474 6.673 1.00 39.31 348 ILE A O 1
ATOM 2778 N N . PRO A 1 349 ? -28.304 4.324 5.885 1.00 33.75 349 PRO A N 1
ATOM 2779 C CA . PRO A 1 349 ? -27.887 3.874 4.563 1.00 33.75 349 PRO A CA 1
ATOM 2780 C C . PRO A 1 349 ? -27.265 5.061 3.816 1.00 33.75 349 PRO A C 1
ATOM 2782 O 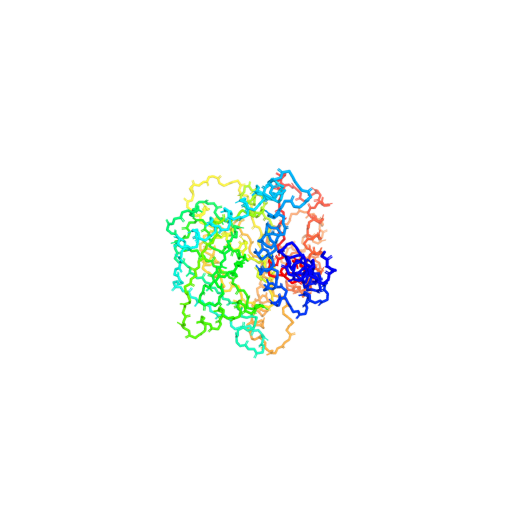O . PRO A 1 349 ? -27.961 5.976 3.382 1.00 33.75 349 PRO A O 1
ATOM 2785 N N . LEU A 1 350 ? -25.936 5.084 3.700 1.00 33.31 350 LEU A N 1
ATOM 2786 C CA . LEU A 1 350 ? -25.200 6.185 3.072 1.00 33.31 350 LEU A CA 1
ATOM 2787 C C . LEU A 1 350 ? -24.469 5.718 1.806 1.00 33.31 350 LEU A C 1
ATOM 2789 O O . LEU A 1 350 ? -23.710 4.750 1.820 1.00 33.31 350 LEU A O 1
ATOM 2793 N N . GLY A 1 351 ? -24.674 6.442 0.701 1.00 27.86 351 GLY A N 1
ATOM 2794 C CA . GLY A 1 351 ? -23.947 6.258 -0.561 1.00 27.86 351 GLY A CA 1
ATOM 2795 C C . GLY A 1 351 ? -22.537 6.875 -0.543 1.00 27.86 351 GLY A C 1
ATOM 2796 O O . GLY A 1 351 ? -22.259 7.806 0.212 1.00 27.86 351 GLY A O 1
ATOM 2797 N N . SER A 1 352 ? -21.635 6.408 -1.418 1.00 34.75 352 SER A N 1
ATOM 2798 C CA . SER A 1 352 ? -20.201 6.785 -1.437 1.00 34.75 352 SER A CA 1
ATOM 2799 C C . SER A 1 352 ? -19.910 8.284 -1.607 1.00 34.75 352 SER A C 1
ATOM 2801 O O . SER A 1 352 ? -18.922 8.773 -1.064 1.00 34.75 352 SER A O 1
ATOM 2803 N N . SER A 1 353 ? -20.760 9.034 -2.317 1.00 31.42 353 SER A N 1
ATOM 2804 C CA . SER A 1 353 ? -20.621 10.492 -2.498 1.00 31.42 353 SER A CA 1
ATOM 2805 C C . SER A 1 353 ? -21.263 11.312 -1.371 1.00 31.42 353 SER A C 1
ATOM 2807 O O . SER A 1 353 ? -20.959 12.497 -1.208 1.00 31.42 353 SER A O 1
ATOM 2809 N N . VAL A 1 354 ? -22.150 10.694 -0.589 1.00 39.66 354 VAL A N 1
ATOM 2810 C CA . VAL A 1 354 ? -22.775 11.292 0.596 1.00 39.66 354 VAL A CA 1
ATOM 2811 C C . VAL A 1 354 ? -21.864 11.109 1.805 1.00 39.66 354 VAL A C 1
ATOM 2813 O O . VAL A 1 354 ? -21.760 12.018 2.607 1.00 39.66 354 VAL A O 1
ATOM 2816 N N . LEU A 1 355 ? -21.101 10.016 1.882 1.00 43.47 355 LEU A N 1
ATOM 2817 C CA . LEU A 1 355 ? -20.143 9.736 2.960 1.00 43.47 355 LEU A CA 1
ATOM 2818 C C . LEU A 1 355 ? -19.070 10.823 3.132 1.00 43.47 355 LEU A C 1
ATOM 2820 O O . LEU A 1 355 ? -18.805 11.265 4.246 1.00 43.47 355 LEU A O 1
ATOM 2824 N N . THR A 1 356 ? -18.495 11.328 2.036 1.00 38.47 356 THR A N 1
ATOM 2825 C CA . THR A 1 356 ? -17.550 12.457 2.104 1.00 38.47 356 THR A CA 1
ATOM 2826 C C . THR A 1 356 ? -18.246 13.759 2.506 1.00 38.47 356 THR A C 1
ATOM 2828 O O . THR A 1 356 ? -17.654 14.569 3.212 1.00 38.47 356 THR A O 1
ATOM 2831 N N . ARG A 1 357 ? -19.507 13.960 2.100 1.00 37.25 357 ARG A N 1
ATOM 2832 C CA . ARG A 1 357 ? -20.317 15.121 2.501 1.00 37.25 357 ARG A CA 1
ATOM 2833 C C . ARG A 1 357 ? -20.783 15.037 3.952 1.00 37.25 357 ARG A C 1
ATOM 2835 O O . ARG A 1 357 ? -20.844 16.068 4.596 1.00 37.25 357 ARG A O 1
ATOM 2842 N N . LEU A 1 358 ? -21.026 13.838 4.477 1.00 44.50 358 LEU A N 1
ATOM 2843 C CA . LEU A 1 358 ? -21.347 13.585 5.877 1.00 44.50 358 LEU A CA 1
ATOM 2844 C C . LEU A 1 358 ? -20.113 13.807 6.750 1.00 44.50 358 LEU A C 1
ATOM 2846 O O . LEU A 1 358 ? -20.220 14.474 7.763 1.00 44.50 358 LEU A O 1
ATOM 2850 N N . ALA A 1 359 ? -18.929 13.364 6.313 1.00 41.28 359 ALA A N 1
ATOM 2851 C CA . ALA A 1 359 ? -17.674 13.730 6.968 1.00 41.28 359 ALA A CA 1
ATOM 2852 C C . ALA A 1 359 ? -17.468 15.257 6.970 1.00 41.28 359 ALA A C 1
ATOM 2854 O O . ALA A 1 359 ? -17.119 15.816 8.000 1.00 41.28 359 ALA A O 1
ATOM 2855 N N . HIS A 1 360 ? -17.755 15.954 5.861 1.00 39.88 360 HIS A N 1
ATOM 2856 C CA . HIS A 1 360 ? -17.744 17.425 5.830 1.00 39.88 360 HIS A CA 1
ATOM 2857 C C . HIS A 1 360 ? -18.848 18.064 6.681 1.00 39.88 360 HIS A C 1
ATOM 2859 O O . HIS A 1 360 ? -18.620 19.125 7.242 1.00 39.88 360 HIS A O 1
ATOM 2865 N N . GLY A 1 361 ? -20.019 17.439 6.797 1.00 40.47 361 GLY A N 1
ATOM 2866 C CA . GLY A 1 361 ? -21.121 17.883 7.648 1.00 40.47 361 GLY A CA 1
ATOM 2867 C C . GLY A 1 361 ? -20.790 17.731 9.129 1.00 40.47 361 GLY A C 1
ATOM 2868 O O . GLY A 1 361 ? -20.991 18.671 9.880 1.00 40.47 361 GLY A O 1
ATOM 2869 N N . ILE A 1 362 ? -20.178 16.610 9.522 1.00 43.22 362 ILE A N 1
ATOM 2870 C CA . ILE A 1 362 ? -19.602 16.391 10.855 1.00 43.22 362 ILE A CA 1
ATOM 2871 C C . ILE A 1 362 ? -18.501 17.430 11.118 1.00 43.22 362 ILE A C 1
ATOM 2873 O O . ILE A 1 362 ? -18.473 18.028 12.187 1.00 43.22 362 ILE A O 1
ATOM 2877 N N . MET A 1 363 ? -17.640 17.711 10.130 1.00 41.03 363 MET A N 1
ATOM 2878 C CA . MET A 1 363 ? -16.603 18.748 10.239 1.00 41.03 363 MET A CA 1
ATOM 2879 C C . MET A 1 363 ? -17.178 20.169 10.373 1.00 41.03 363 MET A C 1
ATOM 2881 O O . MET A 1 363 ? -16.642 20.949 11.151 1.00 41.03 363 MET A O 1
ATOM 2885 N N . ARG A 1 364 ? -18.255 20.512 9.652 1.00 36.50 364 ARG A N 1
ATOM 2886 C CA . ARG A 1 364 ? -18.933 21.820 9.750 1.00 36.50 364 ARG A CA 1
ATOM 2887 C C . ARG A 1 364 ? -19.729 21.959 11.042 1.00 36.50 364 ARG A C 1
ATOM 2889 O O . ARG A 1 364 ? -19.590 22.963 11.719 1.00 36.50 364 ARG A O 1
ATOM 2896 N N . ALA A 1 365 ? -20.468 20.931 11.451 1.00 38.06 365 ALA A N 1
ATOM 2897 C CA . ALA A 1 365 ? -21.183 20.921 12.726 1.00 38.06 365 ALA A CA 1
ATOM 2898 C C . ALA A 1 365 ? -20.225 21.059 13.924 1.00 38.06 365 ALA A C 1
ATOM 2900 O O . ALA A 1 365 ? -20.536 21.768 14.877 1.00 38.06 365 ALA A O 1
ATOM 2901 N N . ALA A 1 366 ? -19.033 20.454 13.844 1.00 38.56 366 ALA A N 1
ATOM 2902 C CA . ALA A 1 366 ? -17.970 20.634 14.835 1.00 38.56 366 ALA A CA 1
ATOM 2903 C C . ALA A 1 366 ? -17.347 22.047 14.826 1.00 38.56 366 ALA A C 1
ATOM 2905 O O . ALA A 1 366 ? -16.748 22.456 15.818 1.00 38.56 366 ALA A O 1
ATOM 2906 N N . HIS A 1 367 ? -17.471 22.786 13.720 1.00 36.00 367 HIS A N 1
ATOM 2907 C CA . HIS A 1 367 ? -16.944 24.141 13.553 1.00 36.00 367 HIS A CA 1
ATOM 2908 C C . HIS A 1 367 ? -17.972 25.231 13.922 1.00 36.00 367 HIS A C 1
ATOM 2910 O O . HIS A 1 367 ? -17.599 26.250 14.498 1.00 36.00 367 HIS A O 1
ATOM 2916 N N . ASP A 1 368 ? -19.261 25.008 13.645 1.00 34.66 368 ASP A N 1
ATOM 2917 C CA . ASP A 1 368 ? -20.309 26.042 13.675 1.00 34.66 368 ASP A CA 1
ATOM 2918 C C . ASP A 1 368 ? -21.057 26.162 15.025 1.00 34.66 368 ASP A C 1
ATOM 2920 O O . ASP A 1 368 ? -21.818 27.109 15.224 1.00 34.66 368 ASP A O 1
ATOM 2924 N N . HIS A 1 369 ? -20.826 25.262 15.994 1.00 36.88 369 HIS A N 1
ATOM 2925 C CA . HIS A 1 369 ? -21.457 25.304 17.328 1.00 36.88 369 HIS A CA 1
ATOM 2926 C C . HIS A 1 369 ? -20.448 25.516 18.481 1.00 36.88 369 HIS A C 1
ATOM 2928 O O . HIS A 1 369 ? -20.156 24.587 19.240 1.00 36.88 369 HIS A O 1
ATOM 2934 N N . PRO A 1 370 ? -19.947 26.752 18.692 1.00 33.53 370 PRO A N 1
ATOM 2935 C CA . PRO A 1 370 ? -18.969 27.065 19.740 1.00 33.53 370 PRO A CA 1
ATOM 2936 C C . PRO A 1 370 ? -19.516 26.942 21.176 1.00 33.53 370 PRO A C 1
ATOM 2938 O O . PRO A 1 370 ? -18.744 26.796 22.114 1.00 33.53 370 PRO A O 1
ATOM 2941 N N . ALA A 1 371 ? -20.836 26.929 21.388 1.00 32.56 371 ALA A N 1
ATOM 2942 C CA . ALA A 1 371 ? -21.421 26.787 22.730 1.00 32.56 371 ALA A CA 1
ATOM 2943 C C . ALA A 1 371 ? -21.360 25.350 23.297 1.00 32.56 371 ALA A C 1
ATOM 2945 O O . ALA A 1 371 ? -21.528 25.155 24.497 1.00 32.56 371 ALA A O 1
ATOM 2946 N N . GLN A 1 372 ? -21.065 24.340 22.467 1.00 39.31 372 GLN A N 1
ATOM 2947 C CA . GLN A 1 372 ? -20.844 22.955 22.915 1.00 39.31 372 GLN A CA 1
ATOM 2948 C C . GLN A 1 372 ? -19.391 22.713 23.404 1.00 39.31 372 GLN A C 1
ATOM 2950 O O . GLN A 1 372 ? -19.029 21.597 23.773 1.00 39.31 372 GLN A O 1
ATOM 2955 N N . GLN A 1 373 ? -18.549 23.761 23.434 1.00 33.41 373 GLN A N 1
ATOM 2956 C CA . GLN A 1 373 ? -17.087 23.702 23.608 1.00 33.41 373 GLN A CA 1
ATOM 2957 C C . GLN A 1 373 ? -16.541 23.738 25.046 1.00 33.41 373 GLN A C 1
ATOM 2959 O O . GLN A 1 373 ? -15.349 23.988 25.216 1.00 33.41 373 GLN A O 1
ATOM 2964 N N . LEU A 1 374 ? -17.290 23.428 26.107 1.00 25.30 374 LEU A N 1
ATOM 2965 C CA . LEU A 1 374 ? -16.658 23.421 27.443 1.00 25.30 374 LEU A CA 1
ATOM 2966 C C . LEU A 1 374 ? -15.699 22.234 27.704 1.00 25.30 374 LEU A C 1
ATOM 2968 O O . LEU A 1 374 ? -15.085 22.176 28.767 1.00 25.30 374 LEU A O 1
ATOM 2972 N N . ARG A 1 375 ? -15.469 21.339 26.724 1.00 30.52 375 ARG A N 1
ATOM 2973 C CA . ARG A 1 375 ? -14.340 20.374 26.741 1.00 30.52 375 ARG A CA 1
ATOM 2974 C C . ARG A 1 375 ? -13.572 20.181 25.421 1.00 30.52 375 ARG A C 1
ATOM 2976 O O . ARG A 1 375 ? -12.541 19.513 25.429 1.00 30.52 375 ARG A O 1
ATOM 2983 N N . PHE A 1 376 ? -13.987 20.796 24.313 1.00 30.06 376 PHE A N 1
ATOM 2984 C CA . PHE A 1 376 ? -13.320 20.659 23.007 1.00 30.06 376 PHE A CA 1
ATOM 2985 C C . PHE A 1 376 ? -12.296 21.786 22.789 1.00 30.06 376 PHE A C 1
ATOM 2987 O O . PHE A 1 376 ? -12.534 22.755 22.073 1.00 30.06 376 PHE A O 1
ATOM 2994 N N . ILE A 1 377 ? -11.142 21.685 23.452 1.00 27.22 377 ILE A N 1
ATOM 2995 C CA . ILE A 1 377 ? -10.042 22.657 23.339 1.00 27.22 377 ILE A CA 1
ATOM 2996 C C . ILE A 1 377 ? -9.253 22.436 22.032 1.00 27.22 377 ILE A C 1
ATOM 2998 O O . ILE A 1 377 ? -8.995 21.302 21.632 1.00 27.22 377 ILE A O 1
ATOM 3002 N N . ARG A 1 378 ? -8.826 23.546 21.403 1.00 26.67 378 ARG A N 1
ATOM 3003 C CA . ARG A 1 378 ? -7.823 23.677 20.319 1.00 26.67 378 ARG A CA 1
ATOM 3004 C C . ARG A 1 378 ? -6.912 22.442 20.138 1.00 26.67 378 ARG A C 1
ATOM 3006 O O . ARG A 1 378 ? -6.074 22.161 20.993 1.00 26.67 378 ARG A O 1
ATOM 3013 N N . GLY A 1 379 ? -7.010 21.761 18.989 1.00 32.12 379 GLY A N 1
ATOM 3014 C CA . GLY A 1 379 ? -6.100 20.655 18.631 1.00 32.12 379 GLY A CA 1
ATOM 3015 C C . GLY A 1 379 ? -6.679 19.510 17.787 1.00 32.12 379 GLY A C 1
ATOM 3016 O O . GLY A 1 379 ? -6.108 18.421 17.794 1.00 32.12 379 GLY A O 1
ATOM 3017 N N . PHE A 1 380 ? -7.796 19.729 17.090 1.00 29.72 380 PHE A N 1
ATOM 3018 C CA . PHE A 1 380 ? -8.549 18.689 16.383 1.00 29.72 380 PHE A CA 1
ATOM 3019 C C . PHE A 1 380 ? -7.909 18.277 15.046 1.00 29.72 380 PHE A C 1
ATOM 3021 O O . PHE A 1 380 ? -7.318 19.099 14.343 1.00 29.72 380 PHE A O 1
ATOM 3028 N N . SER A 1 381 ? -8.039 17.009 14.651 1.00 29.61 381 SER A N 1
ATOM 3029 C CA . SER A 1 381 ? -7.725 16.556 13.288 1.00 29.61 381 SER A CA 1
ATOM 3030 C C . SER A 1 381 ? -8.708 15.476 12.841 1.00 29.61 381 SER A C 1
ATOM 3032 O O . SER A 1 381 ? -8.860 14.451 13.506 1.00 29.61 381 SER A O 1
ATOM 3034 N N . VAL A 1 382 ? -9.366 15.717 11.703 1.00 34.00 382 VAL A N 1
ATOM 3035 C CA . VAL A 1 382 ? -10.303 14.780 11.070 1.00 34.00 382 VAL A CA 1
ATOM 3036 C C . VAL A 1 382 ? -9.637 14.166 9.847 1.00 34.00 382 VAL A C 1
ATOM 3038 O O . VAL A 1 382 ? -9.179 14.882 8.958 1.00 34.00 382 VAL A O 1
ATOM 3041 N N . LEU A 1 383 ? -9.575 12.838 9.798 1.00 34.34 383 LEU A N 1
ATOM 3042 C CA . LEU A 1 383 ? -8.958 12.090 8.707 1.00 34.34 383 LEU A CA 1
ATOM 3043 C C . LEU A 1 383 ? -10.009 11.251 7.986 1.00 34.34 383 LEU A C 1
ATOM 3045 O O . LEU A 1 383 ? -10.625 10.370 8.581 1.00 34.34 383 LEU A O 1
ATOM 3049 N N . ALA A 1 384 ? -10.170 11.490 6.685 1.00 31.17 384 ALA A N 1
ATOM 3050 C CA . ALA A 1 384 ? -10.980 10.665 5.794 1.00 31.17 384 ALA A CA 1
ATOM 3051 C C . ALA A 1 384 ? -10.072 10.040 4.729 1.00 31.17 384 ALA A C 1
ATOM 3053 O O . ALA A 1 384 ? -9.406 10.756 3.981 1.00 31.17 384 ALA A O 1
ATOM 3054 N N . CYS A 1 385 ? -10.032 8.708 4.652 1.00 36.25 385 CYS A N 1
ATOM 3055 C CA . CYS A 1 385 ? -9.179 7.999 3.697 1.00 36.25 385 CYS A CA 1
ATOM 3056 C C . CYS A 1 385 ? -10.022 7.323 2.606 1.00 36.25 385 CYS A C 1
ATOM 3058 O O . CYS A 1 385 ? -10.965 6.585 2.896 1.00 36.25 385 CYS A O 1
ATOM 3060 N N . LYS A 1 386 ? -9.681 7.572 1.334 1.00 29.28 386 LYS A N 1
ATOM 3061 C CA . LYS A 1 386 ? -10.186 6.794 0.192 1.00 29.28 386 LYS A CA 1
ATOM 3062 C C . LYS A 1 386 ? -9.217 5.639 -0.100 1.00 29.28 386 LYS A C 1
ATOM 3064 O O . LYS A 1 386 ? -8.017 5.818 0.091 1.00 29.28 386 LYS A O 1
ATOM 3069 N N . PRO A 1 387 ? -9.690 4.479 -0.594 1.00 34.88 387 PRO A N 1
ATOM 3070 C CA . PRO A 1 387 ? -8.813 3.351 -0.901 1.00 34.88 387 PRO A CA 1
ATOM 3071 C C . PRO A 1 387 ? -7.718 3.752 -1.902 1.00 34.88 387 PRO A C 1
ATOM 3073 O O . PRO A 1 387 ? -8.033 4.262 -2.980 1.00 34.88 387 PRO A O 1
ATOM 3076 N N . ALA A 1 388 ? -6.447 3.463 -1.596 1.00 32.38 388 ALA A N 1
ATOM 3077 C CA . ALA A 1 388 ? -5.325 3.671 -2.522 1.00 32.38 388 ALA A CA 1
ATOM 3078 C C . ALA A 1 388 ? -5.519 2.910 -3.853 1.00 32.38 388 ALA A C 1
ATOM 3080 O O . ALA A 1 388 ? -5.117 3.371 -4.919 1.00 32.38 388 ALA A O 1
ATOM 3081 N N . THR A 1 389 ? -6.245 1.791 -3.821 1.00 33.50 389 THR A N 1
ATOM 3082 C CA . THR A 1 389 ? -6.623 1.000 -5.000 1.00 33.50 389 THR A CA 1
ATOM 3083 C C . THR A 1 389 ? -7.603 1.708 -5.945 1.00 33.50 389 THR A C 1
ATOM 3085 O O . THR A 1 389 ? -7.634 1.384 -7.130 1.00 33.50 389 THR A O 1
ATOM 3088 N N . GLN A 1 390 ? -8.372 2.709 -5.489 1.00 28.23 390 GLN A N 1
ATOM 3089 C CA . GLN A 1 390 ? -9.202 3.533 -6.385 1.00 28.23 390 GLN A CA 1
ATOM 3090 C C . GLN A 1 390 ? -8.412 4.646 -7.086 1.00 28.23 390 GLN A C 1
ATOM 3092 O O . GLN A 1 390 ? -8.793 5.038 -8.189 1.00 28.23 390 GLN A O 1
ATOM 3097 N N . LEU A 1 391 ? -7.307 5.119 -6.499 1.00 31.02 391 LEU A N 1
ATOM 3098 C CA . LEU A 1 391 ? -6.387 6.049 -7.168 1.00 31.02 391 LEU A CA 1
ATOM 3099 C C . LEU A 1 391 ? -5.709 5.376 -8.371 1.00 31.02 391 LEU A C 1
ATOM 3101 O O . LEU A 1 391 ? -5.615 5.993 -9.427 1.00 31.02 391 LEU A O 1
ATOM 3105 N N . ALA A 1 392 ? -5.405 4.077 -8.281 1.00 31.23 392 ALA A N 1
ATOM 3106 C CA . ALA A 1 392 ? -4.877 3.300 -9.407 1.00 31.23 392 ALA A CA 1
ATOM 3107 C C . ALA A 1 392 ? -5.852 3.173 -10.601 1.00 31.23 392 ALA A C 1
ATOM 3109 O O . ALA A 1 392 ? -5.407 3.008 -11.731 1.00 31.23 392 ALA A O 1
ATOM 3110 N N . ARG A 1 393 ? -7.176 3.291 -10.392 1.00 29.64 393 ARG A N 1
ATOM 3111 C CA . ARG A 1 393 ? -8.172 3.301 -11.488 1.00 29.64 393 ARG A CA 1
ATOM 3112 C C . ARG A 1 393 ? -8.492 4.698 -12.035 1.00 29.64 393 ARG A C 1
ATOM 3114 O O . ARG A 1 393 ? -9.140 4.783 -13.074 1.00 29.64 393 ARG A O 1
ATOM 3121 N N . LYS A 1 394 ? -8.103 5.787 -11.357 1.00 25.92 394 LYS A N 1
ATOM 3122 C CA . LYS A 1 394 ? -8.454 7.166 -11.766 1.00 25.92 394 LYS A CA 1
ATOM 3123 C C . LYS A 1 394 ? -7.284 8.140 -11.916 1.00 25.92 394 LYS A C 1
ATOM 3125 O O . LYS A 1 394 ? -7.522 9.295 -12.250 1.00 25.92 394 LYS A O 1
ATOM 3130 N N . GLY A 1 395 ? -6.045 7.702 -11.750 1.00 32.16 395 GLY A N 1
ATOM 3131 C CA . GLY A 1 395 ? -4.892 8.567 -11.962 1.00 32.16 395 GLY A CA 1
ATOM 3132 C C . GLY A 1 395 ? -3.580 7.814 -11.855 1.00 32.16 395 GLY A C 1
ATOM 3133 O O . GLY A 1 395 ? -2.918 7.894 -10.829 1.00 32.16 395 GLY A O 1
ATOM 3134 N N . CYS A 1 396 ? -3.221 7.122 -12.933 1.00 32.16 396 CYS A N 1
ATOM 3135 C CA . CYS A 1 396 ? -1.848 6.994 -13.411 1.00 32.16 396 CYS A CA 1
ATOM 3136 C C . CYS A 1 396 ? -1.883 7.121 -14.928 1.00 32.16 396 CYS A C 1
ATOM 3138 O O . CYS A 1 396 ? -2.685 6.407 -15.571 1.00 32.16 396 CYS A O 1
#

InterPro domains:
  IPR013112 FAD-binding 8 [PF08022] (118-203)
  IPR013121 Ferric reductase, NAD binding domain [PF08030] (211-290)
  IPR017927 FAD-binding domain, ferredoxin reductase-type [PS51384] (90-206)
  IPR017938 Riboflavin synthase-like beta-barrel [SSF63380] (120-190)
  IPR039261 Ferredoxin-NADP reductase (FNR), nucleotide-binding domain [G3DSA:3.40.50.80] (194-325)
  IPR039261 Ferredoxin-NADP reductase (FNR), nucleotide-binding domain [SSF52343] (194-301)
  IPR050369 Respiratory burst oxidase/Ferric reductase [PTHR11972] (8-304)

Radius of gyration: 27.46 Å; chains: 1; bounding box: 70×50×83 Å

Foldseek 3Di:
DDPCCVQPVDQLNVLVVVLVVLVVLLVVCPPPVNCLVPVVSNVVSVVVSVVSNLVSLCRNPCVVPPHPNHRVCCVPVVVVVVVVVVVVVVVVVQQVQFWKFFPDKDKDQAPDPDSLAFIKIKTWIADRDDDADLALLQLFWKWKDQCVVPVPDTDIFTFLAASPDRTTITIATSHDDVSSVCNVCNVVVNGTIMGIGDRHDDPLSVQQLFQEEEEAAEDSLCRSVSHVLNHVLVCQVVVPDDGSHQAYEHHYEYQAPVVVVVSVVSVVSCVVDVSSVRHYHYHYEHQHDDDDDHPRVVVVQVVQLVVLVVVCVVCVVVLVVCVVPVDDDDVDPPPQVCVVVVHSGSHDNDDPVVSVVVLVVVVVVVVPDCVNVPPPDPGYDHDYGDDPVVCVSPPD

pLDDT: mean 74.96, std 19.49, range [25.3, 96.31]

Secondary structure (DSSP, 8-state):
--HHHHHHTSHHHHHHHHHHHHHHHHHHHTSHHHHHH-HHHHHHHHHHHHHHHHHHHHHHHTT-TTSSSS-HHHHHHHHHHHHHHHHHHHHHHHHHHTEE-EEEEEEE--SSSSTTTT-EEEEEEPPPSSS---TT-TT-EEEEE-TTT-TT-EEEEEB-S-TT-SSEEEEEE--SHHHHHHHHHHHTT----EEEEEEEP-GGGGGTT-SEEEEEEEGGGGHHHHHHHHHHHHHHHS--S-----EEEEEEEES-GGGGGGGHHHHHHHHH-HHHHHHEEEEEEE-PPPSSS-HHHHHHHHHHHHHHHHHHHHHHHHHHHHHHH-----SSTTS-HHHHTT-S-S-----HHHHHHHHHHHHHHHHH-GGG-SS--S-EEEEEE--HHHHHHH--

Sequence (396 aa):
MTFTEAAFLTMPGLTGVLLTLVLVALALTSQPKFRALRFEIFSKIHTVGIVTWPILLFLHGSQGWVGIGIPLVLVVCGLPILLYVSARLARLLRYYLNSVRVLRAVVRPGPGKTEAEGALVQLELSRPRCLWRWKGHAGMYAFICMPEYALWQWHPMTITSGSEDSTVNFLVAGIGDWTQELAKRCLSGRLPRLALDGPFTAPTQSALDKRVLVAVGAGVGVTPFISLLSTLVSELVSESKQHRLVEAHFYWMTRDPMEFVFAWQILRKWLRHDILQSKIFIHLYTTAPTPGQNLPAFLFHEAVKRQCLVDRRYFKGHLAQWLEQRAVQTPGPQFPWAWAEGRDRAVIPLGSSVLTRLAHGIMRAAHDHPAQQLRFIRGFSVLACKPATQLARKGC

Organism: Symbiodinium pilosum (NCBI:txid2952)